Protein 6XMR (pdb70)

Structure (mmCIF, N/CA/C/O backbone):
data_6XMR
#
_entry.id   6XMR
#
_cell.length_a   80.760
_cell.length_b   85.710
_cell.length_c   117.600
_cell.angle_alpha   90.000
_cell.angle_beta   90.000
_cell.angle_gamma   90.000
#
_symmetry.space_group_name_H-M   'P 21 21 21'
#
loop_
_entity.id
_entity.type
_entity.pdbx_description
1 polymer 'Aminopeptidase P family protein'
2 non-polymer 'MANGANESE (II) ION'
3 water water
#
loop_
_atom_site.group_PDB
_atom_site.id
_atom_site.type_symbol
_atom_site.label_atom_id
_atom_site.label_alt_id
_atom_site.label_comp_id
_atom_site.label_asym_id
_atom_site.label_entity_id
_atom_site.label_seq_id
_atom_site.pdbx_PDB_ins_code
_atom_site.Cartn_x
_atom_site.Cartn_y
_atom_site.Cartn_z
_atom_site.occupancy
_atom_site.B_iso_or_equiv
_atom_site.auth_seq_id
_atom_site.auth_comp_id
_atom_site.auth_asym_id
_atom_site.auth_atom_id
_atom_site.pdbx_PDB_model_num
ATOM 1 N N . MET A 1 1 ? 19.321 -29.118 -1.182 1.00 118.01 1 MET A N 1
ATOM 2 C CA . MET A 1 1 ? 19.864 -27.789 -0.921 1.00 116.26 1 MET A CA 1
ATOM 3 C C . MET A 1 1 ? 20.285 -27.073 -2.184 1.00 104.83 1 MET A C 1
ATOM 4 O O . MET A 1 1 ? 21.096 -26.144 -2.113 1.00 118.35 1 MET A O 1
ATOM 9 N N . SER A 1 2 ? 19.791 -27.489 -3.344 1.00 46.89 2 SER A N 1
ATOM 10 C CA . SER A 1 2 ? 20.265 -26.822 -4.539 1.00 28.68 2 SER A CA 1
ATOM 11 C C . SER A 1 2 ? 19.708 -25.408 -4.571 1.00 25.86 2 SER A C 1
ATOM 12 O O . SER A 1 2 ? 18.598 -25.136 -4.100 1.00 20.96 2 SER A O 1
ATOM 15 N N . LYS A 1 3 ? 20.526 -24.488 -5.079 1.00 22.78 3 LYS A N 1
ATOM 16 C CA . LYS A 1 3 ? 20.075 -23.108 -5.212 1.00 17.96 3 LYS A CA 1
ATOM 17 C C . LYS A 1 3 ? 18.850 -23.018 -6.108 1.00 19.05 3 LYS A C 1
ATOM 18 O O . LYS A 1 3 ? 17.931 -22.231 -5.846 1.00 18.64 3 LYS A O 1
ATOM 24 N N . ILE A 1 4 ? 18.823 -23.809 -7.178 1.00 17.10 4 ILE A N 1
ATOM 25 C CA . ILE A 1 4 ? 17.679 -23.789 -8.084 1.00 16.66 4 ILE A CA 1
ATOM 26 C C . ILE A 1 4 ? 16.427 -24.293 -7.384 1.00 17.88 4 ILE A C 1
ATOM 27 O O . ILE A 1 4 ? 15.350 -23.709 -7.539 1.00 19.58 4 ILE A O 1
ATOM 32 N N . GLU A 1 5 ? 16.543 -25.380 -6.604 1.00 16.57 5 GLU A N 1
ATOM 33 C CA . GLU A 1 5 ? 15.408 -25.865 -5.812 1.00 20.21 5 GLU A CA 1
ATOM 34 C C . GLU A 1 5 ? 14.872 -24.782 -4.881 1.00 15.23 5 GLU A C 1
ATOM 35 O O . GLU A 1 5 ? 13.652 -24.622 -4.732 1.00 18.17 5 GLU A O 1
ATOM 41 N N . ARG A 1 6 ? 15.769 -24.014 -4.260 1.00 17.30 6 ARG A N 1
ATOM 42 C CA . ARG A 1 6 ? 15.335 -22.949 -3.360 1.00 14.91 6 ARG A CA 1
ATOM 43 C C . ARG A 1 6 ? 14.523 -21.890 -4.100 1.00 15.06 6 ARG A C 1
ATOM 44 O O . ARG A 1 6 ? 13.541 -21.360 -3.564 1.00 15.38 6 ARG A O 1
ATOM 52 N N . ILE A 1 7 ? 14.922 -21.573 -5.333 1.00 15.73 7 ILE A N 1
ATOM 53 C CA . ILE A 1 7 ? 14.174 -20.615 -6.141 1.00 15.15 7 ILE A CA 1
ATOM 54 C C . ILE A 1 7 ? 12.836 -21.210 -6.575 1.00 11.46 7 ILE A C 1
ATOM 55 O O . ILE A 1 7 ? 11.801 -20.532 -6.544 1.00 14.43 7 ILE A O 1
ATOM 60 N N . SER A 1 8 ? 12.824 -22.500 -6.938 1.00 14.10 8 SER A N 1
ATOM 61 C CA . SER A 1 8 ? 11.565 -23.150 -7.282 1.00 14.92 8 SER A CA 1
ATOM 62 C C . SER A 1 8 ? 10.607 -23.155 -6.098 1.00 15.39 8 SER A C 1
ATOM 63 O O . SER A 1 8 ? 9.404 -22.963 -6.270 1.00 16.01 8 SER A O 1
ATOM 66 N N . ALA A 1 9 ? 11.121 -23.365 -4.884 1.00 16.95 9 ALA A N 1
ATOM 67 C CA . ALA A 1 9 ? 10.257 -23.328 -3.702 1.00 15.19 9 ALA A CA 1
ATOM 68 C C . ALA A 1 9 ? 9.652 -21.940 -3.503 1.00 14.64 9 ALA A C 1
ATOM 69 O O . ALA A 1 9 ? 8.477 -21.810 -3.136 1.00 15.78 9 ALA A O 1
ATOM 71 N N . PHE A 1 10 ? 10.433 -20.891 -3.766 1.00 19.10 10 PHE A N 1
ATOM 72 C CA . PHE A 1 10 ? 9.912 -19.527 -3.731 1.00 13.09 10 PHE A CA 1
ATOM 73 C C . PHE A 1 10 ? 8.767 -19.347 -4.727 1.00 13.72 10 PHE A C 1
ATOM 74 O O . PHE A 1 10 ? 7.708 -18.804 -4.383 1.00 14.56 10 PHE A O 1
ATOM 82 N N . LEU A 1 11 ? 8.960 -19.807 -5.968 1.00 13.96 11 LEU A N 1
ATOM 83 C CA . LEU A 1 11 ? 7.914 -19.650 -6.975 1.00 14.37 11 LEU A CA 1
ATOM 84 C C . LEU A 1 11 ? 6.625 -20.338 -6.539 1.00 13.48 11 LEU A C 1
ATOM 85 O O . LEU A 1 11 ? 5.531 -19.782 -6.684 1.00 14.40 11 LEU A O 1
ATOM 90 N N . ASN A 1 12 ? 6.740 -21.544 -5.988 1.00 13.53 12 ASN A N 1
ATOM 91 C CA . ASN A 1 12 ? 5.557 -22.261 -5.531 1.00 14.92 12 ASN A CA 1
ATOM 92 C C . ASN A 1 12 ? 4.904 -21.557 -4.348 1.00 16.83 12 ASN A C 1
ATOM 93 O O . ASN A 1 12 ? 3.674 -21.493 -4.258 1.00 17.05 12 ASN A O 1
ATOM 98 N N . ASP A 1 13 ? 5.711 -21.024 -3.430 1.00 15.59 13 ASP A N 1
ATOM 99 C CA . ASP A 1 13 ? 5.156 -20.331 -2.270 1.00 17.79 13 ASP A CA 1
ATOM 100 C C . ASP A 1 13 ? 4.404 -19.066 -2.674 1.00 15.96 13 ASP A C 1
ATOM 101 O O . ASP A 1 13 ? 3.306 -18.797 -2.161 1.00 20.56 13 ASP A O 1
ATOM 106 N N . LYS A 1 14 ? 4.977 -18.284 -3.593 1.00 15.25 14 LYS A N 1
ATOM 107 C CA . LYS A 1 14 ? 4.445 -16.997 -4.027 1.00 18.57 14 LYS A CA 1
ATOM 108 C C . LYS A 1 14 ? 3.499 -17.087 -5.221 1.00 21.04 14 LYS A C 1
ATOM 109 O O . LYS A 1 14 ? 3.022 -16.043 -5.688 1.00 18.97 14 LYS A O 1
ATOM 115 N N . GLU A 1 15 ? 3.248 -18.287 -5.749 1.00 17.91 15 GLU A N 1
ATOM 116 C CA . GLU A 1 15 ? 2.377 -18.499 -6.916 1.00 17.46 15 GLU A CA 1
ATOM 117 C C . GLU A 1 15 ? 2.857 -17.698 -8.128 1.00 18.11 15 GLU A C 1
ATOM 118 O O . GLU A 1 15 ? 2.083 -16.991 -8.776 1.00 19.06 15 GLU A O 1
ATOM 124 N N . VAL A 1 16 ? 4.157 -17.801 -8.422 1.00 16.49 16 VAL A N 1
ATOM 125 C CA . VAL A 1 16 ? 4.783 -17.163 -9.582 1.00 16.34 16 VAL A CA 1
ATOM 126 C C . VAL A 1 16 ? 5.199 -18.235 -10.586 1.00 16.61 16 VAL A C 1
ATOM 127 O O . VAL A 1 16 ? 5.784 -19.255 -10.210 1.00 15.34 16 VAL A O 1
ATOM 131 N N . ASP A 1 17 ? 4.941 -17.979 -11.874 1.00 15.20 17 ASP A N 1
ATOM 132 C CA . ASP A 1 17 ? 5.080 -19.025 -12.888 1.00 16.45 17 ASP A CA 1
ATOM 133 C C . ASP A 1 17 ? 6.540 -19.364 -13.179 1.00 19.44 17 ASP A C 1
ATOM 134 O O . ASP A 1 17 ? 6.897 -20.543 -13.296 1.00 17.08 17 ASP A O 1
ATOM 139 N N . MET A 1 18 ? 7.397 -18.354 -13.339 1.00 13.77 18 MET A N 1
ATOM 140 C CA . MET A 1 18 ? 8.781 -18.617 -13.718 1.00 16.23 18 MET A CA 1
ATOM 141 C C . MET A 1 18 ? 9.637 -17.404 -13.380 1.00 13.51 18 MET A C 1
ATOM 142 O O . MET A 1 18 ? 9.122 -16.322 -13.083 1.00 17.13 18 MET A O 1
ATOM 147 N N . THR A 1 19 ? 10.958 -17.598 -13.425 1.00 15.72 19 THR A N 1
ATOM 148 C CA . THR A 1 19 ? 11.905 -16.494 -13.321 1.00 11.38 19 THR A CA 1
ATOM 149 C C . THR A 1 19 ? 12.320 -16.049 -14.715 1.00 12.56 19 THR A C 1
ATOM 150 O O . THR A 1 19 ? 12.160 -16.774 -15.696 1.00 16.07 19 THR A O 1
ATOM 154 N N . PHE A 1 20 ? 12.845 -14.828 -14.796 1.00 15.26 20 PHE A N 1
ATOM 155 C CA . PHE A 1 20 ? 13.683 -14.437 -15.938 1.00 16.34 20 PHE A CA 1
ATOM 156 C C . PHE A 1 20 ? 14.838 -13.633 -15.341 1.00 14.67 20 PHE A C 1
ATOM 157 O O . PHE A 1 20 ? 14.784 -12.404 -15.247 1.00 14.31 20 PHE A O 1
ATOM 165 N N . ILE A 1 21 ? 15.882 -14.354 -14.936 1.00 12.33 21 ILE A N 1
ATOM 166 C CA . ILE A 1 21 ? 17.023 -13.787 -14.225 1.00 17.22 21 ILE A CA 1
ATOM 167 C C . ILE A 1 21 ? 17.999 -13.234 -15.249 1.00 18.24 21 ILE A C 1
ATOM 168 O O . ILE A 1 21 ? 18.407 -13.950 -16.173 1.00 16.16 21 ILE A O 1
ATOM 173 N N . THR A 1 22 ? 18.391 -11.966 -15.083 1.00 17.13 22 THR A N 1
ATOM 174 C CA . THR A 1 22 ? 19.176 -11.266 -16.095 1.00 16.08 22 THR A CA 1
ATOM 175 C C . THR A 1 22 ? 20.531 -10.755 -15.630 1.00 21.07 22 THR A C 1
ATOM 176 O O . THR A 1 22 ? 21.406 -10.550 -16.473 1.00 19.47 22 THR A O 1
ATOM 180 N N . ASN A 1 23 ? 20.732 -10.535 -14.351 1.00 14.60 23 ASN A N 1
ATOM 181 C CA . ASN A 1 23 ? 21.998 -9.986 -13.899 1.00 16.25 23 ASN A CA 1
ATOM 182 C C . ASN A 1 23 ? 23.117 -11.001 -14.128 1.00 20.35 23 ASN A C 1
ATOM 183 O O . ASN A 1 23 ? 23.030 -12.125 -13.622 1.00 17.42 23 ASN A O 1
ATOM 188 N N . PRO A 1 24 ? 24.171 -10.654 -14.874 1.00 24.36 24 PRO A N 1
ATOM 189 C CA . PRO A 1 24 ? 25.255 -11.624 -15.111 1.00 19.59 24 PRO A CA 1
ATOM 190 C C . PRO A 1 24 ? 25.887 -12.185 -13.844 1.00 18.54 24 PRO A C 1
ATOM 191 O O . PRO A 1 24 ? 26.357 -13.330 -13.861 1.00 16.75 24 PRO A O 1
ATOM 195 N N . THR A 1 25 ? 25.938 -11.419 -12.751 1.00 20.79 25 THR A N 1
ATOM 196 C CA . THR A 1 25 ? 26.487 -11.974 -11.517 1.00 22.83 25 THR A CA 1
ATOM 197 C C . THR A 1 25 ? 25.576 -13.054 -10.946 1.00 16.07 25 THR A C 1
ATOM 198 O O . THR A 1 25 ? 26.055 -14.085 -10.455 1.00 16.85 25 THR A O 1
ATOM 202 N N . THR A 1 26 ? 24.262 -12.832 -10.996 1.00 17.64 26 THR A N 1
ATOM 203 C CA . THR A 1 26 ? 23.319 -13.856 -10.563 1.00 16.24 26 THR A CA 1
ATOM 204 C C . THR A 1 26 ? 23.401 -15.080 -11.456 1.00 15.08 26 THR A C 1
ATOM 205 O O . THR A 1 26 ? 23.335 -16.222 -10.978 1.00 14.95 26 THR A O 1
ATOM 209 N N . LEU A 1 27 ? 23.524 -14.865 -12.767 1.00 16.53 27 LEU A N 1
ATOM 210 C CA . LEU A 1 27 ? 23.631 -15.999 -13.677 1.00 14.04 27 LEU A CA 1
ATOM 211 C C . LEU A 1 27 ? 24.853 -16.853 -13.346 1.00 16.45 27 LEU A C 1
ATOM 212 O O . LEU A 1 27 ? 24.762 -18.083 -13.318 1.00 15.06 27 LEU A O 1
ATOM 217 N N . ASN A 1 28 ? 25.993 -16.213 -13.054 1.00 20.49 28 ASN A N 1
ATOM 218 C CA . ASN A 1 28 ? 27.184 -16.953 -12.636 1.00 17.54 28 ASN A CA 1
ATOM 219 C C . ASN A 1 28 ? 26.971 -17.638 -11.290 1.00 15.15 28 ASN A C 1
ATOM 220 O O . ASN A 1 28 ? 27.342 -18.807 -11.109 1.00 18.71 28 ASN A O 1
ATOM 225 N N . TYR A 1 29 ? 26.352 -16.934 -10.340 1.00 15.20 29 TYR A N 1
ATOM 226 C CA . TYR A 1 29 ? 26.088 -17.504 -9.024 1.00 14.72 29 TYR A CA 1
ATOM 227 C C . TYR A 1 29 ? 25.294 -18.804 -9.119 1.00 13.46 29 TYR A C 1
ATOM 228 O O . TYR A 1 29 ? 25.554 -19.758 -8.373 1.00 16.27 29 TYR A O 1
ATOM 237 N N . LEU A 1 30 ? 24.316 -18.860 -10.026 1.00 14.14 30 LEU A N 1
ATOM 238 C CA . LEU A 1 30 ? 23.387 -19.985 -10.094 1.00 11.70 30 LEU A CA 1
ATOM 239 C C . LEU A 1 30 ? 23.779 -21.042 -11.113 1.00 14.72 30 LEU A C 1
ATOM 240 O O . LEU A 1 30 ? 23.331 -22.183 -10.995 1.00 18.85 30 LEU A O 1
ATOM 245 N N . THR A 1 31 ? 24.583 -20.698 -12.117 1.00 14.97 31 THR A N 1
ATOM 246 C CA . THR A 1 31 ? 24.940 -21.663 -13.149 1.00 17.33 31 THR A CA 1
ATOM 247 C C . THR A 1 31 ? 26.428 -21.947 -13.238 1.00 19.15 31 THR A C 1
ATOM 248 O O . THR A 1 31 ? 26.804 -22.974 -13.814 1.00 23.33 31 THR A O 1
ATOM 252 N N . GLY A 1 32 ? 27.276 -21.091 -12.677 1.00 15.97 32 GLY A N 1
ATOM 253 C CA . GLY A 1 32 ? 28.712 -21.217 -12.853 1.00 20.51 32 GLY A CA 1
ATOM 254 C C . GLY A 1 32 ? 29.248 -20.603 -14.125 1.00 27.29 32 GLY A C 1
ATOM 255 O O . GLY A 1 32 ? 30.474 -20.556 -14.301 1.00 27.78 32 GLY A O 1
ATOM 256 N N . LEU A 1 33 ? 28.380 -20.111 -15.007 1.00 24.43 33 LEU A N 1
ATOM 257 C CA . LEU A 1 33 ? 28.796 -19.511 -16.272 1.00 25.60 33 LEU A CA 1
ATOM 258 C C . LEU A 1 33 ? 29.063 -18.023 -16.121 1.00 25.44 33 LEU A C 1
ATOM 259 O O . LEU A 1 33 ? 28.186 -17.270 -15.687 1.00 25.76 33 LEU A O 1
ATOM 264 N N . ALA A 1 34 ? 30.258 -17.596 -16.523 1.00 30.45 34 ALA A N 1
ATOM 265 C CA . ALA A 1 34 ? 30.585 -16.171 -16.590 1.00 29.08 34 ALA A CA 1
ATOM 266 C C . ALA A 1 34 ? 30.218 -15.663 -17.980 1.00 35.22 34 ALA A C 1
ATOM 267 O O . ALA A 1 34 ? 31.062 -15.465 -18.856 1.00 35.94 34 ALA A O 1
ATOM 269 N N . ILE A 1 35 ? 28.923 -15.482 -18.194 1.00 37.27 35 ILE A N 1
ATOM 270 C CA . ILE A 1 35 ? 28.409 -15.035 -19.480 1.00 46.03 35 ILE A CA 1
ATOM 271 C C . ILE A 1 35 ? 28.191 -13.530 -19.410 1.00 62.50 35 ILE A C 1
ATOM 272 O O . ILE A 1 35 ? 27.307 -13.050 -18.691 1.00 61.11 35 ILE A O 1
ATOM 277 N N . ASP A 1 36 ? 29.008 -12.782 -20.148 1.00 75.61 36 ASP A N 1
ATOM 278 C CA . ASP A 1 36 ? 28.759 -11.367 -20.389 1.00 82.10 36 ASP A CA 1
ATOM 279 C C . ASP A 1 36 ? 28.019 -11.228 -21.714 1.00 77.95 36 ASP A C 1
ATOM 280 O O . ASP A 1 36 ? 28.645 -11.289 -22.779 1.00 78.97 36 ASP A O 1
ATOM 285 N N . PRO A 1 37 ? 26.693 -11.043 -21.696 1.00 69.75 37 PRO A N 1
ATOM 286 C CA . PRO A 1 37 ? 25.953 -10.898 -22.958 1.00 65.24 37 PRO A CA 1
ATOM 287 C C . PRO A 1 37 ? 26.012 -9.498 -23.539 1.00 63.82 37 PRO A C 1
ATOM 288 O O . PRO A 1 37 ? 25.598 -9.311 -24.694 1.00 68.54 37 PRO A O 1
ATOM 292 N N . SER A 1 38 ? 26.473 -8.516 -22.759 1.00 55.88 38 SER A N 1
ATOM 293 C CA . SER A 1 38 ? 26.593 -7.137 -23.212 1.00 48.88 38 SER A CA 1
ATOM 294 C C . SER A 1 38 ? 25.201 -6.564 -23.410 1.00 41.94 38 SER A C 1
ATOM 295 O O . SER A 1 38 ? 24.402 -6.532 -22.471 1.00 38.95 38 SER A O 1
ATOM 298 N N . GLU A 1 39 ? 24.879 -6.162 -24.634 1.00 36.54 39 GLU A N 1
ATOM 299 C CA . GLU A 1 39 ? 23.536 -5.705 -24.956 1.00 32.54 39 GLU A CA 1
ATOM 300 C C . GLU A 1 39 ? 22.674 -6.796 -25.584 1.00 34.93 39 GLU A C 1
ATOM 301 O O . GLU A 1 39 ? 21.484 -6.565 -25.839 1.00 34.78 39 GLU A O 1
ATOM 307 N N . ARG A 1 40 ? 23.232 -7.979 -25.828 1.00 24.54 40 ARG A N 1
ATOM 308 C CA . ARG A 1 40 ? 22.404 -9.119 -26.194 1.00 19.80 40 ARG A CA 1
ATOM 309 C C . ARG A 1 40 ? 21.695 -9.664 -24.953 1.00 21.21 40 ARG A C 1
ATOM 310 O O . ARG A 1 40 ? 22.000 -9.296 -23.815 1.00 26.50 40 ARG A O 1
ATOM 318 N N . ILE A 1 41 ? 20.731 -10.541 -25.186 1.00 17.31 41 ILE A N 1
ATOM 319 C CA . ILE A 1 41 ? 19.796 -10.977 -24.154 1.00 17.51 41 ILE A CA 1
ATOM 320 C C . ILE A 1 41 ? 20.212 -12.347 -23.640 1.00 20.00 41 ILE A C 1
ATOM 321 O O . ILE A 1 41 ? 20.489 -13.259 -24.429 1.00 21.02 41 ILE A O 1
ATOM 326 N N . ALA A 1 42 ? 20.238 -12.497 -22.319 1.00 19.83 42 ALA A N 1
ATOM 327 C CA . ALA A 1 42 ? 20.316 -13.806 -21.686 1.00 19.62 42 ALA A CA 1
ATOM 328 C C . ALA A 1 42 ? 19.315 -13.840 -20.544 1.00 17.91 42 ALA A C 1
ATOM 329 O O . ALA A 1 42 ? 18.932 -12.799 -20.009 1.00 17.70 42 ALA A O 1
ATOM 331 N N . GLY A 1 43 ? 18.853 -15.038 -20.202 1.00 17.00 43 GLY A N 1
ATOM 332 C CA . GLY A 1 43 ? 17.949 -15.164 -19.072 1.00 15.42 43 GLY A CA 1
ATOM 333 C C . GLY A 1 43 ? 17.828 -16.587 -18.562 1.00 18.19 43 GLY A C 1
ATOM 334 O O . GLY A 1 43 ? 17.687 -17.524 -19.359 1.00 17.49 43 GLY A O 1
ATOM 335 N N . LEU A 1 44 ? 17.850 -16.759 -17.234 1.00 13.82 44 LEU A N 1
ATOM 336 C CA . LEU A 1 44 ? 17.656 -18.062 -16.601 1.00 14.31 44 LEU A CA 1
ATOM 337 C C . LEU A 1 44 ? 16.215 -18.166 -16.121 1.00 16.33 44 LEU A C 1
ATOM 338 O O . LEU A 1 44 ? 15.756 -17.332 -15.322 1.00 13.78 44 LEU A O 1
ATOM 343 N N . MET A 1 45 ? 15.514 -19.193 -16.611 1.00 12.50 45 MET A N 1
ATOM 344 C CA . MET A 1 45 ? 14.092 -19.411 -16.376 1.00 12.62 45 MET A CA 1
ATOM 345 C C . MET A 1 45 ? 13.908 -20.662 -15.523 1.00 15.78 45 MET A C 1
ATOM 346 O O . MET A 1 45 ? 13.985 -21.785 -16.025 1.00 15.95 45 MET A O 1
ATOM 351 N N . ILE A 1 46 ? 13.669 -20.459 -14.235 1.00 17.03 46 ILE A N 1
ATOM 352 C CA . ILE A 1 46 ? 13.335 -21.528 -13.304 1.00 17.10 46 ILE A CA 1
ATOM 353 C C . ILE A 1 46 ? 11.818 -21.568 -13.187 1.00 14.02 46 ILE A C 1
ATOM 354 O O . ILE A 1 46 ? 11.157 -20.524 -13.259 1.00 14.08 46 ILE A O 1
ATOM 359 N N . PHE A 1 47 ? 11.260 -22.771 -13.053 1.00 13.66 47 PHE A N 1
ATOM 360 C CA . PHE A 1 47 ? 9.822 -23.005 -13.079 1.00 17.01 47 PHE A CA 1
ATOM 361 C C . PHE A 1 47 ? 9.373 -23.679 -11.785 1.00 14.92 47 PHE A C 1
ATOM 362 O O . PHE A 1 47 ? 10.184 -24.156 -10.984 1.00 15.76 47 PHE A O 1
ATOM 370 N N . ARG A 1 48 ? 8.053 -23.718 -11.599 1.00 15.96 48 ARG A N 1
ATOM 371 C CA . ARG A 1 48 ? 7.482 -24.351 -10.415 1.00 14.50 48 ARG A CA 1
ATOM 372 C C . ARG A 1 48 ? 7.666 -25.867 -10.438 1.00 21.61 48 ARG A C 1
ATOM 373 O O . ARG A 1 48 ? 7.990 -26.468 -9.408 1.00 19.08 48 ARG A O 1
ATOM 381 N N . ASP A 1 49 ? 7.474 -26.501 -11.604 1.00 19.36 49 ASP A N 1
ATOM 382 C CA . ASP A 1 49 ? 7.566 -27.955 -11.728 1.00 22.23 49 ASP A CA 1
ATOM 383 C C . ASP A 1 49 ? 7.922 -28.356 -13.155 1.00 27.28 49 ASP A C 1
ATOM 384 O O . ASP A 1 49 ? 7.163 -29.083 -13.805 1.00 33.50 49 ASP A O 1
ATOM 389 N N . SER A 1 50 ? 9.057 -27.886 -13.653 1.00 18.37 50 SER A N 1
ATOM 390 C CA . SER A 1 50 ? 9.565 -28.321 -14.948 1.00 20.99 50 SER A CA 1
ATOM 391 C C . SER A 1 50 ? 11.032 -27.933 -15.028 1.00 22.28 50 SER A C 1
ATOM 392 O O . SER A 1 50 ? 11.534 -27.156 -14.211 1.00 19.61 50 SER A O 1
ATOM 395 N N . THR A 1 51 ? 11.716 -28.515 -16.015 1.00 18.36 51 THR A N 1
ATOM 396 C CA . THR A 1 51 ? 13.155 -28.347 -16.159 1.00 20.67 51 THR A CA 1
ATOM 397 C C . THR A 1 51 ? 13.522 -26.877 -16.355 1.00 14.50 51 THR A C 1
ATOM 398 O O . THR A 1 51 ? 12.845 -26.160 -17.108 1.00 23.58 51 THR A O 1
ATOM 402 N N . PRO A 1 52 ? 14.557 -26.389 -15.673 1.00 15.66 52 PRO A N 1
ATOM 403 C CA . PRO A 1 52 ? 15.010 -25.011 -15.892 1.00 19.15 52 PRO A CA 1
ATOM 404 C C . PRO A 1 52 ? 15.564 -24.814 -17.298 1.00 19.34 52 PRO A C 1
ATOM 405 O O . PRO A 1 52 ? 16.166 -25.719 -17.882 1.00 19.51 52 PRO A O 1
ATOM 409 N N . MET A 1 53 ? 15.330 -23.621 -17.844 1.00 17.95 53 MET A N 1
ATOM 410 C CA . MET A 1 53 ? 15.814 -23.231 -19.161 1.00 18.65 53 MET A CA 1
ATOM 411 C C . MET A 1 53 ? 16.792 -22.076 -19.041 1.00 18.45 53 MET A C 1
ATOM 412 O O . MET A 1 53 ? 16.573 -21.150 -18.254 1.00 17.59 53 MET A O 1
ATOM 417 N N . LEU A 1 54 ? 17.868 -22.132 -19.830 1.00 16.97 54 LEU A N 1
ATOM 418 C CA . LEU A 1 54 ? 18.826 -21.041 -19.939 1.00 18.05 54 LEU A CA 1
ATOM 419 C C . LEU A 1 54 ? 18.842 -20.530 -21.376 1.00 22.68 54 LEU A C 1
ATOM 420 O O . LEU A 1 54 ? 19.209 -21.266 -22.295 1.00 19.03 54 LEU A O 1
ATOM 425 N N . PHE A 1 55 ? 18.473 -19.266 -21.552 1.00 20.79 55 PHE A N 1
ATOM 426 C CA . PHE A 1 55 ? 18.411 -18.601 -22.848 1.00 19.58 55 PHE A CA 1
ATOM 427 C C . PHE A 1 55 ? 19.640 -17.718 -23.009 1.00 20.90 55 PHE A C 1
ATOM 428 O O . PHE A 1 55 ? 19.964 -16.939 -22.109 1.00 17.43 55 PHE A O 1
ATOM 436 N N . THR A 1 56 ? 20.357 -17.869 -24.133 1.00 20.49 56 THR A N 1
ATOM 437 C CA . THR A 1 56 ? 21.574 -17.083 -24.322 1.00 14.27 56 THR A CA 1
ATOM 438 C C . THR A 1 56 ? 21.675 -16.597 -25.764 1.00 16.88 56 THR A C 1
ATOM 439 O O . THR A 1 56 ? 20.981 -17.115 -26.641 1.00 16.87 56 THR A O 1
ATOM 443 N N . PRO A 1 57 ? 22.546 -15.634 -26.053 1.00 21.35 57 PRO A N 1
ATOM 444 C CA . PRO A 1 57 ? 22.888 -15.367 -27.456 1.00 20.27 57 PRO A CA 1
ATOM 445 C C . PRO A 1 57 ? 23.455 -16.621 -28.108 1.00 24.79 57 PRO A C 1
ATOM 446 O O . PRO A 1 57 ? 24.076 -17.459 -27.449 1.00 22.42 57 PRO A O 1
ATOM 450 N N . ALA A 1 58 ? 23.232 -16.739 -29.423 1.00 25.71 58 ALA A N 1
ATOM 451 C CA . ALA A 1 58 ? 23.623 -17.946 -30.152 1.00 27.32 58 ALA A CA 1
ATOM 452 C C . ALA A 1 58 ? 25.076 -18.338 -29.910 1.00 22.13 58 ALA A C 1
ATOM 453 O O . ALA A 1 58 ? 25.379 -19.524 -29.741 1.00 23.32 58 ALA A O 1
ATOM 455 N N . LEU A 1 59 ? 25.986 -17.364 -29.849 1.00 22.62 59 LEU A N 1
ATOM 456 C CA . LEU A 1 59 ? 27.398 -17.712 -29.746 1.00 29.81 59 LEU A CA 1
ATOM 457 C C . LEU A 1 59 ? 27.812 -18.130 -28.342 1.00 29.02 59 LEU A C 1
ATOM 458 O O . LEU A 1 59 ? 28.955 -18.569 -28.154 1.00 27.81 59 LEU A O 1
ATOM 463 N N . GLU A 1 60 ? 26.910 -18.040 -27.365 1.00 23.02 60 GLU A N 1
ATOM 464 C CA . GLU A 1 60 ? 27.203 -18.494 -26.016 1.00 19.05 60 GLU A CA 1
ATOM 465 C C . GLU A 1 60 ? 26.655 -19.880 -25.717 1.00 20.22 60 GLU A C 1
ATOM 466 O O . GLU A 1 60 ? 26.931 -20.410 -24.640 1.00 20.52 60 GLU A O 1
ATOM 472 N N . VAL A 1 61 ? 25.897 -20.472 -26.640 1.00 19.38 61 VAL A N 1
ATOM 473 C CA . VAL A 1 61 ? 25.212 -21.730 -26.364 1.00 20.15 61 VAL A CA 1
ATOM 474 C C . VAL A 1 61 ? 26.220 -22.853 -26.146 1.00 19.18 61 VAL A C 1
ATOM 475 O O . VAL A 1 61 ? 26.094 -23.640 -25.200 1.00 20.15 61 VAL A O 1
ATOM 479 N N . GLU A 1 62 ? 27.251 -22.927 -26.997 1.00 19.87 62 GLU A N 1
ATOM 480 C CA . GLU A 1 62 ? 28.189 -24.047 -26.932 1.00 22.40 62 GLU A CA 1
ATOM 481 C C . GLU A 1 62 ? 28.932 -24.083 -25.605 1.00 19.01 62 GLU A C 1
ATOM 482 O O . GLU A 1 62 ? 29.083 -25.154 -25.007 1.00 20.83 62 GLU A O 1
ATOM 488 N N . LYS A 1 63 ? 29.286 -22.915 -25.068 1.00 16.89 63 LYS A N 1
ATOM 489 C CA . LYS A 1 63 ? 29.985 -22.871 -23.788 1.00 25.51 63 LYS A CA 1
ATOM 490 C C . LYS A 1 63 ? 29.035 -23.138 -22.632 1.00 26.35 63 LYS A C 1
ATOM 491 O O . LYS A 1 63 ? 29.431 -23.730 -21.616 1.00 21.08 63 LYS A O 1
ATOM 497 N N . ALA A 1 64 ? 27.781 -22.706 -22.768 1.00 21.87 64 ALA A N 1
ATOM 498 C CA . ALA A 1 64 ? 26.793 -22.981 -21.735 1.00 22.16 64 ALA A CA 1
ATOM 499 C C . ALA A 1 64 ? 26.580 -24.478 -21.571 1.00 19.94 64 ALA A C 1
ATOM 500 O O . ALA A 1 64 ? 26.541 -24.986 -20.446 1.00 20.96 64 ALA A O 1
ATOM 502 N N . LYS A 1 65 ? 26.480 -25.204 -22.690 1.00 16.36 65 LYS A N 1
ATOM 503 C CA . LYS A 1 65 ? 26.244 -26.641 -22.633 1.00 21.21 65 LYS A CA 1
ATOM 504 C C . LYS A 1 65 ? 27.458 -27.387 -22.103 1.00 23.82 65 LYS A C 1
ATOM 505 O O . LYS A 1 65 ? 27.308 -28.373 -21.367 1.00 23.17 65 LYS A O 1
ATOM 511 N N . GLU A 1 66 ? 28.661 -26.883 -22.390 1.00 24.71 66 GLU A N 1
ATOM 512 C CA . GLU A 1 66 ? 29.862 -27.614 -22.019 1.00 26.23 66 GLU A CA 1
ATOM 513 C C . GLU A 1 66 ? 30.081 -27.589 -20.521 1.00 24.98 66 GLU A C 1
ATOM 514 O O . GLU A 1 66 ? 30.614 -28.552 -19.957 1.00 23.13 66 GLU A O 1
ATOM 520 N N . HIS A 1 67 ? 29.673 -26.507 -19.863 1.00 24.30 67 HIS A N 1
ATOM 521 C CA . HIS A 1 67 ? 29.987 -26.291 -18.459 1.00 27.48 67 HIS A CA 1
ATOM 522 C C . HIS A 1 67 ? 28.749 -26.219 -17.565 1.00 27.30 67 HIS A C 1
ATOM 523 O O . HIS A 1 67 ? 28.845 -25.753 -16.421 1.00 24.59 67 HIS A O 1
ATOM 530 N N . THR A 1 68 ? 27.580 -26.612 -18.064 1.00 25.44 68 THR A N 1
ATOM 531 C CA . THR A 1 68 ? 26.429 -26.827 -17.198 1.00 22.69 68 THR A CA 1
ATOM 532 C C . THR A 1 68 ? 25.796 -28.174 -17.496 1.00 28.38 68 THR A C 1
ATOM 533 O O . THR A 1 68 ? 25.999 -28.773 -18.557 1.00 27.72 68 THR A O 1
ATOM 537 N N . SER A 1 69 ? 25.017 -28.639 -16.526 1.00 25.82 69 SER A N 1
ATOM 538 C CA . SER A 1 69 ? 24.197 -29.822 -16.685 1.00 23.87 69 SER A CA 1
ATOM 539 C C . SER A 1 69 ? 22.862 -29.521 -16.027 1.00 25.41 69 SER A C 1
ATOM 540 O O . SER A 1 69 ? 22.772 -28.670 -15.136 1.00 27.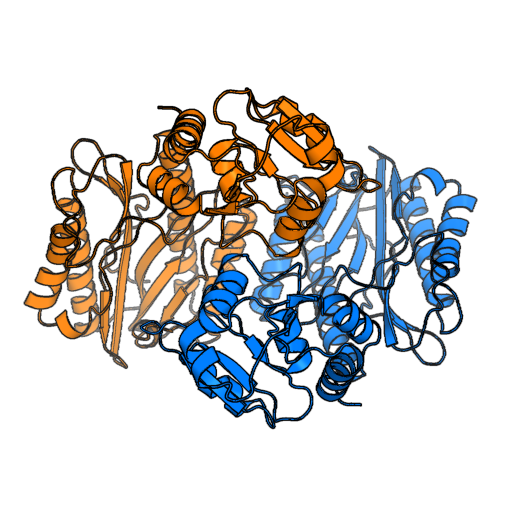44 69 SER A O 1
ATOM 543 N N . GLY A 1 70 ? 21.823 -30.185 -16.512 1.00 23.31 70 GLY A N 1
ATOM 544 C CA . GLY A 1 70 ? 20.494 -30.032 -15.958 1.00 23.32 70 GLY A CA 1
ATOM 545 C C . GLY A 1 70 ? 19.724 -28.818 -16.424 1.00 27.31 70 GLY A C 1
ATOM 546 O O . GLY A 1 70 ? 18.576 -28.640 -15.992 1.00 24.38 70 GLY A O 1
ATOM 547 N N . LEU A 1 71 ? 20.300 -27.980 -17.286 1.00 18.42 71 LEU A N 1
ATOM 548 C CA . LEU A 1 71 ? 19.607 -26.820 -17.835 1.00 18.75 71 LEU A CA 1
ATOM 549 C C . LEU A 1 71 ? 19.332 -27.046 -19.314 1.00 17.52 71 LEU A C 1
ATOM 550 O O . LEU A 1 71 ? 20.216 -27.478 -20.064 1.00 20.38 71 LEU A O 1
ATOM 555 N N . ASP A 1 72 ? 18.117 -26.715 -19.737 1.00 16.79 72 ASP A N 1
ATOM 556 C CA . ASP A 1 72 ? 17.758 -26.765 -21.150 1.00 21.13 72 ASP A CA 1
ATOM 557 C C . ASP A 1 72 ? 18.200 -25.457 -21.801 1.00 19.19 72 ASP A C 1
ATOM 558 O O . ASP A 1 72 ? 17.593 -24.406 -21.572 1.00 21.92 72 ASP A O 1
ATOM 563 N N . ILE A 1 73 ? 19.251 -25.516 -22.618 1.00 18.35 73 ILE A N 1
ATOM 564 C CA . ILE A 1 73 ? 19.907 -24.324 -23.150 1.00 19.43 73 ILE A CA 1
ATOM 565 C C . ILE A 1 73 ? 19.431 -24.085 -24.576 1.00 21.63 73 ILE A C 1
ATOM 566 O O . ILE A 1 73 ? 19.423 -25.009 -25.397 1.00 18.55 73 ILE A O 1
ATOM 571 N N . PHE A 1 74 ? 19.040 -22.845 -24.879 1.00 20.62 74 PHE A N 1
ATOM 572 C CA . PHE A 1 74 ? 18.697 -22.492 -26.248 1.00 19.77 74 PHE A CA 1
ATOM 573 C C . PHE A 1 74 ? 19.088 -21.043 -26.497 1.00 24.86 74 PHE A C 1
ATOM 574 O O . PHE A 1 74 ? 19.212 -20.242 -25.567 1.00 20.00 74 PHE A O 1
ATOM 582 N N . GLY A 1 75 ? 19.272 -20.709 -27.773 1.00 21.03 75 GLY A N 1
ATOM 583 C CA . GLY A 1 75 ? 19.799 -19.418 -28.153 1.00 21.06 75 GLY A CA 1
ATOM 584 C C . GLY A 1 75 ? 18.953 -18.736 -29.211 1.00 19.28 75 GLY A C 1
ATOM 585 O O . GLY A 1 75 ? 17.920 -19.252 -29.643 1.00 21.67 75 GLY A O 1
ATOM 586 N N . TYR A 1 76 ? 19.408 -17.542 -29.592 1.00 22.77 76 TYR A N 1
ATOM 587 C CA . TYR A 1 76 ? 18.775 -16.766 -30.649 1.00 26.44 76 TYR A CA 1
ATOM 588 C C . TYR A 1 76 ? 19.843 -16.099 -31.506 1.00 20.89 76 TYR A C 1
ATOM 589 O O . TYR A 1 76 ? 20.889 -15.677 -30.997 1.00 22.37 76 TYR A O 1
ATOM 598 N N . GLU A 1 77 ? 19.578 -16.031 -32.809 1.00 26.54 77 GLU A N 1
ATOM 599 C CA . GLU A 1 77 ? 20.433 -15.307 -33.742 1.00 31.71 77 GLU A CA 1
ATOM 600 C C . GLU A 1 77 ? 20.082 -13.821 -33.742 1.00 28.24 77 GLU A C 1
ATOM 601 O O . GLU A 1 77 ? 18.935 -13.434 -33.493 1.00 27.35 77 GLU A O 1
ATOM 607 N N . ASP A 1 78 ? 21.092 -12.987 -34.026 1.00 28.98 78 ASP A N 1
ATOM 608 C CA . ASP A 1 78 ? 20.891 -11.540 -34.054 1.00 32.65 78 ASP A CA 1
ATOM 609 C C . ASP A 1 78 ? 19.777 -11.133 -35.011 1.00 34.06 78 ASP A C 1
ATOM 610 O O . ASP A 1 78 ? 19.168 -10.071 -34.839 1.00 34.54 78 ASP A O 1
ATOM 615 N N . SER A 1 79 ? 19.501 -11.950 -36.027 1.00 33.59 79 SER A N 1
ATOM 616 C CA . SER A 1 79 ? 18.396 -11.670 -36.933 1.00 36.65 79 SER A CA 1
ATOM 617 C C . SER A 1 79 ? 17.032 -11.947 -36.313 1.00 39.11 79 SER A C 1
ATOM 618 O O . SER A 1 79 ? 16.015 -11.620 -36.933 1.00 43.58 79 SER A O 1
ATOM 621 N N . GLN A 1 80 ? 16.973 -12.545 -35.126 1.00 32.88 80 GLN A N 1
ATOM 622 C CA . GLN A 1 80 ? 15.701 -12.902 -34.515 1.00 28.54 80 GLN A CA 1
ATOM 623 C C . GLN A 1 80 ? 15.332 -11.928 -33.401 1.00 22.38 80 GLN A C 1
ATOM 624 O O . GLN A 1 80 ? 16.186 -11.251 -32.824 1.00 25.21 80 GLN A O 1
ATOM 630 N N . ASN A 1 81 ? 14.031 -11.895 -33.084 1.00 22.87 81 ASN A N 1
ATOM 631 C CA . ASN A 1 81 ? 13.506 -11.208 -31.905 1.00 26.27 81 ASN A CA 1
ATOM 632 C C . ASN A 1 81 ? 13.677 -12.131 -30.703 1.00 23.68 81 ASN A C 1
ATOM 633 O O . ASN A 1 81 ? 12.985 -13.151 -30.610 1.00 23.05 81 ASN A O 1
ATOM 638 N N . PRO A 1 82 ? 14.577 -11.805 -29.767 1.00 22.37 82 PRO A N 1
ATOM 639 C CA . PRO A 1 82 ? 14.830 -12.736 -28.649 1.00 19.01 82 PRO A CA 1
ATOM 640 C C . PRO A 1 82 ? 13.586 -13.050 -27.839 1.00 24.47 82 PRO A C 1
ATOM 641 O O . PRO A 1 82 ? 13.411 -14.195 -27.403 1.00 20.41 82 PRO A O 1
ATOM 645 N N . TRP A 1 83 ? 12.709 -12.064 -27.628 1.00 21.83 83 TRP A N 1
ATOM 646 C CA . TRP A 1 83 ? 11.505 -12.308 -26.841 1.00 21.99 83 TRP A CA 1
ATOM 647 C C . TRP A 1 83 ? 10.575 -13.290 -27.536 1.00 23.91 83 TRP A C 1
ATOM 648 O O . TRP A 1 83 ? 9.920 -14.093 -26.865 1.00 21.09 83 TRP A O 1
ATOM 659 N N . GLU A 1 84 ? 10.528 -13.266 -28.874 1.00 23.75 84 GLU A N 1
ATOM 660 C CA . GLU A 1 84 ? 9.736 -14.253 -29.601 1.00 23.59 84 GLU A CA 1
ATOM 661 C C . GLU A 1 84 ? 10.308 -15.650 -29.423 1.00 22.88 84 GLU A C 1
ATOM 662 O O . GLU A 1 84 ? 9.558 -16.614 -29.234 1.00 21.19 84 GLU A O 1
ATOM 668 N N . VAL A 1 85 ? 11.634 -15.771 -29.486 1.00 22.00 85 VAL A N 1
ATOM 669 C CA . VAL A 1 85 ? 12.281 -17.068 -29.314 1.00 23.17 85 VAL A CA 1
ATOM 670 C C . VAL A 1 85 ? 12.004 -17.622 -27.922 1.00 22.55 85 VAL A C 1
ATOM 671 O O . VAL A 1 85 ? 11.712 -18.817 -27.758 1.00 24.10 85 VAL A O 1
ATOM 675 N N . VAL A 1 86 ? 12.076 -16.762 -26.899 1.00 21.08 86 VAL A N 1
ATOM 676 C CA . VAL A 1 86 ? 11.734 -17.174 -25.537 1.00 19.06 86 VAL A CA 1
ATOM 677 C C . VAL A 1 86 ? 10.301 -17.687 -25.481 1.00 20.16 86 VAL A C 1
ATOM 678 O O . VAL A 1 86 ? 10.034 -18.781 -24.967 1.00 20.71 86 VAL A O 1
ATOM 682 N N . LYS A 1 87 ? 9.356 -16.901 -26.016 1.00 18.04 87 LYS A N 1
ATOM 683 C CA . LYS A 1 87 ? 7.941 -17.265 -25.958 1.00 22.37 87 LYS A CA 1
ATOM 684 C C . LYS A 1 87 ? 7.673 -18.595 -26.650 1.00 24.48 87 LYS A C 1
ATOM 685 O O . LYS A 1 87 ? 6.898 -19.419 -26.153 1.00 25.17 87 LYS A O 1
ATOM 691 N N . ASN A 1 88 ? 8.299 -18.817 -27.801 1.00 25.88 88 ASN A N 1
ATOM 692 C CA . ASN A 1 88 ? 8.073 -20.045 -28.551 1.00 24.50 88 ASN A CA 1
ATOM 693 C C . ASN A 1 88 ? 8.602 -21.268 -27.815 1.00 22.68 88 ASN A C 1
ATOM 694 O O . ASN A 1 88 ? 8.122 -22.380 -28.048 1.00 25.22 88 ASN A O 1
ATOM 699 N N . HIS A 1 89 ? 9.593 -21.092 -26.942 1.00 23.57 89 HIS A N 1
ATOM 700 C CA . HIS A 1 89 ? 10.180 -22.227 -26.238 1.00 17.85 89 HIS A CA 1
ATOM 701 C C . HIS A 1 89 ? 9.443 -22.577 -24.957 1.00 27.22 89 HIS A C 1
ATOM 702 O O . HIS A 1 89 ? 9.499 -23.730 -24.514 1.00 23.94 89 HIS A O 1
ATOM 709 N N . VAL A 1 90 ? 8.797 -21.602 -24.332 1.00 28.71 90 VAL A N 1
ATOM 710 C CA . VAL A 1 90 ? 8.044 -21.821 -23.105 1.00 25.16 90 VAL A CA 1
ATOM 711 C C . VAL A 1 90 ? 6.622 -22.224 -23.486 1.00 37.33 90 VAL A C 1
ATOM 712 O O . VAL A 1 90 ? 5.838 -21.396 -23.957 1.00 41.72 90 VAL A O 1
ATOM 716 N N . LYS A 1 91 ? 6.284 -23.495 -23.280 1.00 38.35 91 LYS A N 1
ATOM 717 C CA . LYS A 1 91 ? 4.989 -24.004 -23.705 1.00 40.24 91 LYS A CA 1
ATOM 718 C C . LYS A 1 91 ? 3.970 -23.991 -22.572 1.00 43.78 91 LYS A C 1
ATOM 719 O O . LYS A 1 91 ? 2.765 -24.093 -22.837 1.00 50.30 91 LYS A O 1
ATOM 725 N N . SER A 1 92 ? 4.421 -23.883 -21.321 1.00 37.50 92 SER A N 1
ATOM 726 C CA . SER A 1 92 ? 3.522 -23.653 -20.199 1.00 37.12 92 SER A CA 1
ATOM 727 C C . SER A 1 92 ? 2.985 -22.228 -20.293 1.00 38.81 92 SER A C 1
ATOM 728 O O . SER A 1 92 ? 3.523 -21.385 -21.014 1.00 37.15 92 SER A O 1
ATOM 731 N N . ASP A 1 93 ? 1.893 -21.948 -19.606 1.00 38.94 93 ASP A N 1
ATOM 732 C CA . ASP A 1 93 ? 1.335 -20.629 -19.862 1.00 49.51 93 ASP A CA 1
ATOM 733 C C . ASP A 1 93 ? 1.701 -19.745 -18.663 1.00 46.66 93 ASP A C 1
ATOM 734 O O . ASP A 1 93 ? 1.822 -20.225 -17.535 1.00 43.58 93 ASP A O 1
ATOM 739 N N . VAL A 1 94 ? 1.983 -18.469 -18.934 1.00 33.85 94 VAL A N 1
ATOM 740 C CA . VAL A 1 94 ? 2.733 -17.597 -18.019 1.00 26.24 94 VAL A CA 1
ATOM 741 C C . VAL A 1 94 ? 1.969 -16.300 -17.764 1.00 25.14 94 VAL A C 1
ATOM 742 O O . VAL A 1 94 ? 1.687 -15.539 -18.704 1.00 28.56 94 VAL A O 1
ATOM 746 N N . LYS A 1 95 ? 1.671 -16.026 -16.483 1.00 20.82 95 LYS A N 1
ATOM 747 C CA . LYS A 1 95 ? 1.085 -14.752 -16.084 1.00 19.26 95 LYS A CA 1
ATOM 748 C C . LYS A 1 95 ? 1.893 -13.960 -15.059 1.00 23.26 95 LYS A C 1
ATOM 749 O O . LYS A 1 95 ? 1.560 -12.791 -14.811 1.00 21.65 95 LYS A O 1
ATOM 755 N N . SER A 1 96 ? 2.940 -14.541 -14.468 1.00 21.40 96 SER A N 1
ATOM 756 C CA . SER A 1 96 ? 3.790 -13.844 -13.505 1.00 19.44 96 SER A CA 1
ATOM 757 C C . SER A 1 96 ? 5.231 -14.303 -13.675 1.00 22.12 96 SER A C 1
ATOM 758 O O . SER A 1 96 ? 5.497 -15.490 -13.890 1.00 15.91 96 SER A O 1
ATOM 761 N N . ILE A 1 97 ? 6.156 -13.355 -13.584 1.00 18.30 97 ILE A N 1
ATOM 762 C CA . ILE A 1 97 ? 7.575 -13.624 -13.771 1.00 15.29 97 ILE A CA 1
ATOM 763 C C . ILE A 1 97 ? 8.351 -12.951 -12.654 1.00 17.67 97 ILE A C 1
ATOM 764 O O . ILE A 1 97 ? 8.152 -11.760 -12.389 1.00 15.52 97 ILE A O 1
ATOM 769 N N . ALA A 1 98 ? 9.234 -13.709 -12.000 1.00 12.54 98 ALA A N 1
ATOM 770 C CA . ALA A 1 98 ? 10.120 -13.153 -10.986 1.00 14.43 98 ALA A CA 1
ATOM 771 C C . ALA A 1 98 ? 11.377 -12.630 -11.674 1.00 13.55 98 ALA A C 1
ATOM 772 O O . ALA A 1 98 ? 12.033 -13.367 -12.421 1.00 15.79 98 ALA A O 1
ATOM 774 N N . VAL A 1 99 ? 11.688 -11.354 -11.453 1.00 14.10 99 VAL A N 1
ATOM 775 C CA . VAL A 1 99 ? 12.818 -10.691 -12.088 1.00 12.94 99 VAL A CA 1
ATOM 776 C C . VAL A 1 99 ? 13.588 -9.914 -11.022 1.00 12.56 99 VAL A C 1
ATOM 777 O O . VAL A 1 99 ? 13.183 -9.831 -9.863 1.00 13.54 99 VAL A O 1
ATOM 781 N N . GLU A 1 100 ? 14.742 -9.384 -11.423 1.00 12.49 100 GLU A N 1
ATOM 782 C CA . GLU A 1 100 ? 15.620 -8.628 -10.532 1.00 13.91 100 GLU A CA 1
ATOM 783 C C . GLU A 1 100 ? 15.362 -7.147 -10.782 1.00 17.05 100 GLU A C 1
ATOM 784 O O . GLU A 1 100 ? 15.844 -6.587 -11.771 1.00 15.43 100 GLU A O 1
ATOM 790 N N . PHE A 1 101 ? 14.609 -6.518 -9.871 1.00 15.59 101 PHE A N 1
ATOM 791 C CA . PHE A 1 101 ? 14.030 -5.199 -10.123 1.00 15.52 101 PHE A CA 1
ATOM 792 C C . PHE A 1 101 ? 15.086 -4.124 -10.366 1.00 20.48 101 PHE A C 1
ATOM 793 O O . PHE A 1 101 ? 14.836 -3.181 -11.125 1.00 19.14 101 PHE A O 1
ATOM 801 N N . SER A 1 102 ? 16.249 -4.218 -9.718 1.00 18.01 102 SER A N 1
ATOM 802 C CA . SER A 1 102 ? 17.280 -3.197 -9.900 1.00 21.18 102 SER A CA 1
ATOM 803 C C . SER A 1 102 ? 18.140 -3.439 -11.130 1.00 18.97 102 SER A C 1
ATOM 804 O O . SER A 1 102 ? 18.945 -2.570 -11.490 1.00 20.61 102 SER A O 1
ATOM 807 N N . ASP A 1 103 ? 17.986 -4.580 -11.789 1.00 17.28 103 ASP A N 1
ATOM 808 C CA . ASP A 1 103 ? 18.803 -4.897 -12.951 1.00 16.29 103 ASP A CA 1
ATOM 809 C C . ASP A 1 103 ? 18.072 -4.726 -14.272 1.00 17.36 103 ASP A C 1
ATOM 810 O O . ASP A 1 103 ? 18.644 -4.182 -15.221 1.00 19.16 103 ASP A O 1
ATOM 815 N N . ILE A 1 104 ? 16.829 -5.189 -14.360 1.00 18.26 104 ILE A N 1
ATOM 816 C CA . ILE A 1 104 ? 16.183 -5.413 -15.647 1.00 15.41 104 ILE A CA 1
ATOM 817 C C . ILE A 1 104 ? 15.606 -4.112 -16.200 1.00 18.21 104 ILE A C 1
ATOM 818 O O . ILE A 1 104 ? 14.718 -3.498 -15.585 1.00 15.25 104 ILE A O 1
ATOM 823 N N . PRO A 1 105 ? 16.086 -3.663 -17.354 1.00 20.99 105 PRO A N 1
ATOM 824 C CA . PRO A 1 105 ? 15.628 -2.386 -17.909 1.00 19.67 105 PRO A CA 1
ATOM 825 C C . PRO A 1 105 ? 14.265 -2.502 -18.571 1.00 20.11 105 PRO A C 1
ATOM 826 O O . PRO A 1 105 ? 13.779 -3.589 -18.895 1.00 17.18 105 PRO A O 1
ATOM 830 N N . LEU A 1 106 ? 13.661 -1.329 -18.794 1.00 17.28 106 LEU A N 1
ATOM 831 C CA . LEU A 1 106 ? 12.311 -1.270 -19.335 1.00 16.92 106 LEU A CA 1
ATOM 832 C C . LEU A 1 106 ? 12.204 -1.962 -20.685 1.00 20.72 106 LEU A C 1
ATOM 833 O O . LEU A 1 106 ? 11.164 -2.552 -20.989 1.00 17.47 106 LEU A O 1
ATOM 838 N N . ALA A 1 107 ? 13.255 -1.901 -21.510 1.00 21.40 107 ALA A N 1
ATOM 839 C CA . ALA A 1 107 ? 13.197 -2.563 -22.813 1.00 21.14 107 ALA A CA 1
ATOM 840 C C . ALA A 1 107 ? 12.967 -4.061 -22.663 1.00 18.97 107 ALA A C 1
ATOM 841 O O . ALA A 1 107 ? 12.261 -4.677 -23.473 1.00 21.34 107 ALA A O 1
ATOM 843 N N . LYS A 1 108 ? 13.542 -4.663 -21.622 1.00 21.11 108 LYS A N 1
ATOM 844 C CA . LYS A 1 108 ? 13.428 -6.109 -21.475 1.00 15.74 108 LYS A CA 1
ATOM 845 C C . LYS A 1 108 ? 12.078 -6.516 -20.895 1.00 22.13 108 LYS A C 1
ATOM 846 O O . LYS A 1 108 ? 11.460 -7.474 -21.379 1.00 18.27 108 LYS A O 1
ATOM 852 N N . THR A 1 109 ? 11.582 -5.806 -19.873 1.00 17.01 109 THR A N 1
ATOM 853 C CA . THR A 1 109 ? 10.257 -6.155 -19.372 1.00 17.86 109 THR A CA 1
ATOM 854 C C . THR A 1 109 ? 9.179 -5.862 -20.409 1.00 18.21 109 THR A C 1
ATOM 855 O O . THR A 1 109 ? 8.199 -6.609 -20.499 1.00 19.01 109 THR A O 1
ATOM 859 N N . GLU A 1 110 ? 9.351 -4.808 -21.218 1.00 19.78 110 GLU A N 1
ATOM 860 C CA . GLU A 1 110 ? 8.387 -4.549 -22.286 1.00 21.23 110 GLU A CA 1
ATOM 861 C C . GLU A 1 110 ? 8.478 -5.606 -23.382 1.00 20.41 110 GLU A C 1
ATOM 862 O O . GLU A 1 110 ? 7.458 -5.980 -23.974 1.00 21.89 110 GLU A O 1
ATOM 868 N N . GLY A 1 111 ? 9.690 -6.093 -23.665 1.00 21.70 111 GLY A N 1
ATOM 869 C CA . GLY A 1 111 ? 9.837 -7.194 -24.606 1.00 24.46 111 GLY A CA 1
ATOM 870 C C . GLY A 1 111 ? 9.119 -8.448 -24.148 1.00 26.63 111 GLY A C 1
ATOM 871 O O . GLY A 1 111 ? 8.453 -9.120 -24.941 1.00 22.57 111 GLY A O 1
ATOM 872 N N . LEU A 1 112 ? 9.240 -8.775 -22.858 1.00 21.51 112 LEU A N 1
ATOM 873 C CA . LEU A 1 112 ? 8.516 -9.913 -22.306 1.00 20.48 112 LEU A CA 1
ATOM 874 C C . LEU A 1 112 ? 7.008 -9.694 -22.396 1.00 24.46 112 LEU A C 1
ATOM 875 O O . LEU A 1 112 ? 6.268 -10.579 -22.835 1.00 25.90 112 LEU A O 1
ATOM 880 N N . LYS A 1 113 ? 6.541 -8.498 -22.023 1.00 19.65 113 LYS A N 1
ATOM 881 C CA . LYS A 1 113 ? 5.107 -8.219 -22.061 1.00 16.17 113 LYS A CA 1
ATOM 882 C C . LYS A 1 113 ? 4.552 -8.301 -23.479 1.00 23.83 113 LYS A C 1
ATOM 883 O O . LYS A 1 113 ? 3.403 -8.716 -23.669 1.00 26.27 113 LYS A O 1
ATOM 889 N N . ALA A 1 114 ? 5.342 -7.902 -24.482 1.00 23.59 114 ALA A N 1
ATOM 890 C CA . ALA A 1 114 ? 4.864 -7.951 -25.860 1.00 24.53 114 ALA A CA 1
ATOM 891 C C . ALA A 1 114 ? 4.552 -9.375 -26.295 1.00 31.68 114 ALA A C 1
ATOM 892 O O . ALA A 1 114 ? 3.652 -9.593 -27.114 1.00 27.61 114 ALA A O 1
ATOM 894 N N . GLN A 1 115 ? 5.281 -10.355 -25.771 1.00 24.59 115 GLN A N 1
ATOM 895 C CA . GLN A 1 115 ? 5.084 -11.747 -26.150 1.00 22.62 115 GLN A CA 1
ATOM 896 C C . GLN A 1 115 ? 4.169 -12.506 -25.204 1.00 22.03 115 GLN A C 1
ATOM 897 O O . GLN A 1 115 ? 3.420 -13.383 -25.649 1.00 26.93 115 GLN A O 1
ATOM 903 N N . PHE A 1 116 ? 4.219 -12.207 -23.903 1.00 22.37 116 PHE A N 1
ATOM 904 C CA . PHE A 1 116 ? 3.484 -12.970 -22.911 1.00 25.59 116 PHE A CA 1
ATOM 905 C C . PHE A 1 116 ? 2.197 -12.291 -22.457 1.00 25.46 116 PHE A C 1
ATOM 906 O O . PHE A 1 116 ? 1.365 -12.944 -21.823 1.00 27.54 116 PHE A O 1
ATOM 914 N N . GLY A 1 117 ? 1.998 -11.021 -22.771 1.00 23.32 117 GLY A N 1
ATOM 915 C CA . GLY A 1 117 ? 0.815 -10.325 -22.315 1.00 27.64 117 GLY A CA 1
ATOM 916 C C . GLY A 1 117 ? 1.068 -9.535 -21.048 1.00 29.83 117 GLY A C 1
ATOM 917 O O . GLY A 1 117 ? 2.196 -9.170 -20.718 1.00 28.15 117 GLY A O 1
ATOM 918 N N . ASP A 1 118 ? -0.017 -9.281 -20.317 1.00 36.28 118 ASP A N 1
ATOM 919 C CA . ASP A 1 118 ? 0.021 -8.413 -19.140 1.00 41.66 118 ASP A CA 1
ATOM 920 C C . ASP A 1 118 ? 0.570 -9.205 -17.958 1.00 44.20 118 ASP A C 1
ATOM 921 O O . ASP A 1 118 ? -0.171 -9.824 -17.192 1.00 51.79 118 ASP A O 1
ATOM 926 N N . ILE A 1 119 ? 1.892 -9.163 -17.802 1.00 31.42 119 ILE A N 1
ATOM 927 C CA . ILE A 1 119 ? 2.611 -9.952 -16.810 1.00 30.28 119 ILE A CA 1
ATOM 928 C C . ILE A 1 119 ? 2.658 -9.196 -15.487 1.00 24.69 119 ILE A C 1
ATOM 929 O O . ILE A 1 119 ? 2.800 -7.968 -15.455 1.00 31.88 119 ILE A O 1
ATOM 934 N N . ASN A 1 120 ? 2.532 -9.933 -14.388 1.00 17.03 120 ASN A N 1
ATOM 935 C CA . ASN A 1 120 ? 2.803 -9.418 -13.051 1.00 19.06 120 ASN A CA 1
ATOM 936 C C . ASN A 1 120 ? 4.256 -9.744 -12.702 1.00 23.96 120 ASN A C 1
ATOM 937 O O . ASN A 1 120 ? 4.618 -10.919 -12.606 1.00 25.56 120 ASN A O 1
ATOM 942 N N . PHE A 1 121 ? 5.088 -8.720 -12.506 1.00 17.52 121 PHE A N 1
ATOM 943 C CA . PHE A 1 121 ? 6.486 -8.939 -12.148 1.00 14.91 121 PHE A CA 1
ATOM 944 C C . PHE A 1 121 ? 6.672 -8.935 -10.631 1.00 17.48 121 PHE A C 1
ATOM 945 O O . PHE A 1 121 ? 6.121 -8.088 -9.926 1.00 21.19 121 PHE A O 1
ATOM 953 N N . VAL A 1 122 ? 7.466 -9.885 -10.138 1.00 17.46 122 VAL A N 1
ATOM 954 C CA . VAL A 1 122 ? 7.731 -10.069 -8.716 1.00 17.26 122 VAL A CA 1
ATOM 955 C C . VAL A 1 122 ? 9.238 -10.000 -8.517 1.00 14.99 122 VAL A C 1
ATOM 956 O O . VAL A 1 122 ? 9.995 -10.555 -9.320 1.00 15.61 122 VAL A O 1
ATOM 960 N N . ASN A 1 123 ? 9.672 -9.310 -7.465 1.00 15.44 123 ASN A N 1
ATOM 961 C CA . ASN A 1 123 ? 11.100 -9.104 -7.232 1.00 11.76 123 ASN A CA 1
ATOM 962 C C . ASN A 1 123 ? 11.733 -10.331 -6.588 1.00 13.06 123 ASN A C 1
ATOM 963 O O . ASN A 1 123 ? 11.349 -10.734 -5.482 1.00 15.28 123 ASN A O 1
ATOM 968 N N . LEU A 1 124 ? 12.720 -10.905 -7.275 1.00 13.62 124 LEU A N 1
ATOM 969 C CA . LEU A 1 124 ? 13.482 -12.049 -6.793 1.00 13.25 124 LEU A CA 1
ATOM 970 C C . LEU A 1 124 ? 14.711 -11.647 -5.991 1.00 15.82 124 LEU A C 1
ATOM 971 O O . LEU A 1 124 ? 15.294 -12.497 -5.302 1.00 14.22 124 LEU A O 1
ATOM 976 N N . THR A 1 125 ? 15.114 -10.382 -6.060 1.00 15.39 125 THR A N 1
ATOM 977 C CA . THR A 1 125 ? 16.398 -9.989 -5.482 1.00 14.71 125 THR A CA 1
ATOM 978 C C . THR A 1 125 ? 16.476 -10.174 -3.969 1.00 14.06 125 THR A C 1
ATOM 979 O O . THR A 1 125 ? 17.549 -10.587 -3.488 1.00 13.89 125 THR A O 1
ATOM 983 N N . PRO A 1 126 ? 15.437 -9.911 -3.169 1.00 13.83 126 PRO A N 1
ATOM 984 C CA . PRO A 1 126 ? 15.561 -10.216 -1.733 1.00 16.74 126 PRO A CA 1
ATOM 985 C C . PRO A 1 126 ? 15.946 -11.663 -1.459 1.00 13.67 126 PRO A C 1
ATOM 986 O O . PRO A 1 126 ? 16.770 -11.916 -0.570 1.00 13.82 126 PRO A O 1
ATOM 990 N N . LEU A 1 127 ? 15.409 -12.618 -2.232 1.00 14.12 127 LEU A N 1
ATOM 991 C CA . LEU A 1 127 ? 15.805 -14.013 -2.068 1.00 13.73 127 LEU A CA 1
ATOM 992 C C . LEU A 1 127 ? 17.263 -14.230 -2.472 1.00 12.82 127 LEU A C 1
ATOM 993 O O . LEU A 1 127 ? 17.993 -14.970 -1.800 1.00 12.51 127 LEU A O 1
ATOM 998 N N . ILE A 1 128 ? 17.682 -13.666 -3.615 1.00 15.11 128 ILE A N 1
ATOM 999 C CA . ILE A 1 128 ? 19.067 -13.840 -4.055 1.00 15.74 128 ILE A CA 1
ATOM 1000 C C . ILE A 1 128 ? 20.025 -13.310 -2.998 1.00 15.74 128 ILE A C 1
ATOM 1001 O O . ILE A 1 128 ? 21.045 -13.940 -2.685 1.00 12.06 128 ILE A O 1
ATOM 1006 N N . GLU A 1 129 ? 19.708 -12.146 -2.427 1.00 14.42 129 GLU A N 1
ATOM 1007 C CA . GLU A 1 129 ? 20.567 -11.574 -1.394 1.00 15.63 129 GLU A CA 1
ATOM 1008 C C . GLU A 1 129 ? 20.601 -12.447 -0.145 1.00 17.12 129 GLU A C 1
ATOM 1009 O O . GLU A 1 129 ? 21.666 -12.614 0.471 1.00 15.58 129 GLU A O 1
ATOM 1015 N N . ARG A 1 130 ? 19.457 -13.034 0.233 1.00 15.84 130 ARG A N 1
ATOM 1016 C CA . ARG A 1 130 ? 19.444 -13.943 1.375 1.00 13.93 130 ARG A CA 1
ATOM 1017 C C . ARG A 1 130 ? 20.313 -15.163 1.113 1.00 18.55 130 ARG A C 1
ATOM 1018 O O . ARG A 1 130 ? 21.041 -15.629 2.003 1.00 16.86 130 ARG A O 1
ATOM 1026 N N . MET A 1 131 ? 20.240 -15.713 -0.099 1.00 12.87 131 MET A N 1
ATOM 1027 C CA . MET A 1 131 ? 21.094 -16.842 -0.431 1.00 12.79 131 MET A CA 1
ATOM 1028 C C . MET A 1 131 ? 22.570 -16.451 -0.382 1.00 14.83 131 MET A C 1
ATOM 1029 O O . MET A 1 131 ? 23.392 -17.199 0.157 1.00 16.33 131 MET A O 1
ATOM 1034 N N . ARG A 1 132 ? 22.911 -15.256 -0.888 1.00 14.71 132 ARG A N 1
ATOM 1035 C CA . ARG A 1 132 ? 24.311 -14.832 -0.971 1.00 13.55 132 ARG A CA 1
ATOM 1036 C C . ARG A 1 132 ? 24.915 -14.514 0.394 1.00 20.16 132 ARG A C 1
ATOM 1037 O O . ARG A 1 132 ? 26.145 -14.472 0.525 1.00 15.69 132 ARG A O 1
ATOM 1045 N N . LEU A 1 133 ? 24.079 -14.339 1.413 1.00 16.16 133 LEU A N 1
ATOM 1046 C CA . LEU A 1 133 ? 24.550 -13.935 2.736 1.00 15.01 133 LEU A CA 1
ATOM 1047 C C . LEU A 1 133 ? 25.487 -14.964 3.358 1.00 17.92 133 LEU A C 1
ATOM 1048 O O . LEU A 1 133 ? 26.399 -14.597 4.119 1.00 15.01 133 LEU A O 1
ATOM 1053 N N . ILE A 1 134 ? 25.250 -16.249 3.093 1.00 14.94 134 ILE A N 1
ATOM 1054 C CA . ILE A 1 134 ? 26.012 -17.355 3.667 1.00 14.50 134 ILE A CA 1
ATOM 1055 C C . ILE A 1 134 ? 26.823 -18.005 2.552 1.00 16.90 134 ILE A C 1
ATOM 1056 O O . ILE A 1 134 ? 26.255 -18.524 1.579 1.00 18.86 134 ILE A O 1
ATOM 1061 N N . LYS A 1 135 ? 28.147 -18.004 2.700 1.00 15.57 135 LYS A N 1
ATOM 1062 C CA . LYS A 1 135 ? 29.037 -18.546 1.680 1.00 14.38 135 LYS A CA 1
ATOM 1063 C C . LYS A 1 135 ? 29.309 -20.026 1.913 1.00 18.55 135 LYS A C 1
ATOM 1064 O O . LYS A 1 135 ? 29.484 -20.467 3.053 1.00 17.88 135 LYS A O 1
ATOM 1070 N N . SER A 1 136 ? 29.352 -20.782 0.816 1.00 15.68 136 SER A N 1
ATOM 1071 C CA . SER A 1 136 ? 29.836 -22.154 0.802 1.00 16.99 136 SER A CA 1
ATOM 1072 C C . SER A 1 136 ? 31.362 -22.202 0.891 1.00 18.69 136 SER A C 1
ATOM 1073 O O . SER A 1 136 ? 32.058 -21.215 0.653 1.00 17.07 136 SER A O 1
ATOM 1076 N N . ALA A 1 137 ? 31.878 -23.391 1.224 1.00 18.05 137 ALA A N 1
ATOM 1077 C CA . ALA A 1 137 ? 33.323 -23.617 1.188 1.00 21.93 137 ALA A CA 1
ATOM 1078 C C . ALA A 1 137 ? 33.928 -23.268 -0.168 1.00 20.44 137 ALA A C 1
ATOM 1079 O O . ALA A 1 137 ? 35.017 -22.691 -0.244 1.00 17.67 137 ALA A O 1
ATOM 1081 N N . ASP A 1 138 ? 33.228 -23.595 -1.255 1.00 19.24 138 ASP A N 1
ATOM 1082 C CA . ASP A 1 138 ? 33.738 -23.283 -2.587 1.00 16.18 138 ASP A CA 1
ATOM 1083 C C . ASP A 1 138 ? 33.876 -21.777 -2.808 1.00 16.54 138 ASP A C 1
ATOM 1084 O O . ASP A 1 138 ? 34.843 -21.319 -3.436 1.00 17.64 138 ASP A O 1
ATOM 1089 N N . GLU A 1 139 ? 32.901 -20.993 -2.330 1.00 15.40 139 GLU A N 1
ATOM 1090 C CA . GLU A 1 139 ? 32.966 -19.541 -2.461 1.00 18.37 139 GLU A CA 1
ATOM 1091 C C . GLU A 1 139 ? 34.092 -18.963 -1.616 1.00 17.59 139 GLU A C 1
ATOM 1092 O O . GLU A 1 139 ? 34.805 -18.057 -2.062 1.00 16.59 139 GLU A O 1
ATOM 1098 N N . ILE A 1 140 ? 34.262 -19.471 -0.393 1.00 17.86 140 ILE A N 1
ATOM 1099 C CA . ILE A 1 140 ? 35.334 -18.983 0.471 1.00 13.14 140 ILE A CA 1
ATOM 1100 C C . ILE A 1 140 ? 36.693 -19.235 -0.179 1.00 17.91 140 ILE A C 1
ATOM 1101 O O . ILE A 1 140 ? 37.580 -18.370 -0.149 1.00 14.45 140 ILE A O 1
ATOM 1106 N N . GLU A 1 141 ? 36.857 -20.397 -0.828 1.00 15.03 141 GLU A N 1
ATOM 1107 C CA . GLU A 1 141 ? 38.113 -20.703 -1.518 1.00 15.32 141 GLU A CA 1
ATOM 1108 C C . GLU A 1 141 ? 38.395 -19.705 -2.643 1.00 14.64 141 GLU A C 1
ATOM 1109 O O . GLU A 1 141 ? 39.526 -19.221 -2.794 1.00 16.88 141 GLU A O 1
ATOM 1115 N N . LYS A 1 142 ? 37.371 -19.355 -3.426 1.00 15.53 142 LYS A N 1
ATOM 1116 C CA . LYS A 1 142 ? 37.550 -18.343 -4.465 1.00 15.11 142 LYS A CA 1
ATOM 1117 C C . LYS A 1 142 ? 37.864 -16.976 -3.871 1.00 14.26 142 LYS A C 1
ATOM 1118 O O . LYS A 1 142 ? 38.671 -16.220 -4.434 1.00 15.48 142 LYS A O 1
ATOM 1124 N N . MET A 1 143 ? 37.228 -16.636 -2.745 1.00 15.57 143 MET A N 1
ATOM 1125 C CA . MET A 1 143 ? 37.525 -15.356 -2.107 1.00 14.77 143 MET A CA 1
ATOM 1126 C C . MET A 1 143 ? 38.918 -15.346 -1.500 1.00 11.31 143 MET A C 1
ATOM 1127 O O . MET A 1 143 ? 39.546 -14.285 -1.416 1.00 13.02 143 MET A O 1
ATOM 1132 N N . LYS A 1 144 ? 39.423 -16.508 -1.076 1.00 14.68 144 LYS A N 1
ATOM 1133 C CA . LYS A 1 144 ? 40.809 -16.561 -0.621 1.00 15.07 144 LYS A CA 1
ATOM 1134 C C . LYS A 1 144 ? 41.776 -16.273 -1.767 1.00 17.52 144 LYS A C 1
ATOM 1135 O O . LYS A 1 144 ? 42.817 -15.643 -1.561 1.00 15.61 144 LYS A O 1
ATOM 1141 N N . VAL A 1 145 ? 41.463 -16.732 -2.979 1.00 17.57 145 VAL A N 1
ATOM 1142 C CA . VAL A 1 145 ? 42.321 -16.405 -4.117 1.00 17.57 145 VAL A CA 1
ATOM 1143 C C . VAL A 1 145 ? 42.323 -14.903 -4.369 1.00 16.71 145 VAL A C 1
ATOM 1144 O O . VAL A 1 145 ? 43.379 -14.302 -4.599 1.00 15.18 145 VAL A O 1
ATOM 1148 N N . ALA A 1 146 ? 41.147 -14.268 -4.313 1.00 14.20 146 ALA A N 1
ATOM 1149 C CA . ALA A 1 146 ? 41.090 -12.823 -4.534 1.00 15.06 146 ALA A CA 1
ATOM 1150 C C . ALA A 1 146 ? 41.857 -12.067 -3.453 1.00 15.59 146 ALA A C 1
ATOM 1151 O O . ALA A 1 146 ? 42.506 -11.052 -3.731 1.00 14.77 146 ALA A O 1
ATOM 1153 N N . GLY A 1 147 ? 41.753 -12.519 -2.205 1.00 16.82 147 GLY A N 1
ATOM 1154 C CA . GLY A 1 147 ? 42.505 -11.877 -1.138 1.00 13.04 147 GLY A CA 1
ATOM 1155 C C . GLY A 1 147 ? 43.991 -12.067 -1.320 1.00 13.54 147 GLY A C 1
ATOM 1156 O O . GLY A 1 147 ? 44.793 -11.179 -0.992 1.00 16.19 147 GLY A O 1
ATOM 1157 N N . ASP A 1 148 ? 44.380 -13.207 -1.880 1.00 16.32 148 ASP A N 1
ATOM 1158 C CA . ASP A 1 148 ? 45.795 -13.474 -2.038 1.00 20.46 148 ASP A CA 1
ATOM 1159 C C . ASP A 1 148 ? 46.382 -12.503 -3.078 1.00 19.25 148 ASP A C 1
ATOM 1160 O O . ASP A 1 148 ? 47.507 -12.011 -2.946 1.00 18.25 148 ASP A O 1
ATOM 1165 N N . PHE A 1 149 ? 45.607 -12.187 -4.118 1.00 18.40 149 PHE A N 1
ATOM 1166 C CA . PHE A 1 149 ? 46.009 -11.158 -5.075 1.00 14.33 149 PHE A CA 1
ATOM 1167 C C . PHE A 1 149 ? 46.109 -9.798 -4.408 1.00 18.87 149 PHE A C 1
ATOM 1168 O O . PHE A 1 149 ? 47.009 -9.023 -4.727 1.00 16.08 149 PHE A O 1
ATOM 1176 N N . ALA A 1 150 ? 45.151 -9.464 -3.535 1.00 15.81 150 ALA A N 1
ATOM 1177 C CA . ALA A 1 150 ? 45.225 -8.204 -2.805 1.00 11.96 150 ALA A CA 1
ATOM 1178 C C . ALA A 1 150 ? 46.515 -8.115 -1.996 1.00 12.99 150 ALA A C 1
ATOM 1179 O O . ALA A 1 150 ? 47.160 -7.061 -1.957 1.00 16.01 150 ALA A O 1
ATOM 1181 N N . ASP A 1 151 ? 46.928 -9.220 -1.370 1.00 12.53 151 ASP A N 1
ATOM 1182 C CA . ASP A 1 151 ? 48.196 -9.201 -0.646 1.00 10.05 151 ASP A CA 1
ATOM 1183 C C . ASP A 1 151 ? 49.368 -8.939 -1.589 1.00 17.33 151 ASP A C 1
ATOM 1184 O O . ASP A 1 151 ? 50.278 -8.175 -1.255 1.00 15.68 151 ASP A O 1
ATOM 1189 N N . LYS A 1 152 ? 49.371 -9.563 -2.771 1.00 15.61 152 LYS A N 1
ATOM 1190 C CA . LYS A 1 152 ? 50.425 -9.256 -3.744 1.00 16.52 152 LYS A CA 1
ATOM 1191 C C . LYS A 1 152 ? 50.407 -7.780 -4.128 1.00 19.69 152 LYS A C 1
ATOM 1192 O O . LYS A 1 152 ? 51.466 -7.164 -4.312 1.00 19.81 152 LYS A O 1
ATOM 1198 N N . CYS A 1 153 ? 49.209 -7.186 -4.207 1.00 14.29 153 CYS A N 1
ATOM 1199 C CA . CYS A 1 153 ? 49.087 -5.776 -4.556 1.00 13.42 153 CYS A CA 1
ATOM 1200 C C . CYS A 1 153 ? 49.768 -4.889 -3.524 1.00 15.85 153 CYS A C 1
ATOM 1201 O O . CYS A 1 153 ? 50.402 -3.888 -3.877 1.00 16.35 153 CYS A O 1
ATOM 1204 N N . PHE A 1 154 ? 49.627 -5.218 -2.234 1.00 13.08 154 PHE A N 1
ATOM 1205 C CA . PHE A 1 154 ? 50.304 -4.418 -1.218 1.00 13.27 154 PHE A CA 1
ATOM 1206 C C . PHE A 1 154 ? 51.816 -4.469 -1.398 1.00 16.76 154 PHE A C 1
ATOM 1207 O O . PHE A 1 154 ? 52.485 -3.433 -1.331 1.00 15.47 154 PHE A O 1
ATOM 1215 N N . GLU A 1 155 ? 52.368 -5.662 -1.639 1.00 17.16 155 GLU A N 1
ATOM 1216 C CA . GLU A 1 155 ? 53.813 -5.786 -1.810 1.00 15.54 155 GLU A CA 1
ATOM 1217 C C . GLU A 1 155 ? 54.300 -4.896 -2.945 1.00 19.71 155 GLU A C 1
ATOM 1218 O O . GLU A 1 155 ? 55.285 -4.159 -2.805 1.00 17.07 155 GLU A O 1
ATOM 1224 N N . ILE A 1 156 ? 53.591 -4.940 -4.073 1.00 19.76 156 ILE A N 1
ATOM 1225 C CA . ILE A 1 156 ? 53.933 -4.120 -5.232 1.00 14.59 156 ILE A CA 1
ATOM 1226 C C . ILE A 1 156 ? 53.778 -2.644 -4.903 1.00 18.16 156 ILE A C 1
ATOM 1227 O O . ILE A 1 156 ? 54.649 -1.819 -5.217 1.00 19.66 156 ILE A O 1
ATOM 1232 N N . GLY A 1 157 ? 52.663 -2.288 -4.261 1.00 15.70 157 GLY A N 1
ATOM 1233 C CA . GLY A 1 157 ? 52.411 -0.885 -3.958 1.00 14.61 157 GLY A CA 1
ATOM 1234 C C . GLY A 1 157 ? 53.446 -0.291 -3.020 1.00 18.40 157 GLY A C 1
ATOM 1235 O O . GLY A 1 157 ? 53.954 0.809 -3.254 1.00 18.30 157 GLY A O 1
ATOM 1236 N N . PHE A 1 158 ? 53.768 -1.009 -1.938 1.00 16.31 158 PHE A N 1
ATOM 1237 C CA . PHE A 1 158 ? 54.775 -0.513 -1.003 1.00 15.89 158 PHE A CA 1
ATOM 1238 C C . PHE A 1 158 ? 56.100 -0.280 -1.724 1.00 17.79 158 PHE A C 1
ATOM 1239 O O . PHE A 1 158 ? 56.747 0.756 -1.543 1.00 18.85 158 PHE A O 1
ATOM 1247 N N . ALA A 1 159 ? 56.512 -1.247 -2.555 1.00 17.54 159 ALA A N 1
ATOM 1248 C CA . ALA A 1 159 ? 57.795 -1.161 -3.254 1.00 19.39 159 ALA A CA 1
ATOM 1249 C C . ALA A 1 159 ? 57.812 -0.017 -4.256 1.00 20.73 159 ALA A C 1
ATOM 1250 O O . ALA A 1 159 ? 58.836 0.658 -4.426 1.00 17.54 159 ALA A O 1
ATOM 1252 N N . THR A 1 160 ? 56.695 0.213 -4.940 1.00 16.66 160 THR A N 1
ATOM 1253 C CA . THR A 1 160 ? 56.643 1.319 -5.885 1.00 19.52 160 THR A CA 1
ATOM 1254 C C . THR A 1 160 ? 56.773 2.653 -5.166 1.00 18.58 160 THR A C 1
ATOM 1255 O O . THR A 1 160 ? 57.482 3.553 -5.638 1.00 19.50 160 THR A O 1
ATOM 1259 N N . ALA A 1 161 ? 56.124 2.788 -4.003 1.00 16.15 161 ALA A N 1
ATOM 1260 C CA . ALA A 1 161 ? 56.248 4.013 -3.222 1.00 21.78 161 ALA A CA 1
ATOM 1261 C C . ALA A 1 161 ? 57.675 4.215 -2.733 1.00 18.53 161 ALA A C 1
ATOM 1262 O O . ALA A 1 161 ? 58.175 5.348 -2.710 1.00 21.51 161 ALA A O 1
ATOM 1264 N N . ALA A 1 162 ? 58.339 3.129 -2.323 1.00 19.08 162 ALA A N 1
ATOM 1265 C CA . ALA A 1 162 ? 59.673 3.251 -1.735 1.00 16.21 162 ALA A CA 1
ATOM 1266 C C . ALA A 1 162 ? 60.674 3.814 -2.734 1.00 21.27 162 ALA A C 1
ATOM 1267 O O . ALA A 1 162 ? 61.665 4.440 -2.337 1.00 22.22 162 ALA A O 1
ATOM 1269 N N . GLU A 1 163 ? 60.424 3.622 -4.032 1.00 25.67 163 GLU A N 1
ATOM 1270 C CA . GLU A 1 163 ? 61.353 4.090 -5.055 1.00 22.23 163 GLU A CA 1
ATOM 1271 C C . GLU A 1 163 ? 61.450 5.607 -5.123 1.00 25.66 163 GLU A C 1
ATOM 1272 O O . GLU A 1 163 ? 62.441 6.122 -5.657 1.00 28.86 163 GLU A O 1
ATOM 1278 N N . ARG A 1 164 ? 60.450 6.328 -4.615 1.00 20.87 164 ARG A N 1
ATOM 1279 C CA . ARG A 1 164 ? 60.472 7.799 -4.527 1.00 22.64 164 ARG A CA 1
ATOM 1280 C C . ARG A 1 164 ? 60.744 8.346 -5.928 1.00 27.68 164 ARG A C 1
ATOM 1281 O O . ARG A 1 164 ? 60.052 7.945 -6.875 1.00 26.09 164 ARG A O 1
ATOM 1289 N N . ASN A 1 165 ? 61.731 9.224 -6.109 1.00 30.45 165 ASN A N 1
ATOM 1290 C CA . ASN A 1 165 ? 62.074 9.756 -7.426 1.00 30.56 165 ASN A CA 1
ATOM 1291 C C . ASN A 1 165 ? 60.856 10.387 -8.097 1.00 26.45 165 ASN A C 1
ATOM 1292 O O . ASN A 1 165 ? 60.622 10.214 -9.296 1.00 32.43 165 ASN A O 1
ATOM 1297 N N . GLY A 1 166 ? 60.067 11.114 -7.309 1.00 21.65 166 GLY A N 1
ATOM 1298 C CA . GLY A 1 166 ? 58.914 11.823 -7.818 1.00 25.93 166 GLY A CA 1
ATOM 1299 C C . GLY A 1 166 ? 57.672 10.986 -8.037 1.00 29.22 166 GLY A C 1
ATOM 1300 O O . GLY A 1 166 ? 56.733 11.471 -8.675 1.00 26.19 166 GLY A O 1
ATOM 1301 N N . VAL A 1 167 ? 57.627 9.752 -7.525 1.00 23.65 167 VAL A N 1
ATOM 1302 C CA . VAL A 1 167 ? 56.470 8.883 -7.750 1.00 21.28 167 VAL A CA 1
ATOM 1303 C C . VAL A 1 167 ? 55.213 9.511 -7.149 1.00 23.18 167 VAL A C 1
ATOM 1304 O O . VAL A 1 167 ? 55.254 10.140 -6.083 1.00 23.47 167 VAL A O 1
ATOM 1308 N N . THR A 1 168 ? 54.084 9.363 -7.847 1.00 20.04 168 THR A N 1
ATOM 1309 C CA . THR A 1 168 ? 52.826 9.974 -7.427 1.00 20.78 168 THR A CA 1
ATOM 1310 C C . THR A 1 168 ? 51.830 8.900 -7.000 1.00 17.66 168 THR A C 1
ATOM 1311 O O . THR A 1 168 ? 52.007 7.713 -7.281 1.00 22.84 168 THR A O 1
ATOM 1315 N N . GLU A 1 169 ? 50.765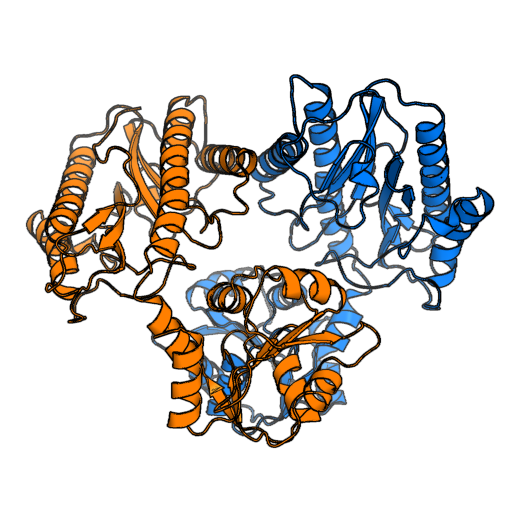 9.341 -6.322 1.00 19.21 169 GLU A N 1
ATOM 1316 C CA . GLU A 1 169 ? 49.682 8.429 -5.955 1.00 21.93 169 GLU A CA 1
ATOM 1317 C C . GLU A 1 169 ? 49.183 7.673 -7.182 1.00 20.34 169 GLU A C 1
ATOM 1318 O O . GLU A 1 169 ? 49.056 6.444 -7.165 1.00 18.45 169 GLU A O 1
ATOM 1324 N N . SER A 1 170 ? 48.924 8.398 -8.275 1.00 22.47 170 SER A N 1
ATOM 1325 C CA . SER A 1 170 ? 48.409 7.745 -9.476 1.00 22.67 170 SER A CA 1
ATOM 1326 C C . SER A 1 170 ? 49.452 6.843 -10.134 1.00 18.71 170 SER A C 1
ATOM 1327 O O . SER A 1 170 ? 49.084 5.833 -10.746 1.00 21.21 170 SER A O 1
ATOM 1330 N N . ASP A 1 171 ? 50.747 7.176 -10.021 1.00 21.01 171 ASP A N 1
ATOM 1331 C CA . ASP A 1 171 ? 51.795 6.271 -10.496 1.00 20.57 171 ASP A CA 1
ATOM 1332 C C . ASP A 1 171 ? 51.693 4.913 -9.807 1.00 19.21 171 ASP A C 1
ATOM 1333 O O . ASP A 1 171 ? 51.857 3.859 -10.434 1.00 18.74 171 ASP A O 1
ATOM 1338 N N . ILE A 1 172 ? 51.499 4.933 -8.490 1.00 18.00 172 ILE A N 1
ATOM 1339 C CA . ILE A 1 172 ? 51.465 3.702 -7.710 1.00 17.40 172 ILE A CA 1
ATOM 1340 C C . ILE A 1 172 ? 50.224 2.890 -8.057 1.00 17.11 172 ILE A C 1
ATOM 1341 O O . ILE A 1 172 ? 50.296 1.669 -8.233 1.00 15.59 172 ILE A O 1
ATOM 1346 N N . VAL A 1 173 ? 49.070 3.558 -8.171 1.00 17.83 173 VAL A N 1
ATOM 1347 C CA . VAL A 1 173 ? 47.847 2.887 -8.603 1.00 19.04 173 VAL A CA 1
ATOM 1348 C C . VAL A 1 173 ? 48.086 2.190 -9.933 1.00 19.06 173 VAL A C 1
ATOM 1349 O O . VAL A 1 173 ? 47.785 1.001 -10.109 1.00 18.46 173 VAL A O 1
ATOM 1353 N N . ALA A 1 174 ? 48.649 2.924 -10.892 1.00 18.02 174 ALA A N 1
ATOM 1354 C CA . ALA A 1 174 ? 48.856 2.352 -12.220 1.00 19.31 174 ALA A CA 1
ATOM 1355 C C . ALA A 1 174 ? 49.754 1.120 -12.157 1.00 18.51 174 ALA A C 1
ATOM 1356 O O . ALA A 1 174 ? 49.490 0.120 -12.831 1.00 19.77 174 ALA A O 1
ATOM 1358 N N . LYS A 1 175 ? 50.818 1.163 -11.345 1.00 18.64 175 LYS A N 1
ATOM 1359 C CA . LYS A 1 175 ? 51.726 0.018 -11.276 1.00 14.67 175 LYS A CA 1
ATOM 1360 C C . LYS A 1 175 ? 51.046 -1.203 -10.662 1.00 16.17 175 LYS A C 1
ATOM 1361 O O . LYS A 1 175 ? 51.245 -2.335 -11.126 1.00 16.78 175 LYS A O 1
ATOM 1367 N N . ILE A 1 176 ? 50.269 -0.997 -9.599 1.00 13.96 176 ILE A N 1
ATOM 1368 C CA . ILE A 1 176 ? 49.524 -2.100 -8.994 1.00 12.91 176 ILE A CA 1
ATOM 1369 C C . ILE A 1 176 ? 48.637 -2.758 -10.036 1.00 15.08 176 ILE A C 1
ATOM 1370 O O . ILE A 1 176 ? 48.667 -3.979 -10.225 1.00 18.43 176 ILE A O 1
ATOM 1375 N N . GLU A 1 177 ? 47.844 -1.952 -10.740 1.00 18.23 177 GLU A N 1
ATOM 1376 C CA . GLU A 1 177 ? 46.868 -2.524 -11.664 1.00 18.27 177 GLU A CA 1
ATOM 1377 C C . GLU A 1 177 ? 47.547 -3.134 -12.878 1.00 17.03 177 GLU A C 1
ATOM 1378 O O . GLU A 1 177 ? 47.040 -4.114 -13.440 1.00 17.68 177 GLU A O 1
ATOM 1384 N N . TYR A 1 178 ? 48.709 -2.595 -13.257 1.00 17.55 178 TYR A N 1
ATOM 1385 C CA . TYR A 1 178 ? 49.505 -3.171 -14.336 1.00 18.24 178 TYR A CA 1
ATOM 1386 C C . TYR A 1 178 ? 49.955 -4.576 -13.975 1.00 18.61 178 TYR A C 1
ATOM 1387 O O . TYR A 1 178 ? 49.796 -5.517 -14.762 1.00 18.39 178 TYR A O 1
ATOM 1396 N N . GLU A 1 179 ? 50.480 -4.749 -12.760 1.00 18.49 179 GLU A N 1
ATOM 1397 C CA . GLU A 1 179 ? 50.941 -6.069 -12.350 1.00 17.61 179 GLU A CA 1
ATOM 1398 C C . GLU A 1 179 ? 49.779 -7.050 -12.220 1.00 20.39 179 GLU A C 1
ATOM 1399 O O . GLU A 1 179 ? 49.924 -8.237 -12.539 1.00 18.44 179 GLU A O 1
ATOM 1405 N N . MET A 1 180 ? 48.617 -6.587 -11.748 1.00 18.28 180 MET A N 1
ATOM 1406 C CA . MET A 1 180 ? 47.452 -7.467 -11.714 1.00 19.67 180 MET A CA 1
ATOM 1407 C C . MET A 1 180 ? 47.058 -7.891 -13.122 1.00 24.55 180 MET A C 1
ATOM 1408 O O . MET A 1 180 ? 46.789 -9.070 -13.378 1.00 20.41 180 MET A O 1
ATOM 1413 N N . LYS A 1 181 ? 47.024 -6.933 -14.051 1.00 20.17 181 LYS A N 1
ATOM 1414 C CA . LYS A 1 181 ? 46.695 -7.265 -15.437 1.00 26.18 181 LYS A CA 1
ATOM 1415 C C . LYS A 1 181 ? 47.651 -8.321 -15.993 1.00 28.47 181 LYS A C 1
ATOM 1416 O O . LYS A 1 181 ? 47.219 -9.270 -16.659 1.00 22.08 181 LYS A O 1
ATOM 1422 N N . ARG A 1 182 ? 48.952 -8.188 -15.704 1.00 24.41 182 ARG A N 1
ATOM 1423 C CA . ARG A 1 182 ? 49.932 -9.160 -16.184 1.00 28.74 182 ARG A CA 1
ATOM 1424 C C . ARG A 1 182 ? 49.696 -10.550 -15.610 1.00 35.46 182 ARG A C 1
ATOM 1425 O O . ARG A 1 182 ? 50.101 -11.548 -16.216 1.00 41.49 182 ARG A O 1
ATOM 1433 N N . MET A 1 183 ? 49.100 -10.641 -14.426 1.00 29.45 183 MET A N 1
ATOM 1434 C CA . MET A 1 183 ? 48.800 -11.927 -13.818 1.00 28.32 183 MET A CA 1
ATOM 1435 C C . MET A 1 183 ? 47.402 -12.426 -14.171 1.00 29.28 183 MET A C 1
ATOM 1436 O O . MET A 1 183 ? 46.908 -13.364 -13.539 1.00 31.44 183 MET A O 1
ATOM 1441 N N . GLY A 1 184 ? 46.745 -11.799 -15.137 1.00 28.96 184 GLY A N 1
ATOM 1442 C CA . GLY A 1 184 ? 45.450 -12.247 -15.580 1.00 32.30 184 GLY A CA 1
ATOM 1443 C C . GLY A 1 184 ? 44.297 -11.721 -14.767 1.00 29.87 184 GLY A C 1
ATOM 1444 O O . GLY A 1 184 ? 43.193 -12.269 -14.868 1.00 28.70 184 GLY A O 1
ATOM 1445 N N . VAL A 1 185 ? 44.541 -10.750 -13.894 1.00 22.61 185 VAL A N 1
ATOM 1446 C CA . VAL A 1 185 ? 43.500 -10.063 -13.135 1.00 22.05 185 VAL A CA 1
ATOM 1447 C C . VAL A 1 185 ? 43.167 -8.756 -13.846 1.00 27.90 185 VAL A C 1
ATOM 1448 O O . VAL A 1 185 ? 43.726 -7.706 -13.487 1.00 31.52 185 VAL A O 1
ATOM 1452 N N . PRO A 1 186 ? 42.251 -8.757 -14.821 1.00 25.72 186 PRO A N 1
ATOM 1453 C CA . PRO A 1 186 ? 41.984 -7.529 -15.586 1.00 33.50 186 PRO A CA 1
ATOM 1454 C C . PRO A 1 186 ? 41.190 -6.479 -14.832 1.00 31.59 186 PRO A C 1
ATOM 1455 O O . PRO A 1 186 ? 41.233 -5.310 -15.234 1.00 30.29 186 PRO A O 1
ATOM 1459 N N . GLN A 1 187 ? 40.425 -6.818 -13.792 1.00 25.68 187 GLN A N 1
ATOM 1460 C CA . GLN A 1 187 ? 39.740 -5.711 -13.146 1.00 25.20 187 GLN A CA 1
ATOM 1461 C C . GLN A 1 187 ? 39.807 -5.802 -11.629 1.00 17.85 187 GLN A C 1
ATOM 1462 O O . GLN A 1 187 ? 39.727 -6.885 -11.037 1.00 18.52 187 GLN A O 1
ATOM 1468 N N . MET A 1 188 ? 39.957 -4.630 -11.027 1.00 21.00 188 MET A N 1
ATOM 1469 C CA . MET A 1 188 ? 39.857 -4.438 -9.596 1.00 22.74 188 MET A CA 1
ATOM 1470 C C . MET A 1 188 ? 38.392 -4.470 -9.170 1.00 21.20 188 MET A C 1
ATOM 1471 O O . MET A 1 188 ? 37.472 -4.279 -9.976 1.00 21.59 188 MET A O 1
ATOM 1476 N N . SER A 1 189 ? 38.177 -4.776 -7.894 1.00 16.27 189 SER A N 1
ATOM 1477 C CA . SER A 1 189 ? 36.818 -4.817 -7.359 1.00 20.57 189 SER A CA 1
ATOM 1478 C C . SER A 1 189 ? 36.227 -3.425 -7.134 1.00 23.36 189 SER A C 1
ATOM 1479 O O . SER A 1 189 ? 35.011 -3.311 -6.937 1.00 22.01 189 SER A O 1
ATOM 1482 N N . PHE A 1 190 ? 37.067 -2.391 -7.066 1.00 15.47 190 PHE A N 1
ATOM 1483 C CA . PHE A 1 190 ? 36.671 -0.996 -6.900 1.00 15.42 190 PHE A CA 1
ATOM 1484 C C . PHE A 1 190 ? 37.891 -0.143 -7.233 1.00 15.49 190 PHE A C 1
ATOM 1485 O O . PHE A 1 190 ? 39.003 -0.658 -7.391 1.00 19.07 190 PHE A O 1
ATOM 1493 N N . ASP A 1 191 ? 37.679 1.170 -7.315 1.00 18.03 191 ASP A N 1
ATOM 1494 C CA . ASP A 1 191 ? 38.752 2.092 -7.685 1.00 19.91 191 ASP A CA 1
ATOM 1495 C C . ASP A 1 191 ? 39.849 2.109 -6.615 1.00 20.62 191 ASP A C 1
ATOM 1496 O O . ASP A 1 191 ? 39.598 2.487 -5.465 1.00 23.08 191 ASP A O 1
ATOM 1501 N N . THR A 1 192 ? 41.070 1.742 -7.012 1.00 18.90 192 THR A N 1
ATOM 1502 C CA . THR A 1 192 ? 42.213 1.689 -6.098 1.00 17.47 192 THR A CA 1
ATOM 1503 C C . THR A 1 192 ? 42.472 3.040 -5.442 1.00 21.76 192 THR A C 1
ATOM 1504 O O . THR A 1 192 ? 42.539 4.065 -6.128 1.00 18.92 192 THR A O 1
ATOM 1508 N N . LEU A 1 193 ? 42.661 3.046 -4.118 1.00 15.00 193 LEU A N 1
ATOM 1509 C CA . LEU A 1 193 ? 42.983 4.275 -3.395 1.00 15.68 193 LEU A CA 1
ATOM 1510 C C . LEU A 1 193 ? 44.428 4.233 -2.902 1.00 15.81 193 LEU A C 1
ATOM 1511 O O . LEU A 1 193 ? 44.841 3.266 -2.251 1.00 17.74 193 LEU A O 1
ATOM 1516 N N . VAL A 1 194 ? 45.184 5.279 -3.229 1.00 14.61 194 VAL A N 1
ATOM 1517 C CA . VAL A 1 194 ? 46.502 5.556 -2.662 1.00 13.10 194 VAL A CA 1
ATOM 1518 C C . VAL A 1 194 ? 46.501 7.030 -2.289 1.00 19.57 194 VAL A C 1
ATOM 1519 O O . VAL A 1 194 ? 46.354 7.888 -3.167 1.00 19.93 194 VAL A O 1
ATOM 1523 N N . LEU A 1 195 ? 46.619 7.323 -0.991 1.00 17.69 195 LEU A N 1
ATOM 1524 C CA . LEU A 1 195 ? 46.401 8.673 -0.471 1.00 20.21 195 LEU A CA 1
ATOM 1525 C C . LEU A 1 195 ? 47.500 9.019 0.526 1.00 19.26 195 LEU A C 1
ATOM 1526 O O . LEU A 1 195 ? 47.661 8.326 1.535 1.00 17.26 195 LEU A O 1
ATOM 1531 N N . SER A 1 196 ? 48.231 10.097 0.254 1.00 18.25 196 SER A N 1
ATOM 1532 C CA . SER A 1 196 ? 49.400 10.493 1.036 1.00 16.34 196 SER A CA 1
ATOM 1533 C C . SER A 1 196 ? 49.049 11.564 2.059 1.00 21.02 196 SER A C 1
ATOM 1534 O O . SER A 1 196 ? 48.420 12.568 1.716 1.00 20.45 196 SER A O 1
ATOM 1537 N N . GLY A 1 197 ? 49.490 11.361 3.302 1.00 17.45 197 GLY A N 1
ATOM 1538 C CA . GLY A 1 197 ? 49.438 12.417 4.301 1.00 15.65 197 GLY A CA 1
ATOM 1539 C C . GLY A 1 197 ? 48.023 12.861 4.614 1.00 22.23 197 GLY A C 1
ATOM 1540 O O . GLY A 1 197 ? 47.110 12.044 4.768 1.00 19.60 197 GLY A O 1
ATOM 1541 N N . ALA A 1 198 ? 47.837 14.182 4.711 1.00 20.72 198 ALA A N 1
ATOM 1542 C CA . ALA A 1 198 ? 46.529 14.737 5.053 1.00 24.82 198 ALA A CA 1
ATOM 1543 C C . ALA A 1 198 ? 45.453 14.380 4.035 1.00 18.55 198 ALA A C 1
ATOM 1544 O O . ALA A 1 198 ? 44.259 14.460 4.359 1.00 21.11 198 ALA A O 1
ATOM 1546 N N . ARG A 1 199 ? 45.847 14.011 2.813 1.00 17.95 199 ARG A N 1
ATOM 1547 C CA . ARG A 1 199 ? 44.875 13.636 1.790 1.00 19.20 199 ARG A CA 1
ATOM 1548 C C . ARG A 1 199 ? 44.121 12.376 2.176 1.00 24.55 199 ARG A C 1
ATOM 1549 O O . ARG A 1 199 ? 42.986 12.165 1.730 1.00 20.85 199 ARG A O 1
ATOM 1557 N N . ALA A 1 200 ? 44.736 11.525 3.000 1.00 24.70 200 ALA A N 1
ATOM 1558 C CA . ALA A 1 200 ? 44.076 10.311 3.451 1.00 19.65 200 ALA A CA 1
ATOM 1559 C C . ALA A 1 200 ? 42.979 10.582 4.473 1.00 17.06 200 ALA A C 1
ATOM 1560 O O . ALA A 1 200 ? 42.233 9.654 4.803 1.00 19.78 200 ALA A O 1
ATOM 1562 N N . ALA A 1 201 ? 42.880 11.808 5.004 1.00 18.71 201 ALA A N 1
ATOM 1563 C CA . ALA A 1 201 ? 41.794 12.152 5.913 1.00 20.36 201 ALA A CA 1
ATOM 1564 C C . ALA A 1 201 ? 40.521 12.538 5.174 1.00 26.58 201 ALA A C 1
ATOM 1565 O O . ALA A 1 201 ? 39.457 12.600 5.798 1.00 25.01 201 ALA A O 1
ATOM 1567 N N . ASN A 1 202 ? 40.606 12.746 3.868 1.00 24.29 202 ASN A N 1
ATOM 1568 C CA . ASN A 1 202 ? 39.455 13.144 3.066 1.00 26.57 202 ASN A CA 1
ATOM 1569 C C . ASN A 1 202 ? 38.583 11.926 2.788 1.00 29.69 202 ASN A C 1
ATOM 1570 O O . ASN A 1 202 ? 39.041 10.984 2.130 1.00 25.49 202 ASN A O 1
ATOM 1575 N N . PRO A 1 203 ? 37.335 11.896 3.265 1.00 32.23 203 PRO A N 1
ATOM 1576 C CA . PRO A 1 203 ? 36.476 10.736 2.980 1.00 33.46 203 PRO A CA 1
ATOM 1577 C C . PRO A 1 203 ? 36.203 10.552 1.498 1.00 27.65 203 PRO A C 1
ATOM 1578 O O . PRO A 1 203 ? 35.901 9.431 1.071 1.00 33.48 203 PRO A O 1
ATOM 1582 N N . HIS A 1 204 ? 36.321 11.608 0.697 1.00 27.09 204 HIS A N 1
ATOM 1583 C CA . HIS A 1 204 ? 36.143 11.521 -0.745 1.00 30.49 204 HIS A CA 1
ATOM 1584 C C . HIS A 1 204 ? 37.463 11.582 -1.495 1.00 32.92 204 HIS A C 1
ATOM 1585 O O . HIS A 1 204 ? 37.471 11.864 -2.701 1.00 30.2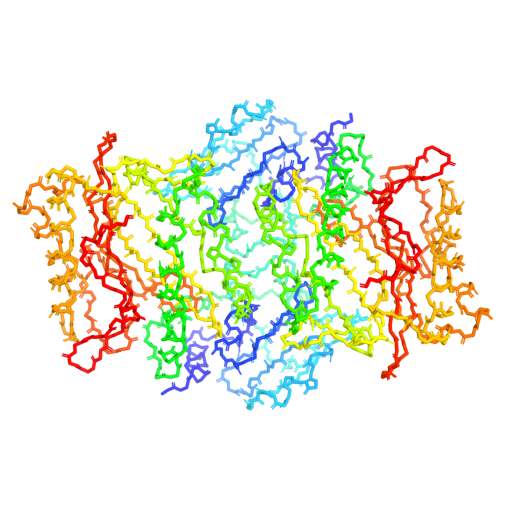7 204 HIS A O 1
ATOM 1592 N N . GLY A 1 205 ? 38.574 11.316 -0.807 1.00 25.44 205 GLY A N 1
ATOM 1593 C CA . GLY A 1 205 ? 39.869 11.383 -1.454 1.00 24.67 205 GLY A CA 1
ATOM 1594 C C . GLY A 1 205 ? 39.989 10.387 -2.590 1.00 22.10 205 GLY A C 1
ATOM 1595 O O . GLY A 1 205 ? 39.411 9.301 -2.566 1.00 28.92 205 GLY A O 1
ATOM 1596 N N . ALA A 1 206 ? 40.743 10.779 -3.608 1.00 24.42 206 ALA A N 1
ATOM 1597 C CA . ALA A 1 206 ? 41.005 9.925 -4.744 1.00 23.88 206 ALA A CA 1
ATOM 1598 C C . ALA A 1 206 ? 42.451 10.160 -5.148 1.00 24.48 206 ALA A C 1
ATOM 1599 O O . ALA A 1 206 ? 42.948 11.293 -5.030 1.00 22.96 206 ALA A O 1
ATOM 1601 N N . PRO A 1 207 ? 43.154 9.121 -5.602 1.00 21.42 207 PRO A N 1
ATOM 1602 C CA . PRO A 1 207 ? 44.555 9.302 -5.997 1.00 22.44 207 PRO A CA 1
ATOM 1603 C C . PRO A 1 207 ? 44.659 10.259 -7.170 1.00 28.82 207 PRO A C 1
ATOM 1604 O O . PRO A 1 207 ? 43.833 10.240 -8.083 1.00 28.94 207 PRO A O 1
ATOM 1608 N N . GLU A 1 208 ? 45.662 11.126 -7.115 1.00 23.31 208 GLU A N 1
ATOM 1609 C CA . GLU A 1 208 ? 45.940 12.078 -8.179 1.00 25.60 208 GLU A CA 1
ATOM 1610 C C . GLU A 1 208 ? 47.431 12.057 -8.480 1.00 28.28 208 GLU A C 1
ATOM 1611 O O . GLU A 1 208 ? 48.214 11.389 -7.800 1.00 21.61 208 GLU A O 1
ATOM 1617 N N . ASN A 1 209 ? 47.825 12.800 -9.516 1.00 23.17 209 ASN A N 1
ATOM 1618 C CA . ASN A 1 209 ? 49.221 12.849 -9.956 1.00 25.27 209 ASN A CA 1
ATOM 1619 C C . ASN A 1 209 ? 50.014 13.854 -9.115 1.00 33.25 209 ASN A C 1
ATOM 1620 O O . ASN A 1 209 ? 50.611 14.813 -9.612 1.00 26.72 209 ASN A O 1
ATOM 1625 N N . VAL A 1 210 ? 50.015 13.603 -7.809 1.00 23.42 210 VAL A N 1
ATOM 1626 C CA . VAL A 1 210 ? 50.741 14.412 -6.840 1.00 25.36 210 VAL A CA 1
ATOM 1627 C C . VAL A 1 210 ? 51.772 13.529 -6.150 1.00 31.00 210 VAL A C 1
ATOM 1628 O O . VAL A 1 210 ? 51.514 12.350 -5.883 1.00 28.32 210 VAL A O 1
ATOM 1632 N N . GLU A 1 211 ? 52.942 14.097 -5.867 1.00 23.52 211 GLU A N 1
ATOM 1633 C CA . GLU A 1 211 ? 54.009 13.329 -5.242 1.00 22.92 211 GLU A CA 1
ATOM 1634 C C . GLU A 1 211 ? 53.627 12.930 -3.823 1.00 24.16 211 GLU A C 1
ATOM 1635 O O . GLU A 1 211 ? 52.973 13.687 -3.099 1.00 22.24 211 GLU A O 1
ATOM 1641 N N . ILE A 1 212 ? 54.042 11.729 -3.420 1.00 21.88 212 ILE A N 1
ATOM 1642 C CA . ILE A 1 212 ? 53.772 11.290 -2.059 1.00 21.66 212 ILE A CA 1
ATOM 1643 C C . ILE A 1 212 ? 54.686 12.036 -1.093 1.00 20.91 212 ILE A C 1
ATOM 1644 O O . ILE A 1 212 ? 55.845 12.353 -1.409 1.00 25.67 212 ILE A O 1
ATOM 1649 N N . GLN A 1 213 ? 54.147 12.369 0.077 1.00 23.46 213 GLN A N 1
ATOM 1650 C CA . GLN A 1 213 ? 54.848 13.209 1.041 1.00 19.49 213 GLN A CA 1
ATOM 1651 C C . GLN A 1 213 ? 55.790 12.384 1.916 1.00 23.65 213 GLN A C 1
ATOM 1652 O O . GLN A 1 213 ? 55.414 11.320 2.420 1.00 18.81 213 GLN A O 1
ATOM 1658 N N . GLU A 1 214 ? 57.023 12.865 2.072 1.00 21.84 214 GLU A N 1
ATOM 1659 C CA . GLU A 1 214 ? 57.964 12.251 3.006 1.00 19.30 214 GLU A CA 1
ATOM 1660 C C . GLU A 1 214 ? 57.542 12.496 4.452 1.00 22.43 214 GLU A C 1
ATOM 1661 O O . GLU A 1 214 ? 57.015 13.559 4.799 1.00 19.84 214 GLU A O 1
ATOM 1667 N N . ASN A 1 215 ? 57.807 11.499 5.310 1.00 18.36 215 ASN A N 1
ATOM 1668 C CA . ASN A 1 215 ? 57.501 11.565 6.742 1.00 16.09 215 ASN A CA 1
ATOM 1669 C C . ASN A 1 215 ? 56.010 11.714 7.009 1.00 18.61 215 ASN A C 1
ATOM 1670 O O . ASN A 1 215 ? 55.597 12.251 8.043 1.00 19.34 215 ASN A O 1
ATOM 1675 N N . LYS A 1 216 ? 55.204 11.231 6.073 1.00 15.78 216 LYS A N 1
ATOM 1676 C CA . LYS A 1 216 ? 53.763 11.143 6.231 1.00 17.04 216 LYS A CA 1
ATOM 1677 C C . LYS A 1 216 ? 53.328 9.718 5.920 1.00 16.82 216 LYS A C 1
ATOM 1678 O O . LYS A 1 216 ? 54.022 8.967 5.230 1.00 17.91 216 LYS A O 1
ATOM 1684 N N . LEU A 1 217 ? 52.154 9.357 6.414 1.00 14.39 217 LEU A N 1
ATOM 1685 C CA . LEU A 1 217 ? 51.649 8.025 6.137 1.00 14.53 217 LEU A CA 1
ATOM 1686 C C . LEU A 1 217 ? 51.080 7.947 4.723 1.00 18.01 217 LEU A C 1
ATOM 1687 O O . LEU A 1 217 ? 50.832 8.955 4.056 1.00 17.18 217 LEU A O 1
ATOM 1692 N N . LEU A 1 218 ? 50.853 6.719 4.271 1.00 14.88 218 LEU A N 1
ATOM 1693 C CA . LEU A 1 218 ? 50.355 6.476 2.925 1.00 16.58 218 LEU A CA 1
ATOM 1694 C C . LEU A 1 218 ? 49.344 5.351 3.002 1.00 19.32 218 LEU A C 1
ATOM 1695 O O . LEU A 1 218 ? 49.696 4.231 3.384 1.00 14.42 218 LEU A O 1
ATOM 1700 N N . LEU A 1 219 ? 48.100 5.649 2.641 1.00 16.74 219 LEU A N 1
ATOM 1701 C CA . LEU A 1 219 ? 47.003 4.697 2.752 1.00 16.61 219 LEU A CA 1
ATOM 1702 C C . LEU A 1 219 ? 46.808 3.973 1.425 1.00 18.23 219 LEU A C 1
ATOM 1703 O O . LEU A 1 219 ? 46.723 4.614 0.373 1.00 17.29 219 LEU A O 1
ATOM 1708 N N . PHE A 1 220 ? 46.694 2.639 1.485 1.00 14.02 220 PHE A N 1
ATOM 1709 C CA . PHE A 1 220 ? 46.426 1.782 0.326 1.00 12.68 220 PHE A CA 1
ATOM 1710 C C . PHE A 1 220 ? 45.118 1.037 0.571 1.00 13.47 220 PHE A C 1
ATOM 1711 O O . PHE A 1 220 ? 45.071 0.179 1.451 1.00 10.42 220 PHE A O 1
ATOM 1719 N N . ASP A 1 221 ? 44.078 1.312 -0.222 1.00 14.73 221 ASP A N 1
ATOM 1720 C CA . ASP A 1 221 ? 42.813 0.567 -0.175 1.00 12.35 221 ASP A CA 1
ATOM 1721 C C . ASP A 1 221 ? 42.559 -0.025 -1.559 1.00 15.63 221 ASP A C 1
ATOM 1722 O O . ASP A 1 221 ? 42.443 0.716 -2.538 1.00 18.07 221 ASP A O 1
ATOM 1727 N N . LEU A 1 222 ? 42.474 -1.349 -1.644 1.00 12.60 222 LEU A N 1
ATOM 1728 C CA . LEU A 1 222 ? 42.494 -2.010 -2.943 1.00 13.54 222 LEU A CA 1
ATOM 1729 C C . LEU A 1 222 ? 41.832 -3.383 -2.860 1.00 16.26 222 LEU A C 1
ATOM 1730 O O . LEU A 1 222 ? 41.593 -3.928 -1.777 1.00 15.18 222 LEU A O 1
ATOM 1735 N N . GLY A 1 223 ? 41.546 -3.938 -4.034 1.00 15.13 223 GLY A N 1
ATOM 1736 C CA . GLY A 1 223 ? 40.954 -5.265 -4.121 1.00 12.42 223 GLY A CA 1
ATOM 1737 C C . GLY A 1 223 ? 40.745 -5.633 -5.574 1.00 13.61 223 GLY A C 1
ATOM 1738 O O . GLY A 1 223 ? 40.727 -4.772 -6.460 1.00 16.55 223 GLY A O 1
ATOM 1739 N N . VAL A 1 224 ? 40.591 -6.940 -5.809 1.00 12.62 224 VAL A N 1
ATOM 1740 C CA . VAL A 1 224 ? 40.480 -7.450 -7.170 1.00 12.92 224 VAL A CA 1
ATOM 1741 C C . VAL A 1 224 ? 39.214 -8.291 -7.293 1.00 20.29 224 VAL A C 1
ATOM 1742 O O . VAL A 1 224 ? 38.632 -8.741 -6.300 1.00 15.75 224 VAL A O 1
ATOM 1746 N N . MET A 1 225 ? 38.787 -8.480 -8.544 1.00 19.07 225 MET A N 1
ATOM 1747 C CA . MET A 1 225 ? 37.838 -9.527 -8.910 1.00 19.89 225 MET A CA 1
ATOM 1748 C C . MET A 1 225 ? 38.624 -10.723 -9.413 1.00 22.24 225 MET A C 1
ATOM 1749 O O . MET A 1 225 ? 39.509 -10.574 -10.261 1.00 19.76 225 MET A O 1
ATOM 1754 N N . SER A 1 226 ? 38.295 -11.905 -8.903 1.00 20.02 226 SER A N 1
ATOM 1755 C CA . SER A 1 226 ? 38.918 -13.124 -9.394 1.00 16.29 226 SER A CA 1
ATOM 1756 C C . SER A 1 226 ? 37.912 -14.261 -9.308 1.00 21.13 226 SER A C 1
ATOM 1757 O O . SER A 1 226 ? 37.330 -14.497 -8.244 1.00 20.08 226 SER A O 1
ATOM 1760 N N . GLY A 1 227 ? 37.708 -14.952 -10.430 1.00 24.39 227 GLY A N 1
ATOM 1761 C CA . GLY A 1 227 ? 36.754 -16.049 -10.482 1.00 28.04 227 GLY A CA 1
ATOM 1762 C C . GLY A 1 227 ? 35.343 -15.672 -10.087 1.00 22.73 227 GLY A C 1
ATOM 1763 O O . GLY A 1 227 ? 34.590 -16.530 -9.609 1.00 24.38 227 GLY A O 1
ATOM 1764 N N . GLY A 1 228 ? 34.954 -14.413 -10.292 1.00 21.02 228 GLY A N 1
ATOM 1765 C CA . GLY A 1 228 ? 33.636 -13.937 -9.934 1.00 23.35 228 GLY A CA 1
ATOM 1766 C C . GLY A 1 228 ? 33.503 -13.375 -8.532 1.00 17.57 228 GLY A C 1
ATOM 1767 O O . GLY A 1 228 ? 32.418 -12.886 -8.184 1.00 17.90 228 GLY A O 1
ATOM 1768 N N . TYR A 1 229 ? 34.566 -13.406 -7.726 1.00 15.03 229 TYR A N 1
ATOM 1769 C CA . TYR A 1 229 ? 34.501 -13.002 -6.325 1.00 15.12 229 TYR A CA 1
ATOM 1770 C C . TYR A 1 229 ? 35.496 -11.880 -6.044 1.00 15.63 229 TYR A C 1
ATOM 1771 O O . TYR A 1 229 ? 36.518 -11.750 -6.726 1.00 16.97 229 TYR A O 1
ATOM 1780 N N . ALA A 1 230 ? 35.171 -11.056 -5.044 1.00 15.72 230 ALA A N 1
ATOM 1781 C CA . ALA A 1 230 ? 35.906 -9.830 -4.750 1.00 14.28 230 ALA A CA 1
ATOM 1782 C C . ALA A 1 230 ? 36.778 -9.971 -3.512 1.00 13.36 230 ALA A C 1
ATOM 1783 O O . ALA A 1 230 ? 36.517 -10.785 -2.622 1.00 13.75 230 ALA A O 1
ATOM 1785 N N . SER A 1 231 ? 37.822 -9.154 -3.468 1.00 14.88 231 SER A N 1
ATOM 1786 C CA . SER A 1 231 ? 38.567 -8.884 -2.243 1.00 14.11 231 SER A CA 1
ATOM 1787 C C . SER A 1 231 ? 38.579 -7.379 -1.961 1.00 13.72 231 SER A C 1
ATOM 1788 O O . SER A 1 231 ? 38.226 -6.551 -2.808 1.00 13.13 231 SER A O 1
ATOM 1791 N N . ASP A 1 232 ? 38.974 -7.025 -0.743 1.00 13.62 232 ASP A N 1
ATOM 1792 C CA . ASP A 1 232 ? 38.960 -5.631 -0.311 1.00 12.98 232 ASP A CA 1
ATOM 1793 C C . ASP A 1 232 ? 39.827 -5.531 0.931 1.00 13.77 232 ASP A C 1
ATOM 1794 O O . ASP A 1 232 ? 39.561 -6.240 1.905 1.00 12.73 232 ASP A O 1
ATOM 1799 N N . ALA A 1 233 ? 40.864 -4.688 0.903 1.00 12.84 233 ALA A N 1
ATOM 1800 C CA . ALA A 1 233 ? 41.754 -4.571 2.055 1.00 11.72 233 ALA A CA 1
ATOM 1801 C C . ALA A 1 233 ? 42.401 -3.194 2.078 1.00 11.59 233 ALA A C 1
ATOM 1802 O O . ALA A 1 233 ? 42.587 -2.570 1.034 1.00 12.59 233 ALA A O 1
ATOM 1804 N N . THR A 1 234 ? 42.754 -2.732 3.280 1.00 12.36 234 THR A N 1
ATOM 1805 C CA . THR A 1 234 ? 43.466 -1.471 3.460 1.00 10.22 234 THR A CA 1
ATOM 1806 C C . THR A 1 234 ? 44.662 -1.690 4.378 1.00 12.27 234 THR A C 1
ATOM 1807 O O . THR A 1 234 ? 44.564 -2.387 5.390 1.00 12.21 234 THR A O 1
ATOM 1811 N N . ARG A 1 235 ? 45.788 -1.107 4.004 1.00 12.65 235 ARG A N 1
ATOM 1812 C CA . ARG A 1 235 ? 46.951 -0.994 4.867 1.00 12.84 235 ARG A CA 1
ATOM 1813 C C . ARG A 1 235 ? 47.447 0.441 4.792 1.00 18.01 235 ARG A C 1
ATOM 1814 O O . ARG A 1 235 ? 47.326 1.096 3.751 1.00 15.07 235 ARG A O 1
ATOM 1822 N N . THR A 1 236 ? 48.003 0.933 5.898 1.00 13.34 236 THR A N 1
ATOM 1823 C CA . THR A 1 236 ? 48.588 2.271 5.956 1.00 11.92 236 THR A CA 1
ATOM 1824 C C . THR A 1 236 ? 50.032 2.125 6.412 1.00 12.66 236 THR A C 1
ATOM 1825 O O . THR A 1 236 ? 50.285 1.571 7.492 1.00 12.84 236 THR A O 1
ATOM 1829 N N . ILE A 1 237 ? 50.969 2.589 5.571 1.00 13.56 237 ILE A N 1
ATOM 1830 C CA . ILE A 1 237 ? 52.403 2.520 5.856 1.00 14.95 237 ILE A CA 1
ATOM 1831 C C . ILE A 1 237 ? 52.970 3.922 6.022 1.00 15.44 237 ILE A C 1
ATOM 1832 O O . ILE A 1 237 ? 52.265 4.924 5.842 1.00 16.00 237 ILE A O 1
ATOM 1837 N N . ALA A 1 238 ? 54.249 3.998 6.376 1.00 13.99 238 ALA A N 1
ATOM 1838 C CA . ALA A 1 238 ? 54.962 5.256 6.532 1.00 14.73 238 ALA A CA 1
ATOM 1839 C C . ALA A 1 238 ? 56.003 5.393 5.434 1.00 16.10 238 ALA A C 1
ATOM 1840 O O . ALA A 1 238 ? 56.727 4.440 5.131 1.00 16.15 238 ALA A O 1
ATOM 1842 N N . ILE A 1 239 ? 56.080 6.582 4.841 1.00 13.75 239 ILE A N 1
ATOM 1843 C CA . ILE A 1 239 ? 57.118 6.903 3.868 1.00 15.53 239 ILE A CA 1
ATOM 1844 C C . ILE A 1 239 ? 58.185 7.693 4.617 1.00 15.88 239 ILE A C 1
ATOM 1845 O O . ILE A 1 239 ? 58.014 8.885 4.896 1.00 17.86 239 ILE A O 1
ATOM 1850 N N . GLY A 1 240 ? 59.303 7.040 4.937 1.00 19.25 240 GLY A N 1
ATOM 1851 C CA . GLY A 1 240 ? 60.264 7.610 5.869 1.00 17.97 240 GLY A CA 1
ATOM 1852 C C . GLY A 1 240 ? 59.728 7.561 7.291 1.00 15.80 240 GLY A C 1
ATOM 1853 O O . GLY A 1 240 ? 58.651 7.039 7.553 1.00 15.49 240 GLY A O 1
ATOM 1854 N N . GLN A 1 241 ? 60.506 8.111 8.231 1.00 17.16 241 GLN A N 1
ATOM 1855 C CA . GLN A 1 241 ? 60.097 8.048 9.633 1.00 18.86 241 GLN A CA 1
ATOM 1856 C C . GLN A 1 241 ? 58.837 8.879 9.813 1.00 21.13 241 GLN A C 1
ATOM 1857 O O . GLN A 1 241 ? 58.798 10.035 9.376 1.00 16.54 241 GLN A O 1
ATOM 1863 N N . PRO A 1 242 ? 57.792 8.342 10.424 1.00 18.12 242 PRO A N 1
ATOM 1864 C CA . PRO A 1 242 ? 56.600 9.149 10.693 1.00 17.33 242 PRO A CA 1
ATOM 1865 C C . PRO A 1 242 ? 56.811 10.023 11.925 1.00 17.30 242 PRO A C 1
ATOM 1866 O O . PRO A 1 242 ? 57.788 9.876 12.668 1.00 19.13 242 PRO A O 1
ATOM 1870 N N . ASN A 1 243 ? 55.886 10.962 12.133 1.00 17.44 243 ASN A N 1
ATOM 1871 C CA . ASN A 1 243 ? 55.920 11.660 13.412 1.00 22.08 243 ASN A CA 1
ATOM 1872 C C . ASN A 1 243 ? 55.165 10.847 14.464 1.00 20.27 243 ASN A C 1
ATOM 1873 O O . ASN A 1 243 ? 54.372 9.959 14.138 1.00 17.45 243 ASN A O 1
ATOM 1878 N N . ASP A 1 244 ? 55.424 11.171 15.740 1.00 17.66 244 ASP A N 1
ATOM 1879 C CA . ASP A 1 244 ? 54.864 10.398 16.848 1.00 15.81 244 ASP A CA 1
ATOM 1880 C C . ASP A 1 244 ? 53.342 10.415 16.833 1.00 16.63 244 ASP A C 1
ATOM 1881 O O . ASP A 1 244 ? 52.698 9.403 17.146 1.00 15.71 244 ASP A O 1
ATOM 1886 N N . PHE A 1 245 ? 52.748 11.566 16.503 1.00 14.64 245 PHE A N 1
ATOM 1887 C CA . PHE A 1 245 ? 51.289 11.682 16.532 1.00 13.68 245 PHE A CA 1
ATOM 1888 C C . PHE A 1 245 ? 50.653 10.719 15.537 1.00 13.33 245 PHE A C 1
ATOM 1889 O O . PHE A 1 245 ? 49.716 9.978 15.872 1.00 16.73 245 PHE A O 1
ATOM 1897 N N . ASP A 1 246 ? 51.144 10.731 14.302 1.00 15.06 246 ASP A N 1
ATOM 1898 C CA . ASP A 1 246 ? 50.603 9.839 13.286 1.00 16.84 246 ASP A CA 1
ATOM 1899 C C . ASP A 1 246 ? 50.844 8.376 13.650 1.00 15.38 246 ASP A C 1
ATOM 1900 O O . ASP A 1 246 ? 49.983 7.523 13.405 1.00 16.04 246 ASP A O 1
ATOM 1905 N N . ALA A 1 247 ? 52.009 8.066 14.234 1.00 14.79 247 ALA A N 1
ATOM 1906 C CA . ALA A 1 247 ? 52.298 6.685 14.609 1.00 18.00 247 ALA A CA 1
ATOM 1907 C C . ALA A 1 247 ? 51.341 6.194 15.692 1.00 16.89 247 ALA A C 1
ATOM 1908 O O . ALA A 1 247 ? 50.927 5.021 15.691 1.00 13.62 247 ALA A O 1
ATOM 1910 N N . GLU A 1 248 ? 50.949 7.082 16.604 1.00 13.10 248 GLU A N 1
ATOM 1911 C CA . GLU A 1 248 ? 50.018 6.692 17.659 1.00 14.97 248 GLU A CA 1
ATOM 1912 C C . GLU A 1 248 ? 48.604 6.506 17.109 1.00 15.93 248 GLU A C 1
ATOM 1913 O O . GLU A 1 248 ? 47.879 5.606 17.552 1.00 16.44 248 GLU A O 1
ATOM 1919 N N . ILE A 1 249 ? 48.191 7.342 16.148 1.00 13.81 249 ILE A N 1
ATOM 1920 C CA . ILE A 1 249 ? 46.904 7.120 15.482 1.00 14.24 249 ILE A CA 1
ATOM 1921 C C . ILE A 1 249 ? 46.883 5.739 14.842 1.00 16.04 249 ILE A C 1
ATOM 1922 O O . ILE A 1 249 ? 45.902 4.991 14.961 1.00 15.56 249 ILE A O 1
ATOM 1927 N N . HIS A 1 250 ? 47.971 5.383 14.149 1.00 15.89 250 HIS A N 1
ATOM 1928 C CA . HIS A 1 250 ? 48.058 4.065 13.522 1.00 12.34 250 HIS A CA 1
ATOM 1929 C C . HIS A 1 250 ? 47.913 2.962 14.561 1.00 12.98 250 HIS A C 1
ATOM 1930 O O . HIS A 1 250 ? 47.163 1.999 14.360 1.00 14.13 250 HIS A O 1
ATOM 1937 N N . LYS A 1 251 ? 48.642 3.082 15.675 1.00 12.94 251 LYS A N 1
ATOM 1938 C CA . LYS A 1 251 ? 48.580 2.075 16.732 1.00 14.72 251 LYS A CA 1
ATOM 1939 C C . LYS A 1 251 ? 47.154 1.875 17.228 1.00 14.26 251 LYS A C 1
ATOM 1940 O O . LYS A 1 251 ? 46.702 0.735 17.413 1.00 14.28 251 LYS A O 1
ATOM 1946 N N . ILE A 1 252 ? 46.425 2.973 17.453 1.00 14.05 252 ILE A N 1
ATOM 1947 C CA . ILE A 1 252 ? 45.052 2.870 17.946 1.00 14.53 252 ILE A CA 1
ATOM 1948 C C . ILE A 1 252 ? 44.177 2.124 16.942 1.00 15.00 252 ILE A C 1
ATOM 1949 O O . ILE A 1 252 ? 43.421 1.212 17.307 1.00 16.72 252 ILE A O 1
ATOM 1954 N N . VAL A 1 253 ? 44.256 2.504 15.661 1.00 11.90 253 VAL A N 1
ATOM 1955 C CA . VAL A 1 253 ? 43.457 1.819 14.643 1.00 11.65 253 VAL A CA 1
ATOM 1956 C C . VAL A 1 253 ? 43.840 0.347 14.572 1.00 18.11 253 VAL A C 1
ATOM 1957 O O . VAL A 1 253 ? 42.977 -0.534 14.500 1.00 15.04 253 VAL A O 1
ATOM 1961 N N . LYS A 1 254 ? 45.144 0.061 14.590 1.00 15.49 254 LYS A N 1
ATOM 1962 C CA . LYS A 1 254 ? 45.615 -1.320 14.503 1.00 13.72 254 LYS A CA 1
ATOM 1963 C C . LYS A 1 254 ? 45.067 -2.154 15.647 1.00 15.73 254 LYS A C 1
ATOM 1964 O O . LYS A 1 254 ? 44.608 -3.283 15.440 1.00 14.34 254 LYS A O 1
ATOM 1970 N N . GLU A 1 255 ? 45.116 -1.616 16.866 1.00 14.42 255 GLU A N 1
ATOM 1971 C CA . GLU A 1 255 ? 44.625 -2.372 18.008 1.00 14.42 255 GLU A CA 1
ATOM 1972 C C . GLU A 1 255 ? 43.118 -2.551 17.945 1.00 14.03 255 GLU A C 1
ATOM 1973 O O . GLU A 1 255 ? 42.610 -3.613 18.309 1.00 14.55 255 GLU A O 1
ATOM 1979 N N . ALA A 1 256 ? 42.390 -1.527 17.487 1.00 14.44 256 ALA A N 1
ATOM 1980 C CA . ALA A 1 256 ? 40.937 -1.647 17.393 1.00 14.23 256 ALA A CA 1
ATOM 1981 C C . ALA A 1 256 ? 40.539 -2.702 16.369 1.00 12.20 256 ALA A C 1
ATOM 1982 O O . ALA A 1 256 ? 39.628 -3.508 16.612 1.00 15.95 256 ALA A O 1
ATOM 1984 N N . GLN A 1 257 ? 41.224 -2.722 15.230 1.00 14.67 257 GLN A N 1
ATOM 1985 C CA . GLN A 1 257 ? 40.926 -3.708 14.202 1.00 12.78 257 GLN A CA 1
ATOM 1986 C C . GLN A 1 257 ? 41.222 -5.120 14.695 1.00 15.26 257 GLN A C 1
ATOM 1987 O O . GLN A 1 257 ? 40.421 -6.040 14.485 1.00 15.28 257 GLN A O 1
ATOM 1993 N N . GLN A 1 258 ? 42.365 -5.311 15.366 1.00 14.47 258 GLN A N 1
ATOM 1994 C CA . GLN A 1 258 ? 42.687 -6.641 15.875 1.00 16.94 258 GLN A CA 1
ATOM 1995 C C . GLN A 1 258 ? 41.706 -7.075 16.957 1.00 16.36 258 GLN A C 1
ATOM 1996 O O . GLN A 1 258 ? 41.355 -8.261 17.043 1.00 13.58 258 GLN A O 1
ATOM 2002 N N . ALA A 1 259 ? 41.256 -6.129 17.797 1.00 16.38 259 ALA A N 1
ATOM 2003 C CA . ALA A 1 259 ? 40.303 -6.468 18.848 1.00 15.50 259 ALA A CA 1
ATOM 2004 C C . ALA A 1 259 ? 38.998 -6.982 18.252 1.00 15.80 259 ALA A C 1
ATOM 2005 O O . ALA A 1 259 ? 38.444 -7.984 18.721 1.00 17.94 259 ALA A O 1
ATOM 2007 N N . ALA A 1 260 ? 38.516 -6.332 17.194 1.00 15.79 260 ALA A N 1
ATOM 2008 C CA . ALA A 1 260 ? 37.301 -6.805 16.533 1.00 17.24 260 ALA A CA 1
ATOM 2009 C C . ALA A 1 260 ? 37.516 -8.179 15.914 1.00 16.31 260 ALA A C 1
ATOM 2010 O O . ALA A 1 260 ? 36.631 -9.040 15.983 1.00 15.12 260 ALA A O 1
ATOM 2012 N N . MET A 1 261 ? 38.698 -8.408 15.320 1.00 17.90 261 MET A N 1
ATOM 2013 C CA . MET A 1 261 ? 38.993 -9.703 14.713 1.00 15.15 261 MET A CA 1
ATOM 2014 C C . MET A 1 261 ? 38.995 -10.810 15.761 1.00 17.68 261 MET A C 1
ATOM 2015 O O . MET A 1 261 ? 38.500 -11.917 15.509 1.00 17.70 261 MET A O 1
ATOM 2020 N N . ASP A 1 262 ? 39.553 -10.523 16.943 1.00 16.81 262 ASP A N 1
ATOM 2021 C CA . ASP A 1 262 ? 39.593 -11.487 18.037 1.00 18.87 262 ASP A CA 1
ATOM 2022 C C . ASP A 1 262 ? 38.217 -11.741 18.632 1.00 17.53 262 ASP A C 1
ATOM 2023 O O . ASP A 1 262 ? 38.005 -12.784 19.260 1.00 21.17 262 ASP A O 1
ATOM 2028 N N . PHE A 1 263 ? 37.280 -10.828 18.437 1.00 17.78 263 PHE A N 1
ATOM 2029 C CA . PHE A 1 263 ? 35.952 -10.941 19.019 1.00 17.66 263 PHE A CA 1
ATOM 2030 C C . PHE A 1 263 ? 34.988 -11.751 18.153 1.00 18.08 263 PHE A C 1
ATOM 2031 O O . PHE A 1 263 ? 34.100 -12.436 18.691 1.00 18.12 263 PHE A O 1
ATOM 2039 N N . ILE A 1 264 ? 35.171 -11.732 16.833 1.00 16.91 264 ILE A N 1
ATOM 2040 C CA . ILE A 1 264 ? 34.153 -12.242 15.916 1.00 18.91 264 ILE A CA 1
ATOM 2041 C C . ILE A 1 264 ? 34.061 -13.758 15.994 1.00 18.09 264 ILE A C 1
ATOM 2042 O O . ILE A 1 264 ? 35.067 -14.471 15.890 1.00 14.64 264 ILE A O 1
ATOM 2047 N N . LYS A 1 265 ? 32.839 -14.254 16.168 1.00 16.10 265 LYS A N 1
ATOM 2048 C CA . LYS A 1 265 ? 32.493 -15.664 16.169 1.00 20.71 265 LYS A CA 1
ATOM 2049 C C . LYS A 1 265 ? 30.985 -15.763 16.000 1.00 18.10 265 LYS A C 1
ATOM 2050 O O . LYS A 1 265 ? 30.281 -14.770 16.212 1.00 19.10 265 LYS A O 1
ATOM 2056 N N . PRO A 1 266 ? 30.459 -16.919 15.611 1.00 13.22 266 PRO A N 1
ATOM 2057 C CA . PRO A 1 266 ? 28.992 -17.050 15.548 1.00 16.45 266 PRO A CA 1
ATOM 2058 C C . PRO A 1 266 ? 28.364 -16.713 16.893 1.00 17.51 266 PRO A C 1
ATOM 2059 O O . PRO A 1 266 ? 28.885 -17.072 17.950 1.00 17.53 266 PRO A O 1
ATOM 2063 N N . GLY A 1 267 ? 27.241 -15.991 16.853 1.00 18.48 267 GLY A N 1
ATOM 2064 C CA . GLY A 1 267 ? 26.482 -15.673 18.041 1.00 20.43 267 GLY A CA 1
ATOM 2065 C C . GLY A 1 267 ? 26.576 -14.224 18.472 1.00 18.30 267 GLY A C 1
ATOM 2066 O O . GLY A 1 267 ? 25.649 -13.723 19.112 1.00 19.30 267 GLY A O 1
ATOM 2067 N N . VAL A 1 268 ? 27.684 -13.544 18.160 1.00 19.20 268 VAL A N 1
ATOM 2068 C CA . VAL A 1 268 ? 27.770 -12.114 18.439 1.00 16.72 268 VAL A CA 1
ATOM 2069 C C . VAL A 1 268 ? 26.874 -11.407 17.431 1.00 16.31 268 VAL A C 1
ATOM 2070 O O . VAL A 1 268 ? 26.483 -12.002 16.421 1.00 15.88 268 VAL A O 1
ATOM 2074 N N . THR A 1 269 ? 26.557 -10.139 17.676 1.00 20.36 269 THR A N 1
ATOM 2075 C CA . THR A 1 269 ? 25.743 -9.371 16.745 1.00 18.05 269 THR A CA 1
ATOM 2076 C C . THR A 1 269 ? 26.594 -8.374 15.969 1.00 17.89 269 THR A C 1
ATOM 2077 O O . THR A 1 269 ? 27.699 -8.005 16.382 1.00 17.50 269 THR A O 1
ATOM 2081 N N . ALA A 1 270 ? 26.054 -7.939 14.828 1.00 18.07 270 ALA A N 1
ATOM 2082 C CA . ALA A 1 270 ? 26.746 -6.936 14.029 1.00 15.49 270 ALA A CA 1
ATOM 2083 C C . ALA A 1 270 ? 27.010 -5.681 14.854 1.00 18.39 270 ALA A C 1
ATOM 2084 O O . ALA A 1 270 ? 28.115 -5.126 14.820 1.00 15.15 270 ALA A O 1
ATOM 2086 N N . HIS A 1 271 ? 26.009 -5.234 15.621 1.00 15.51 271 HIS A N 1
ATOM 2087 C CA . HIS A 1 271 ? 26.198 -4.091 16.511 1.00 22.71 271 HIS A CA 1
ATOM 2088 C C . HIS A 1 271 ? 27.380 -4.297 17.454 1.00 16.75 271 HIS A C 1
ATOM 2089 O O . HIS A 1 271 ? 28.206 -3.394 17.646 1.00 16.55 271 HIS A O 1
ATOM 2096 N N . GLU A 1 272 ? 27.468 -5.479 18.063 1.00 14.54 272 GLU A N 1
ATOM 2097 C CA . GLU A 1 272 ? 28.522 -5.740 19.038 1.00 15.28 272 GLU A CA 1
ATOM 2098 C C . GLU A 1 272 ? 29.894 -5.726 18.380 1.00 18.43 272 GLU A C 1
ATOM 2099 O O . GLU A 1 272 ? 30.861 -5.246 18.974 1.00 16.62 272 GLU A O 1
ATOM 2105 N N . VAL A 1 273 ? 29.998 -6.236 17.152 1.00 17.35 273 VAL A N 1
ATOM 2106 C CA . VAL A 1 273 ? 31.285 -6.210 16.454 1.00 18.46 273 VAL A CA 1
ATOM 2107 C C . VAL A 1 273 ? 31.714 -4.772 16.187 1.00 17.34 273 VAL A C 1
ATOM 2108 O O . VAL A 1 273 ? 32.863 -4.385 16.445 1.00 15.62 273 VAL A O 1
ATOM 2112 N N . ASP A 1 274 ? 30.797 -3.960 15.658 1.00 14.60 274 ASP A N 1
ATOM 2113 C CA . ASP A 1 274 ? 31.079 -2.549 15.447 1.00 15.46 274 ASP A CA 1
ATOM 2114 C C . ASP A 1 274 ? 31.513 -1.881 16.746 1.00 18.25 274 ASP A C 1
ATOM 2115 O O . ASP A 1 274 ? 32.496 -1.131 16.765 1.00 18.47 274 ASP A O 1
ATOM 2120 N N . ALA A 1 275 ? 30.824 -2.186 17.853 1.00 16.22 275 ALA A N 1
ATOM 2121 C CA . ALA A 1 275 ? 31.113 -1.520 19.124 1.00 16.04 275 ALA A CA 1
ATOM 2122 C C . ALA A 1 275 ? 32.486 -1.889 19.682 1.00 18.88 275 ALA A C 1
ATOM 2123 O O . ALA A 1 275 ? 33.104 -1.071 20.366 1.00 18.49 275 ALA A O 1
ATOM 2125 N N . VAL A 1 276 ? 32.984 -3.102 19.422 1.00 13.96 276 VAL A N 1
ATOM 2126 C CA . VAL A 1 276 ? 34.302 -3.469 19.948 1.00 17.53 276 VAL A CA 1
ATOM 2127 C C . VAL A 1 276 ? 35.362 -2.482 19.467 1.00 18.47 276 VAL A C 1
ATOM 2128 O O . VAL A 1 276 ? 36.123 -1.916 20.264 1.00 17.01 276 VAL A O 1
ATOM 2132 N N . ALA A 1 277 ? 35.411 -2.243 18.157 1.00 15.00 277 ALA A N 1
ATOM 2133 C CA . ALA A 1 277 ? 36.381 -1.301 17.605 1.00 15.63 277 ALA A CA 1
ATOM 2134 C C . ALA A 1 277 ? 36.028 0.136 17.964 1.00 24.10 277 ALA A C 1
ATOM 2135 O O . ALA A 1 277 ? 36.910 0.940 18.295 1.00 16.55 277 ALA A O 1
ATOM 2137 N N . ARG A 1 278 ? 34.746 0.486 17.860 1.00 16.43 278 ARG A N 1
ATOM 2138 C CA . ARG A 1 278 ? 34.321 1.863 18.095 1.00 18.65 278 ARG A CA 1
ATOM 2139 C C . ARG A 1 278 ? 34.569 2.286 19.539 1.00 20.08 278 ARG A C 1
ATOM 2140 O O . ARG A 1 278 ? 34.994 3.421 19.787 1.00 20.95 278 ARG A O 1
ATOM 2148 N N . ASP A 1 279 ? 34.311 1.386 20.502 1.00 18.23 279 ASP A N 1
ATOM 2149 C CA . ASP A 1 279 ? 34.553 1.695 21.915 1.00 18.23 279 ASP A CA 1
ATOM 2150 C C . ASP A 1 279 ? 36.033 1.966 22.185 1.00 18.80 279 ASP A C 1
ATOM 2151 O O . ASP A 1 279 ? 36.370 2.882 22.952 1.00 24.67 279 ASP A O 1
ATOM 2156 N N . LEU A 1 280 ? 36.933 1.175 21.572 1.00 22.75 280 LEU A N 1
ATOM 2157 C CA . LEU A 1 280 ? 38.369 1.427 21.708 1.00 20.65 280 LEU A CA 1
ATOM 2158 C C . LEU A 1 280 ? 38.774 2.783 21.178 1.00 21.59 280 LEU A C 1
ATOM 2159 O O . LEU A 1 280 ? 39.491 3.532 21.846 1.00 24.39 280 LEU A O 1
ATOM 2164 N N . ILE A 1 281 ? 38.343 3.105 19.971 1.00 17.70 281 ILE A N 1
ATOM 2165 C CA . ILE A 1 281 ? 38.711 4.379 19.376 1.00 22.57 281 ILE A CA 1
ATOM 2166 C C . ILE A 1 281 ? 38.110 5.519 20.182 1.00 22.80 281 ILE A C 1
ATOM 2167 O O . ILE A 1 281 ? 38.725 6.579 20.338 1.00 23.81 281 ILE A O 1
ATOM 2172 N N . THR A 1 282 ? 36.915 5.314 20.733 1.00 18.92 282 THR A N 1
ATOM 2173 C CA . THR A 1 282 ? 36.282 6.375 21.513 1.00 21.40 282 THR A CA 1
ATOM 2174 C C . THR A 1 282 ? 36.986 6.577 22.858 1.00 23.43 282 THR A C 1
ATOM 2175 O O . THR A 1 282 ? 37.264 7.716 23.249 1.00 27.93 282 THR A O 1
ATOM 2179 N N . LYS A 1 283 ? 37.304 5.484 23.571 1.00 23.43 283 LYS A N 1
ATOM 2180 C CA . LYS A 1 283 ? 38.149 5.590 24.765 1.00 23.59 283 LYS A CA 1
ATOM 2181 C C . LYS A 1 283 ? 39.480 6.264 24.493 1.00 25.22 283 LYS A C 1
ATOM 2182 O O . LYS A 1 283 ? 39.972 7.017 25.342 1.00 28.08 283 LYS A O 1
ATOM 2188 N N . ALA A 1 284 ? 40.091 6.004 23.336 1.00 23.33 284 ALA A N 1
ATOM 2189 C CA . ALA A 1 284 ? 41.361 6.668 23.067 1.00 21.90 284 ALA A CA 1
ATOM 2190 C C . ALA A 1 284 ? 41.200 8.161 22.828 1.00 25.19 284 ALA A C 1
ATOM 2191 O O . ALA A 1 284 ? 42.201 8.878 22.834 1.00 22.79 284 ALA A O 1
ATOM 2193 N N . GLY A 1 285 ? 39.982 8.645 22.626 1.00 22.14 285 GLY A N 1
ATOM 2194 C CA . GLY A 1 285 ? 39.751 10.050 22.401 1.00 20.37 285 GLY A CA 1
ATOM 2195 C C . GLY A 1 285 ? 39.479 10.444 20.965 1.00 25.48 285 GLY A C 1
ATOM 2196 O O . GLY A 1 285 ? 39.507 11.637 20.657 1.00 24.42 285 GLY A O 1
ATOM 2197 N N . TYR A 1 286 ? 39.229 9.492 20.068 1.00 22.16 286 TYR A N 1
ATOM 2198 C CA . TYR A 1 286 ? 39.091 9.828 18.655 1.00 22.00 286 TYR A CA 1
ATOM 2199 C C . TYR A 1 286 ? 37.754 9.381 18.075 1.00 21.88 286 TYR A C 1
ATOM 2200 O O . TYR A 1 286 ? 37.622 9.244 16.855 1.00 21.67 286 TYR A O 1
ATOM 2209 N N . GLY A 1 287 ? 36.741 9.200 18.924 1.00 20.79 287 GLY A N 1
ATOM 2210 C CA . GLY A 1 287 ? 35.458 8.717 18.437 1.00 20.76 287 GLY A CA 1
ATOM 2211 C C . GLY A 1 287 ? 34.863 9.599 17.356 1.00 25.11 287 GLY A C 1
ATOM 2212 O O . GLY A 1 287 ? 34.257 9.104 16.402 1.00 25.55 287 GLY A O 1
ATOM 2213 N N . GLU A 1 288 ? 35.019 10.918 17.494 1.00 20.28 288 GLU A N 1
ATOM 2214 C CA . GLU A 1 288 ? 34.502 11.863 16.508 1.00 24.85 288 GLU A CA 1
ATOM 2215 C C . GLU A 1 288 ? 35.139 11.693 15.136 1.00 29.16 288 GLU A C 1
ATOM 2216 O O . GLU A 1 288 ? 34.598 12.199 14.146 1.00 29.72 288 GLU A O 1
ATOM 2222 N N . TYR A 1 289 ? 36.298 11.044 15.054 1.00 21.26 289 TYR A N 1
ATOM 2223 C CA . TYR A 1 289 ? 37.035 10.934 13.806 1.00 19.41 289 TYR A CA 1
ATOM 2224 C C . TYR A 1 289 ? 36.883 9.566 13.152 1.00 20.07 289 TYR A C 1
ATOM 2225 O O . TYR A 1 289 ? 37.465 9.330 12.087 1.00 20.38 289 TYR A O 1
ATOM 2234 N N . PHE A 1 290 ? 36.093 8.674 13.744 1.00 21.21 290 PHE A N 1
ATOM 2235 C CA . PHE A 1 290 ? 35.792 7.359 13.173 1.00 18.70 290 PHE A CA 1
ATOM 2236 C C . PHE A 1 290 ? 34.334 7.449 12.734 1.00 23.34 290 PHE A C 1
ATOM 2237 O O . PHE A 1 290 ? 33.422 7.145 13.497 1.00 21.38 290 PHE A O 1
ATOM 2245 N N . ASN A 1 291 ? 34.129 7.895 11.497 1.00 23.35 291 ASN A N 1
ATOM 2246 C CA . ASN A 1 291 ? 32.843 8.407 11.044 1.00 30.26 291 ASN A CA 1
ATOM 2247 C C . ASN A 1 291 ? 32.189 7.512 9.992 1.00 28.65 291 ASN A C 1
ATOM 2248 O O . ASN A 1 291 ? 31.411 7.990 9.164 1.00 31.19 291 ASN A O 1
ATOM 2253 N N . HIS A 1 292 ? 32.497 6.217 9.996 1.00 22.88 292 HIS A N 1
ATOM 2254 C CA . HIS A 1 292 ? 31.805 5.275 9.128 1.00 17.72 292 HIS A CA 1
ATOM 2255 C C . HIS A 1 292 ? 31.605 3.974 9.884 1.00 16.17 292 HIS A C 1
ATOM 2256 O O . HIS A 1 292 ? 32.201 3.750 10.939 1.00 18.65 292 HIS A O 1
ATOM 2263 N N . ARG A 1 293 ? 30.728 3.127 9.344 1.00 17.04 293 ARG A N 1
ATOM 2264 C CA . ARG A 1 293 ? 30.472 1.832 9.961 1.00 18.60 293 ARG A CA 1
ATOM 2265 C C . ARG A 1 293 ? 31.735 0.967 9.933 1.00 15.76 293 ARG A C 1
ATOM 2266 O O . ARG A 1 293 ? 32.624 1.132 9.090 1.00 16.92 293 ARG A O 1
ATOM 2274 N N . LEU A 1 294 ? 31.802 0.014 10.865 1.00 14.86 294 LEU A N 1
ATOM 2275 C CA . LEU A 1 294 ? 32.997 -0.824 10.935 1.00 14.80 294 LEU A CA 1
ATOM 2276 C C . LEU A 1 294 ? 33.133 -1.719 9.709 1.00 17.47 294 LEU A C 1
ATOM 2277 O O . LEU A 1 294 ? 34.258 -2.018 9.289 1.00 14.84 294 LEU A O 1
ATOM 2282 N N . GLY A 1 295 ? 32.026 -2.150 9.112 1.00 17.69 295 GLY A N 1
ATOM 2283 C CA . GLY A 1 295 ? 32.188 -3.100 8.025 1.00 12.04 295 GLY A CA 1
ATOM 2284 C C . GLY A 1 295 ? 30.949 -3.283 7.176 1.00 16.65 295 GLY A C 1
ATOM 2285 O O . GLY A 1 295 ? 29.836 -2.905 7.553 1.00 16.41 295 GLY A O 1
ATOM 2286 N N . HIS A 1 296 ? 31.175 -3.899 6.015 1.00 13.43 296 HIS A N 1
ATOM 2287 C CA . HIS A 1 296 ? 30.155 -4.234 5.029 1.00 15.08 296 HIS A CA 1
ATOM 2288 C C . HIS A 1 296 ? 30.381 -5.670 4.576 1.00 16.57 296 HIS A C 1
ATOM 2289 O O . HIS A 1 296 ? 31.482 -6.208 4.699 1.00 16.30 296 HIS A O 1
ATOM 2296 N N . GLY A 1 297 ? 29.332 -6.298 4.044 1.00 12.60 297 GLY A N 1
ATOM 2297 C CA . GLY A 1 297 ? 29.489 -7.624 3.479 1.00 15.15 297 GLY A CA 1
ATOM 2298 C C . GLY A 1 297 ? 30.302 -7.632 2.193 1.00 15.43 297 GLY A C 1
ATOM 2299 O O . GLY A 1 297 ? 30.404 -6.645 1.460 1.00 13.76 297 GLY A O 1
ATOM 2300 N N . ILE A 1 298 ? 30.891 -8.790 1.896 1.00 12.92 298 ILE A N 1
ATOM 2301 C CA . ILE A 1 298 ? 31.637 -8.970 0.654 1.00 13.35 298 ILE A CA 1
ATOM 2302 C C . ILE A 1 298 ? 31.322 -10.363 0.134 1.00 13.94 298 ILE A C 1
ATOM 2303 O O . ILE A 1 298 ? 31.017 -11.275 0.905 1.00 15.78 298 ILE A O 1
ATOM 2308 N N . GLY A 1 299 ? 31.378 -10.519 -1.187 1.00 11.46 299 GLY A N 1
ATOM 2309 C CA . GLY A 1 299 ? 31.146 -11.804 -1.816 1.00 13.72 299 GLY A CA 1
ATOM 2310 C C . GLY A 1 299 ? 31.443 -11.687 -3.293 1.00 20.31 299 GLY A C 1
ATOM 2311 O O . GLY A 1 299 ? 32.595 -11.477 -3.685 1.00 17.90 299 GLY A O 1
ATOM 2312 N N . MET A 1 300 ? 30.409 -11.792 -4.132 1.00 17.98 300 MET A N 1
ATOM 2313 C CA . MET A 1 300 ? 30.601 -11.454 -5.539 1.00 15.98 300 MET A CA 1
ATOM 2314 C C . MET A 1 300 ? 30.802 -9.952 -5.730 1.00 19.11 300 MET A C 1
ATOM 2315 O O . MET A 1 300 ? 31.440 -9.534 -6.706 1.00 21.30 300 MET A O 1
ATOM 2320 N N . ASP A 1 301 ? 30.267 -9.133 -4.818 1.00 20.21 301 ASP A N 1
ATOM 2321 C CA . ASP A 1 301 ? 30.422 -7.683 -4.810 1.00 22.65 301 ASP A CA 1
ATOM 2322 C C . ASP A 1 301 ? 31.176 -7.248 -3.557 1.00 18.55 301 ASP A C 1
ATOM 2323 O O . ASP A 1 301 ? 31.194 -7.954 -2.541 1.00 16.48 301 ASP A O 1
ATOM 2328 N N . VAL A 1 302 ? 31.780 -6.053 -3.612 1.00 21.06 302 VAL A N 1
ATOM 2329 C CA . VAL A 1 302 ? 32.376 -5.469 -2.409 1.00 25.85 302 VAL A CA 1
ATOM 2330 C C . VAL A 1 302 ? 31.356 -4.783 -1.525 1.00 28.17 302 VAL A C 1
ATOM 2331 O O . VAL A 1 302 ? 31.705 -4.304 -0.440 1.00 39.16 302 VAL A O 1
ATOM 2335 N N . HIS A 1 303 ? 30.114 -4.692 -1.956 1.00 16.79 303 HIS A N 1
ATOM 2336 C CA . HIS A 1 303 ? 29.094 -3.977 -1.201 1.00 26.83 303 HIS A CA 1
ATOM 2337 C C . HIS A 1 303 ? 27.889 -4.892 -1.080 1.00 24.24 303 HIS A C 1
ATOM 2338 O O . HIS A 1 303 ? 26.898 -4.747 -1.791 1.00 37.24 303 HIS A O 1
ATOM 2345 N N . GLU A 1 304 ? 27.935 -5.797 -0.112 1.00 17.65 304 GLU A N 1
ATOM 2346 C CA . GLU A 1 304 ? 26.791 -6.654 0.159 1.00 15.83 304 GLU A CA 1
ATOM 2347 C C . GLU A 1 304 ? 26.656 -6.753 1.674 1.00 15.06 304 GLU A C 1
ATOM 2348 O O . GLU A 1 304 ? 27.001 -5.822 2.409 1.00 15.87 304 GLU A O 1
ATOM 2354 N N . TYR A 1 305 ? 26.031 -7.820 2.139 1.00 14.05 305 TYR A N 1
ATOM 2355 C CA . TYR A 1 305 ? 25.644 -7.994 3.531 1.00 14.57 305 TYR A CA 1
ATOM 2356 C C . TYR A 1 305 ? 26.463 -9.063 4.231 1.00 13.31 305 TYR A C 1
ATOM 2357 O O . TYR A 1 305 ? 27.003 -9.966 3.582 1.00 16.82 305 TYR A O 1
ATOM 2366 N N . PRO A 1 306 ? 26.562 -9.012 5.568 1.00 14.99 306 PRO A N 1
ATOM 2367 C CA . PRO A 1 306 ? 25.863 -8.116 6.506 1.00 11.84 306 PRO A CA 1
ATOM 2368 C C . PRO A 1 306 ? 26.465 -6.714 6.652 1.00 16.12 306 PRO A C 1
ATOM 2369 O O . PRO A 1 306 ? 27.621 -6.483 6.311 1.00 17.36 306 PRO A O 1
ATOM 2373 N N . SER A 1 307 ? 25.682 -5.799 7.215 1.00 16.40 307 SER A N 1
ATOM 2374 C CA . SER A 1 307 ? 26.165 -4.466 7.562 1.00 17.43 307 SER A CA 1
ATOM 2375 C C . SER A 1 307 ? 26.632 -4.476 9.007 1.00 14.24 307 SER A C 1
ATOM 2376 O O . SER A 1 307 ? 25.845 -4.762 9.916 1.00 18.02 307 SER A O 1
ATOM 2379 N N . ILE A 1 308 ? 27.917 -4.188 9.219 1.00 15.32 308 ILE A N 1
ATOM 2380 C CA . ILE A 1 308 ? 28.485 -4.165 10.565 1.00 14.78 308 ILE A CA 1
ATOM 2381 C C . ILE A 1 308 ? 28.414 -2.715 11.027 1.00 21.02 308 ILE A C 1
ATOM 2382 O O . ILE A 1 308 ? 29.328 -1.917 10.810 1.00 17.50 308 ILE A O 1
ATOM 2387 N N . VAL A 1 309 ? 27.315 -2.378 11.707 1.00 16.45 309 VAL A N 1
ATOM 2388 C CA . VAL A 1 309 ? 26.965 -0.995 12.003 1.00 16.52 309 VAL A CA 1
ATOM 2389 C C . VAL A 1 309 ? 26.151 -0.992 13.285 1.00 18.27 309 VAL A C 1
ATOM 2390 O O . VAL A 1 309 ? 25.441 -1.955 13.595 1.00 15.82 309 VAL A O 1
ATOM 2394 N N . ALA A 1 310 ? 26.261 0.099 14.036 1.00 17.24 310 ALA A N 1
ATOM 2395 C CA . ALA A 1 310 ? 25.451 0.253 15.234 1.00 16.78 310 ALA A CA 1
ATOM 2396 C C . ALA A 1 310 ? 23.971 0.152 14.879 1.00 15.08 310 ALA A C 1
ATOM 2397 O O . ALA A 1 310 ? 23.529 0.659 13.845 1.00 18.44 310 ALA A O 1
ATOM 2399 N N . GLY A 1 311 ? 23.210 -0.506 15.750 1.00 17.92 311 GLY A N 1
ATOM 2400 C CA . GLY A 1 311 ? 21.779 -0.656 15.570 1.00 20.99 311 GLY A CA 1
ATOM 2401 C C . GLY A 1 311 ? 21.360 -1.872 14.776 1.00 20.92 311 GLY A C 1
ATOM 2402 O O . GLY A 1 311 ? 20.155 -2.144 14.674 1.00 21.26 311 GLY A O 1
ATOM 2403 N N . ASN A 1 312 ? 22.303 -2.599 14.183 1.00 15.28 312 ASN A N 1
ATOM 2404 C CA . ASN A 1 312 ? 21.992 -3.835 13.473 1.00 15.14 312 ASN A CA 1
ATOM 2405 C C . ASN A 1 312 ? 22.260 -4.977 14.442 1.00 22.18 312 ASN A C 1
ATOM 2406 O O . ASN A 1 312 ? 23.415 -5.355 14.676 1.00 20.16 312 ASN A O 1
ATOM 2411 N N . ASP A 1 313 ? 21.184 -5.525 15.006 1.00 13.72 313 ASP A N 1
ATOM 2412 C CA . ASP A 1 313 ? 21.281 -6.597 15.984 1.00 14.12 313 ASP A CA 1
ATOM 2413 C C . ASP A 1 313 ? 21.314 -7.975 15.327 1.00 13.36 313 ASP A C 1
ATOM 2414 O O . ASP A 1 313 ? 21.165 -8.986 16.023 1.00 16.32 313 ASP A O 1
ATOM 2419 N N . LEU A 1 314 ? 21.510 -8.025 14.008 1.00 16.86 314 LEU A N 1
ATOM 2420 C CA . LEU A 1 314 ? 21.704 -9.286 13.297 1.00 14.96 314 LEU A CA 1
ATOM 2421 C C . LEU A 1 314 ? 22.700 -10.181 14.026 1.00 14.95 314 LEU A C 1
ATOM 2422 O O . LEU A 1 314 ? 23.782 -9.733 14.421 1.00 17.00 314 LEU A O 1
ATOM 2427 N N . VAL A 1 315 ? 22.340 -11.450 14.194 1.00 13.58 315 VAL A N 1
ATOM 2428 C CA . VAL A 1 315 ? 23.249 -12.428 14.789 1.00 15.42 315 VAL A CA 1
ATOM 2429 C C . VAL A 1 315 ? 24.214 -12.918 13.711 1.00 15.61 315 VAL A C 1
ATOM 2430 O O . VAL A 1 315 ? 23.793 -13.406 12.652 1.00 17.03 315 VAL A O 1
ATOM 2434 N N . ILE A 1 316 ? 25.517 -12.769 13.969 1.00 14.36 316 ILE A N 1
ATOM 2435 C CA . ILE A 1 316 ? 26.530 -13.231 13.022 1.00 12.50 316 ILE A CA 1
ATOM 2436 C C . ILE A 1 316 ? 26.529 -14.757 12.962 1.00 18.46 316 ILE A C 1
ATOM 2437 O O . ILE A 1 316 ? 26.461 -15.438 13.997 1.00 15.83 316 ILE A O 1
ATOM 2442 N N . GLN A 1 317 ? 26.634 -15.314 11.747 1.00 12.64 317 GLN A N 1
ATOM 2443 C CA . GLN A 1 317 ? 26.600 -16.762 11.557 1.00 15.94 317 GLN A CA 1
ATOM 2444 C C . GLN A 1 317 ? 27.808 -17.242 10.763 1.00 16.33 317 GLN A C 1
ATOM 2445 O O . GLN A 1 317 ? 28.416 -16.496 9.992 1.00 16.01 317 GLN A O 1
ATOM 2451 N N . GLU A 1 318 ? 28.141 -18.520 10.961 1.00 13.63 318 GLU A N 1
ATOM 2452 C CA . GLU A 1 318 ? 29.181 -19.166 10.172 1.00 13.72 318 GLU A CA 1
ATOM 2453 C C . GLU A 1 318 ? 28.903 -18.996 8.679 1.00 16.56 318 GLU A C 1
ATOM 2454 O O . GLU A 1 318 ? 27.762 -19.105 8.218 1.00 16.01 318 GLU A O 1
ATOM 2460 N N . GLY A 1 319 ? 29.953 -18.691 7.923 1.00 14.11 319 GLY A N 1
ATOM 2461 C CA . GLY A 1 319 ? 29.813 -18.478 6.499 1.00 14.30 319 GLY A CA 1
ATOM 2462 C C . GLY A 1 319 ? 29.531 -17.047 6.081 1.00 15.23 319 GLY A C 1
ATOM 2463 O O . GLY A 1 319 ? 29.644 -16.741 4.890 1.00 14.15 319 GLY A O 1
ATOM 2464 N N . MET A 1 320 ? 29.162 -16.156 7.002 1.00 11.83 320 MET A N 1
ATOM 2465 C CA . MET A 1 320 ? 29.079 -14.751 6.624 1.00 13.99 320 MET A CA 1
ATOM 2466 C C . MET A 1 320 ? 30.477 -14.214 6.332 1.00 13.63 320 MET A C 1
ATOM 2467 O O . MET A 1 320 ? 31.467 -14.643 6.934 1.00 14.99 320 MET A O 1
ATOM 2472 N N . CYS A 1 321 ? 30.546 -13.250 5.416 1.00 14.10 321 CYS A N 1
ATOM 2473 C CA . CYS A 1 321 ? 31.809 -12.626 5.036 1.00 12.73 321 CYS A CA 1
ATOM 2474 C C . CYS A 1 321 ? 31.614 -11.120 5.043 1.00 14.15 321 CYS A C 1
ATOM 2475 O O . CYS A 1 321 ? 30.621 -10.621 4.497 1.00 13.43 321 CYS A O 1
ATOM 2478 N N . PHE A 1 322 ? 32.555 -10.395 5.654 1.00 13.50 322 PHE A N 1
ATOM 2479 C CA . PHE A 1 322 ? 32.412 -8.953 5.754 1.00 10.89 322 PHE A CA 1
ATOM 2480 C C . PHE A 1 322 ? 33.761 -8.333 6.092 1.00 12.53 322 PHE A C 1
ATOM 2481 O O . PHE A 1 322 ? 34.715 -9.026 6.461 1.00 13.01 322 PHE A O 1
ATOM 2489 N N . SER A 1 323 ? 33.835 -7.017 5.934 1.00 15.75 323 SER A N 1
ATOM 2490 C CA . SER A 1 323 ? 35.047 -6.268 6.242 1.00 14.53 323 SER A CA 1
ATOM 2491 C C . SER A 1 323 ? 35.091 -5.860 7.712 1.00 15.34 323 SER A C 1
ATOM 2492 O O . SER A 1 323 ? 34.070 -5.751 8.395 1.00 13.71 323 SER A O 1
ATOM 2495 N N . ASN A 1 324 ? 36.312 -5.624 8.187 1.00 10.81 324 ASN A N 1
ATOM 2496 C CA . ASN A 1 324 ? 36.598 -5.114 9.527 1.00 12.15 324 ASN A CA 1
ATOM 2497 C C . ASN A 1 324 ? 37.607 -3.994 9.297 1.00 12.66 324 ASN A C 1
ATOM 2498 O O . ASN A 1 324 ? 38.801 -4.265 9.095 1.00 13.69 324 ASN A O 1
ATOM 2503 N N . GLU A 1 325 ? 37.128 -2.750 9.267 1.00 13.72 325 GLU A N 1
ATOM 2504 C CA . GLU A 1 325 ? 37.917 -1.627 8.747 1.00 11.58 325 GLU A CA 1
ATOM 2505 C C . GLU A 1 325 ? 37.703 -0.349 9.545 1.00 18.31 325 GLU A C 1
ATOM 2506 O O . GLU A 1 325 ? 37.203 0.657 9.025 1.00 14.98 325 GLU A O 1
ATOM 2512 N N . PRO A 1 326 ? 38.162 -0.314 10.790 1.00 16.55 326 PRO A N 1
ATOM 2513 C CA . PRO A 1 326 ? 38.135 0.948 11.532 1.00 14.03 326 PRO A CA 1
ATOM 2514 C C . PRO A 1 326 ? 39.122 1.949 10.939 1.00 14.55 326 PRO A C 1
ATOM 2515 O O . PRO A 1 326 ? 40.077 1.594 10.238 1.00 14.21 326 PRO A O 1
ATOM 2519 N N . GLY A 1 327 ? 38.881 3.225 11.237 1.00 14.25 327 GLY A N 1
ATOM 2520 C CA . GLY A 1 327 ? 39.754 4.283 10.765 1.00 14.52 327 GLY A CA 1
ATOM 2521 C C . GLY A 1 327 ? 39.647 5.500 11.652 1.00 15.93 327 GLY A C 1
ATOM 2522 O O . GLY A 1 327 ? 38.674 5.672 12.394 1.00 16.73 327 GLY A O 1
ATOM 2523 N N . ILE A 1 328 ? 40.682 6.333 11.597 1.00 16.91 328 ILE A N 1
ATOM 2524 C CA . ILE A 1 328 ? 40.684 7.634 12.257 1.00 15.90 328 ILE A CA 1
ATOM 2525 C C . ILE A 1 328 ? 41.089 8.649 11.204 1.00 18.49 328 ILE A C 1
ATOM 2526 O O . ILE A 1 328 ? 42.122 8.486 10.543 1.00 14.25 328 ILE A O 1
ATOM 2531 N N . TYR A 1 329 ? 40.258 9.668 11.000 1.00 17.22 329 TYR A N 1
ATOM 2532 C CA . TYR A 1 329 ? 40.497 10.632 9.936 1.00 13.54 329 TYR A CA 1
ATOM 2533 C C . TYR A 1 329 ? 40.435 12.026 10.545 1.00 18.86 329 TYR A C 1
ATOM 2534 O O . TYR A 1 329 ? 39.363 12.480 10.959 1.00 18.26 329 TYR A O 1
ATOM 2543 N N . ILE A 1 330 ? 41.587 12.677 10.649 1.00 18.80 330 ILE A N 1
ATOM 2544 C CA . ILE A 1 330 ? 41.678 14.004 11.253 1.00 18.98 330 ILE A CA 1
ATOM 2545 C C . ILE A 1 330 ? 41.961 14.999 10.137 1.00 21.70 330 ILE A C 1
ATOM 2546 O O . ILE A 1 330 ? 43.083 15.031 9.605 1.00 19.11 330 ILE A O 1
ATOM 2551 N N . PRO A 1 331 ? 40.979 15.804 9.721 1.00 25.52 331 PRO A N 1
ATOM 2552 C CA . PRO A 1 331 ? 41.143 16.637 8.524 1.00 29.06 331 PRO A CA 1
ATOM 2553 C C . PRO A 1 331 ? 42.406 17.492 8.583 1.00 25.52 331 PRO A C 1
ATOM 2554 O O . PRO A 1 331 ? 42.717 18.112 9.582 1.00 27.12 331 PRO A O 1
ATOM 2558 N N . GLY A 1 332 ? 43.122 17.542 7.475 1.00 31.89 332 GLY A N 1
ATOM 2559 C CA . GLY A 1 332 ? 44.372 18.258 7.322 1.00 27.47 332 GLY A CA 1
ATOM 2560 C C . GLY A 1 332 ? 45.522 17.755 8.179 1.00 26.94 332 GLY A C 1
ATOM 2561 O O . GLY A 1 332 ? 46.572 18.419 8.222 1.00 27.71 332 GLY A O 1
ATOM 2562 N N . LYS A 1 333 ? 45.390 16.575 8.815 1.00 20.28 333 LYS A N 1
ATOM 2563 C CA . LYS A 1 333 ? 46.496 16.014 9.585 1.00 22.47 333 LYS A CA 1
ATOM 2564 C C . LYS A 1 333 ? 46.843 14.601 9.126 1.00 20.31 333 LYS A C 1
ATOM 2565 O O . LYS A 1 333 ? 47.945 14.388 8.624 1.00 24.25 333 LYS A O 1
ATOM 2571 N N . VAL A 1 334 ? 45.947 13.638 9.290 1.00 17.70 334 VAL A N 1
ATOM 2572 C CA . VAL A 1 334 ? 46.309 12.241 9.077 1.00 21.10 334 VAL A CA 1
ATOM 2573 C C . VAL A 1 334 ? 45.043 11.427 8.852 1.00 17.94 334 VAL A C 1
ATOM 2574 O O . VAL A 1 334 ? 43.995 11.702 9.438 1.00 17.40 334 VAL A O 1
ATOM 2578 N N . GLY A 1 335 ? 45.151 10.411 8.005 1.00 15.51 335 GLY A N 1
ATOM 2579 C CA . GLY A 1 335 ? 44.110 9.406 7.926 1.00 16.76 335 GLY A CA 1
ATOM 2580 C C . GLY A 1 335 ? 44.699 8.012 7.976 1.00 16.89 335 GLY A C 1
ATOM 2581 O O . GLY A 1 335 ? 45.602 7.694 7.195 1.00 16.34 335 GLY A O 1
ATOM 2582 N N . VAL A 1 336 ? 44.165 7.154 8.845 1.00 15.27 336 VAL A N 1
ATOM 2583 C CA . VAL A 1 336 ? 44.600 5.764 8.937 1.00 11.35 336 VAL A CA 1
ATOM 2584 C C . VAL A 1 336 ? 43.373 4.880 8.845 1.00 15.58 336 VAL A C 1
ATOM 2585 O O . VAL A 1 336 ? 42.412 5.066 9.597 1.00 16.41 336 VAL A O 1
ATOM 2589 N N . ARG A 1 337 ? 43.414 3.907 7.942 1.00 13.59 337 ARG A N 1
ATOM 2590 C CA . ARG A 1 337 ? 42.459 2.814 7.941 1.00 14.33 337 ARG A CA 1
ATOM 2591 C C . ARG A 1 337 ? 43.245 1.524 7.804 1.00 14.24 337 ARG A C 1
ATOM 2592 O O . ARG A 1 337 ? 44.257 1.483 7.095 1.00 12.55 337 ARG A O 1
ATOM 2600 N N . ILE A 1 338 ? 42.796 0.489 8.510 1.00 11.17 338 ILE A N 1
ATOM 2601 C CA . ILE A 1 338 ? 43.382 -0.844 8.414 1.00 13.66 338 ILE A CA 1
ATOM 2602 C C . ILE A 1 338 ? 42.218 -1.803 8.227 1.00 14.53 338 ILE A C 1
ATOM 2603 O O . ILE A 1 338 ? 41.305 -1.838 9.060 1.00 13.18 338 ILE A O 1
ATOM 2608 N N . GLU A 1 339 ? 42.230 -2.557 7.128 1.00 12.16 339 GLU A N 1
ATOM 2609 C CA . GLU A 1 339 ? 41.052 -3.318 6.730 1.00 10.88 339 GLU A CA 1
ATOM 2610 C C . GLU A 1 339 ? 41.424 -4.721 6.278 1.00 11.79 339 GLU A C 1
ATOM 2611 O O . GLU A 1 339 ? 42.321 -4.891 5.447 1.00 13.29 339 GLU A O 1
ATOM 2617 N N . ASP A 1 340 ? 40.736 -5.717 6.829 1.00 12.21 340 ASP A N 1
ATOM 2618 C CA . ASP A 1 340 ? 40.656 -7.045 6.227 1.00 10.23 340 ASP A CA 1
ATOM 2619 C C . ASP A 1 340 ? 39.192 -7.418 6.084 1.00 12.70 340 ASP A C 1
ATOM 2620 O O . ASP A 1 340 ? 38.373 -7.043 6.916 1.00 15.49 340 ASP A O 1
ATOM 2625 N N . CYS A 1 341 ? 38.874 -8.184 5.046 1.00 13.17 341 CYS A N 1
ATOM 2626 C CA . CYS A 1 341 ? 37.639 -8.945 5.081 1.00 12.61 341 CYS A CA 1
ATOM 2627 C C . CYS A 1 341 ? 37.914 -10.344 5.605 1.00 11.94 341 CYS A C 1
ATOM 2628 O O . CYS A 1 341 ? 39.047 -10.834 5.584 1.00 12.80 341 CYS A O 1
ATOM 2631 N N . LEU A 1 342 ? 36.863 -10.964 6.128 1.00 13.17 342 LEU A N 1
ATOM 2632 C CA . LEU A 1 342 ? 36.994 -12.187 6.901 1.00 12.70 342 LEU A CA 1
ATOM 2633 C C . LEU A 1 342 ? 35.807 -13.089 6.611 1.00 13.86 342 LEU A C 1
ATOM 2634 O O . LEU A 1 342 ? 34.762 -12.634 6.142 1.00 16.03 342 LEU A O 1
ATOM 2639 N N . TYR A 1 343 ? 35.973 -14.385 6.882 1.00 14.72 343 TYR A N 1
ATOM 2640 C CA . TYR A 1 343 ? 34.853 -15.321 6.879 1.00 17.11 343 TYR A CA 1
ATOM 2641 C C . TYR A 1 343 ? 34.668 -15.915 8.268 1.00 19.37 343 TYR A C 1
ATOM 2642 O O . TYR A 1 343 ? 35.643 -16.215 8.963 1.00 14.49 343 TYR A O 1
ATOM 2651 N N . VAL A 1 344 ? 33.411 -16.061 8.679 1.00 13.44 344 VAL A N 1
ATOM 2652 C CA . VAL A 1 344 ? 33.111 -16.575 10.008 1.00 14.18 344 VAL A CA 1
ATOM 2653 C C . VAL A 1 344 ? 33.166 -18.097 9.952 1.00 15.34 344 VAL A C 1
ATOM 2654 O O . VAL A 1 344 ? 32.591 -18.718 9.045 1.00 16.63 344 VAL A O 1
ATOM 2658 N N . THR A 1 345 ? 33.904 -18.694 10.887 1.00 16.18 345 THR A N 1
ATOM 2659 C CA . THR A 1 345 ? 34.036 -20.140 11.014 1.00 16.61 345 THR A CA 1
ATOM 2660 C C . THR A 1 345 ? 33.170 -20.641 12.176 1.00 19.73 345 THR A C 1
ATOM 2661 O O . THR A 1 345 ? 32.515 -19.864 12.862 1.00 19.74 345 THR A O 1
ATOM 2665 N N . GLU A 1 346 ? 33.198 -21.958 12.420 1.00 21.99 346 GLU A N 1
ATOM 2666 C CA . GLU A 1 346 ? 32.406 -22.537 13.506 1.00 25.92 346 GLU A CA 1
ATOM 2667 C C . GLU A 1 346 ? 32.705 -21.905 14.862 1.00 24.63 346 GLU A C 1
ATOM 2668 O O . GLU A 1 346 ? 31.801 -21.805 15.699 1.00 29.29 346 GLU A O 1
ATOM 2674 N N . ASN A 1 347 ? 33.936 -21.441 15.101 1.00 22.13 347 ASN A N 1
ATOM 2675 C CA . ASN A 1 347 ? 34.283 -20.993 16.445 1.00 23.08 347 ASN A CA 1
ATOM 2676 C C . ASN A 1 347 ? 35.092 -19.704 16.405 1.00 22.57 347 ASN A C 1
ATOM 2677 O O . ASN A 1 347 ? 35.722 -19.342 17.403 1.00 23.25 347 ASN A O 1
ATOM 2682 N N . GLY A 1 348 ? 35.028 -18.965 15.305 1.00 18.79 348 GLY A N 1
ATOM 2683 C CA . GLY A 1 348 ? 35.733 -17.701 15.230 1.00 14.88 348 GLY A CA 1
ATOM 2684 C C . GLY A 1 348 ? 35.674 -17.136 13.828 1.00 16.91 348 GLY A C 1
ATOM 2685 O O . GLY A 1 348 ? 34.594 -17.068 13.239 1.00 16.69 348 GLY A O 1
ATOM 2686 N N . CYS A 1 349 ? 36.818 -16.720 13.286 1.00 14.55 349 CYS A N 1
ATOM 2687 C CA . CYS A 1 349 ? 36.874 -16.209 11.920 1.00 15.38 349 CYS A CA 1
ATOM 2688 C C . CYS A 1 349 ? 38.304 -16.321 11.409 1.00 14.21 349 CYS A C 1
ATOM 2689 O O . CYS A 1 349 ? 39.250 -16.527 12.177 1.00 13.99 349 CYS A O 1
ATOM 2692 N N . GLU A 1 350 ? 38.444 -16.187 10.092 1.00 13.30 350 GLU A N 1
ATOM 2693 C CA . GLU A 1 350 ? 39.739 -16.146 9.427 1.00 15.15 350 GLU A CA 1
ATOM 2694 C C . GLU A 1 350 ? 39.740 -15.026 8.399 1.00 14.11 350 GLU A C 1
ATOM 2695 O O . GLU A 1 350 ? 38.698 -14.680 7.833 1.00 14.68 350 GLU A O 1
ATOM 2701 N N . SER A 1 351 ? 40.914 -14.433 8.198 1.00 11.17 351 SER A N 1
ATOM 2702 C CA . SER A 1 351 ? 41.074 -13.302 7.292 1.00 12.89 351 SER A CA 1
ATOM 2703 C C . SER A 1 351 ? 41.393 -13.726 5.860 1.00 16.21 351 SER A C 1
ATOM 2704 O O . SER A 1 351 ? 42.127 -14.683 5.619 1.00 15.02 351 SER A O 1
ATOM 2707 N N . PHE A 1 352 ? 40.878 -12.953 4.903 1.00 10.60 352 PHE A N 1
ATOM 2708 C CA . PHE A 1 352 ? 41.196 -13.160 3.494 1.00 9.86 352 PHE A CA 1
ATOM 2709 C C . PHE A 1 352 ? 42.521 -12.527 3.083 1.00 13.88 352 PHE A C 1
ATOM 2710 O O . PHE A 1 352 ? 43.030 -12.829 1.995 1.00 12.54 352 PHE A O 1
ATOM 2718 N N . THR A 1 353 ? 43.084 -11.645 3.906 1.00 15.02 353 THR A N 1
ATOM 2719 C CA . THR A 1 353 ? 44.352 -10.994 3.610 1.00 12.37 353 THR A CA 1
ATOM 2720 C C . THR A 1 353 ? 45.268 -11.108 4.820 1.00 14.11 353 THR A C 1
ATOM 2721 O O . THR A 1 353 ? 44.808 -11.035 5.967 1.00 13.36 353 THR A O 1
ATOM 2725 N N . HIS A 1 354 ? 46.569 -11.282 4.549 1.00 10.49 354 HIS A N 1
ATOM 2726 C CA . HIS A 1 354 ? 47.546 -11.580 5.585 1.00 13.95 354 HIS A CA 1
ATOM 2727 C C . HIS A 1 354 ? 48.728 -10.616 5.632 1.00 15.84 354 HIS A C 1
ATOM 2728 O O . HIS A 1 354 ? 49.629 -10.808 6.456 1.00 14.62 354 HIS A O 1
ATOM 2735 N N . THR A 1 355 ? 48.742 -9.580 4.796 1.00 13.36 355 THR A N 1
ATOM 2736 C CA . THR A 1 355 ? 49.814 -8.591 4.839 1.00 11.48 355 THR A CA 1
ATOM 2737 C C . THR A 1 355 ? 49.946 -8.017 6.246 1.00 14.82 355 THR A C 1
ATOM 2738 O O . THR A 1 355 ? 48.952 -7.751 6.920 1.00 13.55 355 THR A O 1
ATOM 2742 N N . ASP A 1 356 ? 51.193 -7.856 6.698 1.00 15.11 356 ASP A N 1
ATOM 2743 C CA . ASP A 1 356 ? 51.479 -7.243 7.989 1.00 16.96 356 ASP A CA 1
ATOM 2744 C C . ASP A 1 356 ? 50.609 -6.009 8.225 1.00 15.14 356 ASP A C 1
ATOM 2745 O O . ASP A 1 356 ? 50.435 -5.178 7.335 1.00 15.21 356 ASP A O 1
ATOM 2750 N N . HIS A 1 357 ? 50.045 -5.910 9.432 1.00 13.32 357 HIS A N 1
ATOM 2751 C CA . HIS A 1 357 ? 49.244 -4.759 9.845 1.00 16.68 357 HIS A CA 1
ATOM 2752 C C . HIS A 1 357 ? 50.082 -3.664 10.498 1.00 17.52 357 HIS A C 1
ATOM 2753 O O . HIS A 1 357 ? 49.563 -2.568 10.738 1.00 15.09 357 HIS A O 1
ATOM 2760 N N . ASP A 1 358 ? 51.342 -3.951 10.834 1.00 17.67 358 ASP A N 1
ATOM 2761 C CA . ASP A 1 358 ? 52.185 -3.000 11.551 1.00 18.05 358 ASP A CA 1
ATOM 2762 C C . ASP A 1 358 ? 52.494 -1.768 10.702 1.00 16.03 358 ASP A C 1
ATOM 2763 O O . ASP A 1 358 ? 52.365 -1.772 9.474 1.00 17.66 358 ASP A O 1
ATOM 2768 N N . LEU A 1 359 ? 52.943 -0.705 11.376 1.00 13.65 359 LEU A N 1
ATOM 2769 C CA . LEU A 1 359 ? 53.336 0.519 10.675 1.00 12.73 359 LEU A CA 1
ATOM 2770 C C . LEU A 1 359 ? 54.751 0.333 10.136 1.00 12.67 359 LEU A C 1
ATOM 2771 O O . LEU A 1 359 ? 55.745 0.666 10.786 1.00 19.00 359 LEU A O 1
ATOM 2776 N N . LEU A 1 360 ? 54.836 -0.165 8.908 1.00 11.86 360 LEU A N 1
ATOM 2777 C CA . LEU A 1 360 ? 56.114 -0.395 8.252 1.00 13.40 360 LEU A CA 1
ATOM 2778 C C . LEU A 1 360 ? 56.639 0.892 7.633 1.00 17.32 360 LEU A C 1
ATOM 2779 O O . LEU A 1 360 ? 55.877 1.674 7.062 1.00 15.63 360 LEU A O 1
ATOM 2784 N N . ILE A 1 361 ? 57.947 1.105 7.741 1.00 16.20 361 ILE A N 1
ATOM 2785 C CA . ILE A 1 361 ? 58.606 2.257 7.144 1.00 15.01 361 ILE A CA 1
ATOM 2786 C C . ILE A 1 361 ? 59.226 1.843 5.822 1.00 17.89 361 ILE A C 1
ATOM 2787 O O . ILE A 1 361 ? 60.003 0.883 5.767 1.00 21.17 361 ILE A O 1
ATOM 2792 N N . PHE A 1 362 ? 58.884 2.564 4.760 1.00 17.18 362 PHE A N 1
ATOM 2793 C CA . PHE A 1 362 ? 59.484 2.341 3.449 1.00 21.16 362 PHE A CA 1
ATOM 2794 C C . PHE A 1 362 ? 60.248 3.570 2.966 1.00 26.06 362 PHE A C 1
ATOM 2795 O O . PHE A 1 362 ? 61.017 3.469 2.006 1.00 28.01 362 PHE A O 1
ATOM 2803 N N . MET B 1 1 ? 19.732 25.674 -32.126 1.00 91.71 1 MET B N 1
ATOM 2804 C CA . MET B 1 1 ? 18.772 24.984 -31.271 1.00 90.25 1 MET B CA 1
ATOM 2805 C C . MET B 1 1 ? 19.453 24.335 -30.067 1.00 78.11 1 MET B C 1
ATOM 2806 O O . MET B 1 1 ? 20.296 23.449 -30.235 1.00 81.98 1 MET B O 1
ATOM 2811 N N . SER B 1 2 ? 19.115 24.780 -28.856 1.00 34.49 2 SER B N 1
ATOM 2812 C CA . SER B 1 2 ? 19.720 24.165 -27.686 1.00 22.87 2 SER B CA 1
ATOM 2813 C C . SER B 1 2 ? 19.171 22.751 -27.526 1.00 20.31 2 SER B C 1
ATOM 2814 O O . SER B 1 2 ? 18.040 22.455 -27.919 1.00 21.09 2 SER B O 1
ATOM 2817 N N . LYS B 1 3 ? 20.011 21.861 -26.994 1.00 21.11 3 LYS B N 1
ATOM 2818 C CA . LYS B 1 3 ? 19.591 20.476 -26.786 1.00 16.22 3 LYS B CA 1
ATOM 2819 C C . LYS B 1 3 ? 18.366 20.382 -25.879 1.00 18.59 3 LYS B C 1
ATOM 2820 O O . LYS B 1 3 ? 17.463 19.575 -26.124 1.00 17.33 3 LYS B O 1
ATOM 2826 N N . ILE B 1 4 ? 18.322 21.183 -24.817 1.00 18.73 4 ILE B N 1
ATOM 2827 C CA . ILE B 1 4 ? 17.167 21.131 -23.920 1.00 17.39 4 ILE B CA 1
ATOM 2828 C C . ILE B 1 4 ? 15.908 21.609 -24.634 1.00 19.29 4 ILE B C 1
ATOM 2829 O O . ILE B 1 4 ? 14.837 20.998 -24.504 1.00 19.54 4 ILE B O 1
ATOM 2834 N N . GLU B 1 5 ? 16.012 22.703 -25.393 1.00 16.24 5 GLU B N 1
ATOM 2835 C CA . GLU B 1 5 ? 14.883 23.175 -26.192 1.00 17.57 5 GLU B CA 1
ATOM 2836 C C . GLU B 1 5 ? 14.396 22.094 -27.146 1.00 18.37 5 GLU B C 1
ATOM 2837 O O . GLU B 1 5 ? 13.187 21.946 -27.366 1.00 23.28 5 GLU B O 1
ATOM 2843 N N . ARG B 1 6 ? 15.327 21.352 -27.748 1.00 18.47 6 ARG B N 1
ATOM 2844 C CA . ARG B 1 6 ? 14.944 20.299 -28.678 1.00 18.12 6 ARG B CA 1
ATOM 2845 C C . ARG B 1 6 ? 14.146 19.206 -27.979 1.00 18.85 6 ARG B C 1
ATOM 2846 O O . ARG B 1 6 ? 13.161 18.697 -28.531 1.00 19.50 6 ARG B O 1
ATOM 2854 N N . ILE B 1 7 ? 14.535 18.859 -26.750 1.00 16.59 7 ILE B N 1
ATOM 2855 C CA . ILE B 1 7 ? 13.797 17.850 -25.992 1.00 14.16 7 ILE B CA 1
ATOM 2856 C C . ILE B 1 7 ? 12.429 18.388 -25.581 1.00 15.79 7 ILE B C 1
ATOM 2857 O O . ILE B 1 7 ? 11.419 17.667 -25.626 1.00 17.09 7 ILE B O 1
ATOM 2862 N N . SER B 1 8 ? 12.360 19.663 -25.190 1.00 16.63 8 SER B N 1
ATOM 2863 C CA . SER B 1 8 ? 11.060 20.247 -24.878 1.00 19.26 8 SER B CA 1
ATOM 2864 C C . SER B 1 8 ? 10.153 20.258 -26.101 1.00 19.64 8 SER B C 1
ATOM 2865 O O . SER B 1 8 ? 8.951 20.004 -25.984 1.00 18.35 8 SER B O 1
ATOM 2868 N N . ALA B 1 9 ? 10.714 20.533 -27.284 1.00 17.74 9 ALA B N 1
ATOM 2869 C CA . ALA B 1 9 ? 9.912 20.512 -28.505 1.00 23.85 9 ALA B CA 1
ATOM 2870 C C . ALA B 1 9 ? 9.363 19.118 -28.773 1.00 19.88 9 ALA B C 1
ATOM 2871 O O . ALA B 1 9 ? 8.207 18.964 -29.189 1.00 25.03 9 ALA B O 1
ATOM 2873 N N . PHE B 1 10 ? 10.177 18.093 -28.524 1.00 20.58 10 PHE B N 1
ATOM 2874 C CA . PHE B 1 10 ? 9.718 16.710 -28.608 1.00 19.48 10 PHE B CA 1
ATOM 2875 C C . PHE B 1 10 ? 8.575 16.447 -27.636 1.00 22.04 10 PHE B C 1
ATOM 2876 O O . PHE B 1 10 ? 7.563 15.840 -28.004 1.00 24.12 10 PHE B O 1
ATOM 2884 N N . LEU B 1 11 ? 8.725 16.875 -26.377 1.00 17.30 11 LEU B N 1
ATOM 2885 C CA . LEU B 1 11 ? 7.656 16.661 -25.404 1.00 19.13 11 LEU B CA 1
ATOM 2886 C C . LEU B 1 11 ? 6.356 17.313 -25.860 1.00 23.37 11 LEU B C 1
ATOM 2887 O O . LEU B 1 11 ? 5.277 16.720 -25.728 1.00 20.86 11 LEU B O 1
ATOM 2892 N N . ASN B 1 12 ? 6.438 18.532 -26.405 1.00 19.60 12 ASN B N 1
ATOM 2893 C CA . ASN B 1 12 ? 5.226 19.199 -26.879 1.00 20.98 12 ASN B CA 1
ATOM 2894 C C . ASN B 1 12 ? 4.640 18.485 -28.093 1.00 25.28 12 ASN B C 1
ATOM 2895 O O . ASN B 1 12 ? 3.417 18.313 -28.195 1.00 25.55 12 ASN B O 1
ATOM 2900 N N . ASP B 1 13 ? 5.500 18.054 -29.018 1.00 24.70 13 ASP B N 1
ATOM 2901 C CA . ASP B 1 13 ? 5.023 17.378 -30.219 1.00 30.35 13 ASP B CA 1
ATOM 2902 C C . ASP B 1 13 ? 4.341 16.056 -29.877 1.00 31.77 13 ASP B C 1
ATOM 2903 O O . ASP B 1 13 ? 3.290 15.725 -30.441 1.00 30.80 13 ASP B O 1
ATOM 2908 N N . LYS B 1 14 ? 4.919 15.290 -28.958 1.00 26.38 14 LYS B N 1
ATOM 2909 C CA . LYS B 1 14 ? 4.383 13.987 -28.585 1.00 26.17 14 LYS B CA 1
ATOM 2910 C C . LYS B 1 14 ? 3.382 14.064 -27.448 1.00 25.19 14 LYS B C 1
ATOM 2911 O O . LYS B 1 14 ? 2.839 13.026 -27.048 1.00 31.74 14 LYS B O 1
ATOM 2917 N N . GLU B 1 15 ? 3.145 15.259 -26.911 1.00 24.68 15 GLU B N 1
ATOM 2918 C CA . GLU B 1 15 ? 2.231 15.465 -25.790 1.00 26.63 15 GLU B CA 1
ATOM 2919 C C . GLU B 1 15 ? 2.620 14.592 -24.593 1.00 32.40 15 GLU B C 1
ATOM 2920 O O . GLU B 1 15 ? 1.796 13.899 -23.995 1.00 35.35 15 GLU B O 1
ATOM 2926 N N . VAL B 1 16 ? 3.903 14.647 -24.240 1.00 24.84 16 VAL B N 1
ATOM 2927 C CA . VAL B 1 16 ? 4.463 13.930 -23.101 1.00 19.19 16 VAL B CA 1
ATOM 2928 C C . VAL B 1 16 ? 4.804 14.955 -22.026 1.00 19.53 16 VAL B C 1
ATOM 2929 O O . VAL B 1 16 ? 5.351 16.022 -22.331 1.00 22.84 16 VAL B O 1
ATOM 2933 N N . ASP B 1 17 ? 4.498 14.624 -20.765 1.00 18.31 17 ASP B N 1
ATOM 2934 C CA . ASP B 1 17 ? 4.543 15.620 -19.695 1.00 21.44 17 ASP B CA 1
ATOM 2935 C C . ASP B 1 17 ? 5.971 16.012 -19.319 1.00 18.93 17 ASP B C 1
ATOM 2936 O O . ASP B 1 17 ? 6.268 17.203 -19.154 1.00 18.38 17 ASP B O 1
ATOM 2941 N N . MET B 1 18 ? 6.863 15.036 -19.153 1.00 18.85 18 MET B N 1
ATOM 2942 C CA . MET B 1 18 ? 8.217 15.347 -18.701 1.00 17.48 18 MET B CA 1
ATOM 2943 C C . MET B 1 18 ? 9.152 14.192 -19.031 1.00 20.94 18 MET B C 1
ATOM 2944 O O . MET B 1 18 ? 8.715 13.094 -19.382 1.00 17.16 18 MET B O 1
ATOM 2949 N N . THR B 1 19 ? 10.456 14.455 -18.920 1.00 17.84 19 THR B N 1
ATOM 2950 C CA . THR B 1 19 ? 11.460 13.402 -18.991 1.00 14.36 19 THR B CA 1
ATOM 2951 C C . THR B 1 19 ? 11.843 12.958 -17.585 1.00 17.66 19 THR B C 1
ATOM 2952 O O . THR B 1 19 ? 11.626 13.667 -16.596 1.00 16.70 19 THR B O 1
ATOM 2956 N N . PHE B 1 20 ? 12.415 11.753 -17.499 1.00 14.49 20 PHE B N 1
ATOM 2957 C CA . PHE B 1 20 ? 13.187 11.370 -16.321 1.00 14.99 20 PHE B CA 1
ATOM 2958 C C . PHE B 1 20 ? 14.405 10.624 -16.864 1.00 18.60 20 PHE B C 1
ATOM 2959 O O . PHE B 1 20 ? 14.391 9.403 -17.041 1.00 15.85 20 PHE B O 1
ATOM 2967 N N . ILE B 1 21 ? 15.447 11.397 -17.169 1.00 17.04 21 ILE B N 1
ATOM 2968 C CA . ILE B 1 21 ? 16.658 10.914 -17.828 1.00 13.53 21 ILE B CA 1
ATOM 2969 C C . ILE B 1 21 ? 17.616 10.381 -16.769 1.00 14.31 21 ILE B C 1
ATOM 2970 O O . ILE B 1 21 ? 17.933 11.085 -15.803 1.00 14.30 21 ILE B O 1
ATOM 2975 N N . THR B 1 22 ? 18.086 9.136 -16.945 1.00 13.13 22 THR B N 1
ATOM 2976 C CA . THR B 1 22 ? 18.847 8.466 -15.893 1.00 15.34 22 THR B CA 1
ATOM 2977 C C . THR B 1 22 ? 20.261 8.037 -16.274 1.00 19.01 22 THR B C 1
ATOM 2978 O O . THR B 1 22 ? 21.088 7.862 -15.370 1.00 22.81 22 THR B O 1
ATOM 2982 N N . ASN B 1 23 ? 20.567 7.854 -17.553 1.00 13.89 23 ASN B N 1
ATOM 2983 C CA . ASN B 1 23 ? 21.899 7.379 -17.924 1.00 18.43 23 ASN B CA 1
ATOM 2984 C C . ASN B 1 23 ? 22.940 8.452 -17.629 1.00 22.88 23 ASN B C 1
ATOM 2985 O O . ASN B 1 23 ? 22.801 9.584 -18.114 1.00 19.54 23 ASN B O 1
ATOM 2990 N N . PRO B 1 24 ? 23.976 8.161 -16.829 1.00 23.79 24 PRO B N 1
ATOM 2991 C CA . PRO B 1 24 ? 24.987 9.195 -16.529 1.00 24.13 24 PRO B CA 1
ATOM 2992 C C . PRO B 1 24 ? 25.647 9.788 -17.764 1.00 18.91 24 PRO B C 1
ATOM 2993 O O . PRO B 1 24 ? 26.012 10.968 -17.753 1.00 21.21 24 PRO B O 1
ATOM 2997 N N . THR B 1 25 ? 25.798 9.018 -18.837 1.00 18.20 25 THR B N 1
ATOM 2998 C CA . THR B 1 25 ? 26.374 9.594 -20.053 1.00 19.25 25 THR B CA 1
ATOM 2999 C C . THR B 1 25 ? 25.428 10.619 -20.674 1.00 20.19 25 THR B C 1
ATOM 3000 O O . THR B 1 25 ? 25.866 11.689 -21.112 1.00 20.23 25 THR B O 1
ATOM 3004 N N . THR B 1 26 ? 24.125 10.324 -20.694 1.00 20.19 26 THR B N 1
ATOM 3005 C CA . THR B 1 26 ? 23.153 11.302 -21.177 1.00 14.25 26 THR B CA 1
ATOM 3006 C C . THR B 1 26 ? 23.113 12.537 -20.281 1.00 15.71 26 THR B C 1
ATOM 3007 O O . THR B 1 26 ? 22.999 13.667 -20.773 1.00 17.29 26 THR B O 1
ATOM 3011 N N . LEU B 1 27 ? 23.180 12.337 -18.960 1.00 13.11 27 LEU B N 1
ATOM 3012 C CA . LEU B 1 27 ? 23.168 13.467 -18.033 1.00 11.83 27 LEU B CA 1
ATOM 3013 C C . LEU B 1 27 ? 24.358 14.385 -18.271 1.00 17.20 27 LEU B C 1
ATOM 3014 O O . LEU B 1 27 ? 24.218 15.615 -18.266 1.00 16.54 27 LEU B O 1
ATOM 3019 N N . ASN B 1 28 ? 25.532 13.796 -18.498 1.00 17.31 28 ASN B N 1
ATOM 3020 C CA . ASN B 1 28 ? 26.727 14.569 -18.820 1.00 19.78 28 ASN B CA 1
ATOM 3021 C C . ASN B 1 28 ? 26.569 15.281 -20.153 1.00 14.98 28 ASN B C 1
ATOM 3022 O O . ASN B 1 28 ? 26.928 16.458 -20.286 1.00 18.59 28 ASN B O 1
ATOM 3027 N N . TYR B 1 29 ? 26.027 14.576 -21.151 1.00 15.01 29 TYR B N 1
ATOM 3028 C CA . TYR B 1 29 ? 25.798 15.165 -22.467 1.00 13.90 29 TYR B CA 1
ATOM 3029 C C . TYR B 1 29 ? 24.911 16.394 -22.383 1.00 17.24 29 TYR B C 1
ATOM 3030 O O . TYR B 1 29 ? 25.167 17.397 -23.061 1.00 17.15 29 TYR B O 1
ATOM 3039 N N . LEU B 1 30 ? 23.873 16.348 -21.544 1.00 14.67 30 LEU B N 1
ATOM 3040 C CA . LEU B 1 30 ? 22.884 17.420 -21.533 1.00 12.76 30 LEU B CA 1
ATOM 3041 C C . LEU B 1 30 ? 23.148 18.491 -20.488 1.00 16.14 30 LEU B C 1
ATOM 3042 O O . LEU B 1 30 ? 22.612 19.594 -20.619 1.00 22.49 30 LEU B O 1
ATOM 3047 N N . THR B 1 31 ? 23.909 18.193 -19.431 1.00 16.48 31 THR B N 1
ATOM 3048 C CA . THR B 1 31 ? 24.128 19.168 -18.371 1.00 20.51 31 THR B CA 1
ATOM 3049 C C . THR B 1 31 ? 25.581 19.562 -18.194 1.00 23.77 31 THR B C 1
ATOM 3050 O O . THR B 1 31 ? 25.847 20.566 -17.517 1.00 18.80 31 THR B O 1
ATOM 3054 N N . GLY B 1 32 ? 26.517 18.791 -18.742 1.00 18.56 32 GLY B N 1
ATOM 3055 C CA . GLY B 1 32 ? 27.926 18.992 -18.496 1.00 24.47 32 GLY B CA 1
ATOM 3056 C C . GLY B 1 32 ? 28.422 18.401 -17.198 1.00 25.57 32 GLY B C 1
ATOM 3057 O O . GLY B 1 32 ? 29.634 18.405 -16.958 1.00 27.36 32 GLY B O 1
ATOM 3058 N N . LEU B 1 33 ? 27.525 17.902 -16.348 1.00 25.30 33 LEU B N 1
ATOM 3059 C CA . LEU B 1 33 ? 27.890 17.311 -15.068 1.00 27.86 33 LEU B CA 1
ATOM 3060 C C . LEU B 1 33 ? 28.133 15.817 -15.253 1.00 27.93 33 LEU B C 1
ATOM 3061 O O . LEU B 1 33 ? 27.257 15.097 -15.741 1.00 26.28 33 LEU B O 1
ATOM 3066 N N . ALA B 1 34 ? 29.316 15.348 -14.853 1.00 37.11 34 ALA B N 1
ATOM 3067 C CA . ALA B 1 34 ? 29.613 13.914 -14.827 1.00 41.81 34 ALA B CA 1
ATOM 3068 C C . ALA B 1 34 ? 29.214 13.376 -13.454 1.00 47.83 34 ALA B C 1
ATOM 3069 O O . ALA B 1 34 ? 30.039 13.158 -12.567 1.00 53.63 34 ALA B O 1
ATOM 3071 N N . ILE B 1 35 ? 27.913 13.160 -13.283 1.00 47.15 35 ILE B N 1
ATOM 3072 C CA . ILE B 1 35 ? 27.354 12.727 -12.005 1.00 49.70 35 ILE B CA 1
ATOM 3073 C C . ILE B 1 35 ? 27.298 11.203 -11.974 1.00 58.41 35 ILE B C 1
ATOM 3074 O O . ILE B 1 35 ? 26.598 10.579 -12.780 1.00 54.32 35 ILE B O 1
ATOM 3079 N N . ASP B 1 36 ? 28.077 10.605 -11.065 1.00 72.37 36 ASP B N 1
ATOM 3080 C CA . ASP B 1 36 ? 28.009 9.185 -10.731 1.00 79.31 36 ASP B CA 1
ATOM 3081 C C . ASP B 1 36 ? 27.081 8.944 -9.545 1.00 76.86 36 ASP B C 1
ATOM 3082 O O . ASP B 1 36 ? 27.483 9.166 -8.396 1.00 79.66 36 ASP B O 1
ATOM 3087 N N . PRO B 1 37 ? 25.830 8.516 -9.771 1.00 74.50 37 PRO B N 1
ATOM 3088 C CA . PRO B 1 37 ? 24.926 8.263 -8.637 1.00 69.21 37 PRO B CA 1
ATOM 3089 C C . PRO B 1 37 ? 25.058 6.875 -8.032 1.00 67.96 37 PRO B C 1
ATOM 3090 O O . PRO B 1 37 ? 24.570 6.630 -6.920 1.00 67.69 37 PRO B O 1
ATOM 3094 N N . SER B 1 38 ? 25.712 5.974 -8.770 1.00 61.70 38 SER B N 1
ATOM 3095 C CA . SER B 1 38 ? 25.914 4.595 -8.348 1.00 58.10 38 SER B CA 1
ATOM 3096 C C . SER B 1 38 ? 24.534 3.947 -8.351 1.00 61.81 38 SER B C 1
ATOM 3097 O O . SER B 1 38 ? 23.868 3.906 -9.395 1.00 62.51 38 SER B O 1
ATOM 3100 N N . GLU B 1 39 ? 24.084 3.415 -7.218 1.00 59.65 39 GLU B N 1
ATOM 3101 C CA . GLU B 1 39 ? 22.701 2.977 -7.118 1.00 59.92 39 GLU B CA 1
ATOM 3102 C C . GLU B 1 39 ? 21.835 3.930 -6.304 1.00 54.68 39 GLU B C 1
ATOM 3103 O O . GLU B 1 39 ? 20.735 3.543 -5.911 1.00 58.47 39 GLU B O 1
ATOM 3109 N N . ARG B 1 40 ? 22.351 5.119 -5.969 1.00 43.66 40 ARG B N 1
ATOM 3110 C CA . ARG B 1 40 ? 21.510 6.249 -5.581 1.00 37.93 40 ARG B CA 1
ATOM 3111 C C . ARG B 1 40 ? 20.836 6.822 -6.835 1.00 36.99 40 ARG B C 1
ATOM 3112 O O . ARG B 1 40 ? 21.219 6.519 -7.968 1.00 40.85 40 ARG B O 1
ATOM 3120 N N . ILE B 1 41 ? 19.841 7.683 -6.639 1.00 27.47 41 ILE B N 1
ATOM 3121 C CA . ILE B 1 41 ? 18.976 8.113 -7.733 1.00 24.74 41 ILE B CA 1
ATOM 3122 C C . ILE B 1 41 ? 19.378 9.500 -8.214 1.00 27.58 41 ILE B C 1
ATOM 3123 O O . ILE B 1 41 ? 19.571 10.418 -7.406 1.00 26.46 41 ILE B O 1
ATOM 3128 N N . ALA B 1 42 ? 19.477 9.659 -9.535 1.00 22.15 42 ALA B N 1
ATOM 3129 C CA . ALA B 1 42 ? 19.548 10.971 -10.161 1.00 21.48 42 ALA B CA 1
ATOM 3130 C C . ALA B 1 42 ? 18.612 10.999 -11.361 1.00 20.75 42 ALA B C 1
ATOM 3131 O O . ALA B 1 42 ? 18.350 9.966 -11.978 1.00 21.75 42 ALA B O 1
ATOM 3133 N N . GLY B 1 43 ? 18.124 12.190 -11.705 1.00 20.56 43 GLY B N 1
ATOM 3134 C CA . GLY B 1 43 ? 17.290 12.304 -12.890 1.00 19.23 43 GLY B CA 1
ATOM 3135 C C . GLY B 1 43 ? 17.160 13.713 -13.431 1.00 18.93 43 GLY B C 1
ATOM 3136 O O . GLY B 1 43 ? 17.043 14.658 -12.652 1.00 17.20 43 GLY B O 1
ATOM 3137 N N . LEU B 1 44 ? 17.210 13.875 -14.757 1.00 15.49 44 LEU B N 1
ATOM 3138 C CA . LEU B 1 44 ? 16.978 15.169 -15.395 1.00 15.32 44 LEU B CA 1
ATOM 3139 C C . LEU B 1 44 ? 15.550 15.212 -15.911 1.00 15.62 44 LEU B C 1
ATOM 3140 O O . LEU B 1 44 ? 15.156 14.376 -16.735 1.00 16.98 44 LEU B O 1
ATOM 3145 N N . MET B 1 45 ? 14.787 16.199 -15.438 1.00 14.20 45 MET B N 1
ATOM 3146 C CA . MET B 1 45 ? 13.372 16.351 -15.756 1.00 16.98 45 MET B CA 1
ATOM 3147 C C . MET B 1 45 ? 13.183 17.610 -16.593 1.00 17.33 45 MET B C 1
ATOM 3148 O O . MET B 1 45 ? 13.174 18.724 -16.065 1.00 18.13 45 MET B O 1
ATOM 3153 N N . ILE B 1 46 ? 13.033 17.424 -17.896 1.00 16.93 46 ILE B N 1
ATOM 3154 C CA . ILE B 1 46 ? 12.699 18.490 -18.832 1.00 12.31 46 ILE B CA 1
ATOM 3155 C C . ILE B 1 46 ? 11.191 18.462 -19.031 1.00 20.86 46 ILE B C 1
ATOM 3156 O O . ILE B 1 46 ? 10.579 17.383 -19.008 1.00 18.03 46 ILE B O 1
ATOM 3161 N N . PHE B 1 47 ? 10.584 19.644 -19.186 1.00 15.26 47 PHE B N 1
ATOM 3162 C CA . PHE B 1 47 ? 9.133 19.806 -19.228 1.00 15.91 47 PHE B CA 1
ATOM 3163 C C . PHE B 1 47 ? 8.696 20.459 -20.535 1.00 18.83 47 PHE B C 1
ATOM 3164 O O . PHE B 1 47 ? 9.505 20.974 -21.307 1.00 18.85 47 PHE B O 1
ATOM 3172 N N . ARG B 1 48 ? 7.385 20.433 -20.789 1.00 17.61 48 ARG B N 1
ATOM 3173 C CA . ARG B 1 48 ? 6.869 21.063 -22.000 1.00 17.71 48 ARG B CA 1
ATOM 3174 C C . ARG B 1 48 ? 7.041 22.582 -21.959 1.00 21.75 48 ARG B C 1
ATOM 3175 O O . ARG B 1 48 ? 7.340 23.206 -22.985 1.00 27.20 48 ARG B O 1
ATOM 3183 N N . ASP B 1 49 ? 6.824 23.192 -20.793 1.00 23.02 49 ASP B N 1
ATOM 3184 C CA . ASP B 1 49 ? 6.849 24.644 -20.646 1.00 27.15 49 ASP B CA 1
ATOM 3185 C C . ASP B 1 49 ? 7.138 25.035 -19.198 1.00 31.22 49 ASP B C 1
ATOM 3186 O O . ASP B 1 49 ? 6.292 25.653 -18.541 1.00 30.88 49 ASP B O 1
ATOM 3191 N N . SER B 1 50 ? 8.310 24.659 -18.683 1.00 22.55 50 SER B N 1
ATOM 3192 C CA . SER B 1 50 ? 8.719 25.013 -17.327 1.00 24.23 50 SER B CA 1
ATOM 3193 C C . SER B 1 50 ? 10.216 24.759 -17.179 1.00 19.59 50 SER B C 1
ATOM 3194 O O . SER B 1 50 ? 10.825 24.054 -17.989 1.00 19.37 50 SER B O 1
ATOM 3197 N N . THR B 1 51 ? 10.794 25.318 -16.112 1.00 16.91 51 THR B N 1
ATOM 3198 C CA . THR B 1 51 ? 12.235 25.205 -15.871 1.00 18.27 51 THR B CA 1
ATOM 3199 C C . THR B 1 51 ? 12.638 23.732 -15.737 1.00 17.90 51 THR B C 1
ATOM 3200 O O . THR B 1 51 ? 12.001 22.993 -14.986 1.00 18.91 51 THR B O 1
ATOM 3204 N N . PRO B 1 52 ? 13.699 23.285 -16.411 1.00 16.40 52 PRO B N 1
ATOM 3205 C CA . PRO B 1 52 ? 14.151 21.899 -16.208 1.00 16.76 52 PRO B CA 1
ATOM 3206 C C . PRO B 1 52 ? 14.610 21.698 -14.776 1.00 19.24 52 PRO B C 1
ATOM 3207 O O . PRO B 1 52 ? 15.180 22.596 -14.154 1.00 20.10 52 PRO B O 1
ATOM 3211 N N . MET B 1 53 ? 14.359 20.507 -14.249 1.00 17.36 53 MET B N 1
ATOM 3212 C CA . MET B 1 53 ? 14.783 20.154 -12.905 1.00 16.84 53 MET B CA 1
ATOM 3213 C C . MET B 1 53 ? 15.846 19.065 -12.963 1.00 19.43 53 MET B C 1
ATOM 3214 O O . MET B 1 53 ? 15.729 18.107 -13.734 1.00 24.20 53 MET B O 1
ATOM 3219 N N . LEU B 1 54 ? 16.879 19.200 -12.134 1.00 15.87 54 LEU B N 1
ATOM 3220 C CA . LEU B 1 54 ? 17.891 18.165 -11.986 1.00 14.83 54 LEU B CA 1
ATOM 3221 C C . LEU B 1 54 ? 17.822 17.652 -10.555 1.00 25.12 54 LEU B C 1
ATOM 3222 O O . LEU B 1 54 ? 17.988 18.423 -9.600 1.00 23.95 54 LEU B O 1
ATOM 3227 N N . PHE B 1 55 ? 17.525 16.365 -10.418 1.00 22.21 55 PHE B N 1
ATOM 3228 C CA . PHE B 1 55 ? 17.394 15.700 -9.130 1.00 23.80 55 PHE B CA 1
ATOM 3229 C C . PHE B 1 55 ? 18.633 14.848 -8.874 1.00 25.04 55 PHE B C 1
ATOM 3230 O O . PHE B 1 55 ? 19.015 14.037 -9.719 1.00 22.28 55 PHE B O 1
ATOM 3238 N N . THR B 1 56 ? 19.274 15.045 -7.714 1.00 25.22 56 THR B N 1
ATOM 3239 C CA . THR B 1 56 ? 20.513 14.336 -7.394 1.00 23.60 56 THR B CA 1
ATOM 3240 C C . THR B 1 56 ? 20.494 13.886 -5.938 1.00 26.38 56 THR B C 1
ATOM 3241 O O . THR B 1 56 ? 19.678 14.387 -5.159 1.00 24.71 56 THR B O 1
ATOM 3245 N N . PRO B 1 57 ? 21.383 12.977 -5.524 1.00 32.30 57 PRO B N 1
ATOM 3246 C CA . PRO B 1 57 ? 21.586 12.755 -4.086 1.00 33.53 57 PRO B CA 1
ATOM 3247 C C . PRO B 1 57 ? 22.011 14.042 -3.390 1.00 35.63 57 PRO B C 1
ATOM 3248 O O . PRO B 1 57 ? 22.622 14.927 -3.993 1.00 32.78 57 PRO B O 1
ATOM 3252 N N . ALA B 1 58 ? 21.644 14.149 -2.106 1.00 32.83 58 ALA B N 1
ATOM 3253 C CA . ALA B 1 58 ? 21.883 15.371 -1.338 1.00 35.49 58 ALA B CA 1
ATOM 3254 C C . ALA B 1 58 ? 23.340 15.814 -1.397 1.00 32.07 58 ALA B C 1
ATOM 3255 O O . ALA B 1 58 ? 23.630 17.015 -1.455 1.00 40.68 58 ALA B O 1
ATOM 3257 N N . LEU B 1 59 ? 24.273 14.864 -1.385 1.00 33.51 59 LEU B N 1
ATOM 3258 C CA . LEU B 1 59 ? 25.677 15.236 -1.319 1.00 43.95 59 LEU B CA 1
ATOM 3259 C C . LEU B 1 59 ? 26.222 15.736 -2.650 1.00 46.46 59 LEU B C 1
ATOM 3260 O O . LEU B 1 59 ? 27.376 16.175 -2.701 1.00 44.78 59 LEU B O 1
ATOM 3265 N N . GLU B 1 60 ? 25.430 15.681 -3.720 1.00 41.06 60 GLU B N 1
ATOM 3266 C CA . GLU B 1 60 ? 25.822 16.242 -5.003 1.00 30.77 60 GLU B CA 1
ATOM 3267 C C . GLU B 1 60 ? 25.184 17.596 -5.284 1.00 27.44 60 GLU B C 1
ATOM 3268 O O . GLU B 1 60 ? 25.548 18.231 -6.281 1.00 28.72 60 GLU B O 1
ATOM 3274 N N . VAL B 1 61 ? 24.267 18.067 -4.431 1.00 23.64 61 VAL B N 1
ATOM 3275 C CA . VAL B 1 61 ? 23.505 19.265 -4.770 1.00 27.00 61 VAL B CA 1
ATOM 3276 C C . VAL B 1 61 ? 24.415 20.501 -4.814 1.00 31.15 61 VAL B C 1
ATOM 3277 O O . VAL B 1 61 ? 24.404 21.232 -5.815 1.00 27.61 61 VAL B O 1
ATOM 3281 N N . GLU B 1 62 ? 25.262 20.716 -3.774 1.00 30.30 62 GLU B N 1
ATOM 3282 C CA . GLU B 1 62 ? 26.181 21.868 -3.744 1.00 37.02 62 GLU B CA 1
ATOM 3283 C C . GLU B 1 62 ? 26.897 22.052 -5.060 1.00 28.50 62 GLU B C 1
ATOM 3284 O O . GLU B 1 62 ? 26.891 23.140 -5.657 1.00 29.24 62 GLU B O 1
ATOM 3290 N N . LYS B 1 63 ? 27.500 20.977 -5.519 1.00 24.03 63 LYS B N 1
ATOM 3291 C CA . LYS B 1 63 ? 28.385 21.051 -6.651 1.00 32.12 63 LYS B CA 1
ATOM 3292 C C . LYS B 1 63 ? 27.627 21.126 -7.962 1.00 32.36 63 LYS B C 1
ATOM 3293 O O . LYS B 1 63 ? 28.054 21.851 -8.866 1.00 24.11 63 LYS B O 1
ATOM 3299 N N . ALA B 1 64 ? 26.475 20.454 -8.053 1.00 28.29 64 ALA B N 1
ATOM 3300 C CA . ALA B 1 64 ? 25.643 20.567 -9.244 1.00 21.57 64 ALA B CA 1
ATOM 3301 C C . ALA B 1 64 ? 25.221 22.019 -9.477 1.00 23.89 64 ALA B C 1
ATOM 3302 O O . ALA B 1 64 ? 25.202 22.485 -10.627 1.00 21.03 64 ALA B O 1
ATOM 3304 N N . LYS B 1 65 ? 24.915 22.762 -8.390 1.00 22.20 65 LYS B N 1
ATOM 3305 C CA . LYS B 1 65 ? 24.461 24.148 -8.527 1.00 23.98 65 LYS B CA 1
ATOM 3306 C C . LYS B 1 65 ? 25.586 25.012 -9.092 1.00 23.46 65 LYS B C 1
ATOM 3307 O O . LYS B 1 65 ? 25.333 25.971 -9.836 1.00 18.70 65 LYS B O 1
ATOM 3313 N N . GLU B 1 66 ? 26.835 24.693 -8.729 1.00 19.82 66 GLU B N 1
ATOM 3314 C CA . GLU B 1 66 ? 28.002 25.460 -9.157 1.00 25.10 66 GLU B CA 1
ATOM 3315 C C . GLU B 1 66 ? 28.443 25.132 -10.574 1.00 21.99 66 GLU B C 1
ATOM 3316 O O . GLU B 1 66 ? 29.048 25.986 -11.235 1.00 25.70 66 GLU B O 1
ATOM 3322 N N . HIS B 1 67 ? 28.202 23.901 -11.037 1.00 22.56 67 HIS B N 1
ATOM 3323 C CA . HIS B 1 67 ? 28.766 23.422 -12.290 1.00 18.89 67 HIS B CA 1
ATOM 3324 C C . HIS B 1 67 ? 27.724 23.212 -13.370 1.00 21.73 67 HIS B C 1
ATOM 3325 O O . HIS B 1 67 ? 28.075 22.772 -14.468 1.00 21.38 67 HIS B O 1
ATOM 3332 N N . THR B 1 68 ? 26.471 23.556 -13.108 1.00 15.80 68 THR B N 1
ATOM 3333 C CA . THR B 1 68 ? 25.446 23.617 -14.135 1.00 14.84 68 THR B CA 1
ATOM 3334 C C . THR B 1 68 ? 24.760 24.968 -14.036 1.00 17.50 68 THR B C 1
ATOM 3335 O O . THR B 1 68 ? 24.863 25.673 -13.026 1.00 19.53 68 THR B O 1
ATOM 3339 N N . SER B 1 69 ? 24.058 25.331 -15.106 1.00 18.40 69 SER B N 1
ATOM 3340 C CA . SER B 1 69 ? 23.269 26.551 -15.113 1.00 16.81 69 SER B CA 1
ATOM 3341 C C . SER B 1 69 ? 21.943 26.278 -15.802 1.00 18.18 69 SER B C 1
ATOM 3342 O O . SER B 1 69 ? 21.852 25.402 -16.663 1.00 18.38 69 SER B O 1
ATOM 3345 N N . GLY B 1 70 ? 20.925 27.048 -15.430 1.00 17.70 70 GLY B N 1
ATOM 3346 C CA . GLY B 1 70 ? 19.620 26.917 -16.057 1.00 20.06 70 GLY B CA 1
ATOM 3347 C C . GLY B 1 70 ? 18.762 25.776 -15.546 1.00 20.46 70 GLY B C 1
ATOM 3348 O O . GLY B 1 70 ? 17.649 25.579 -16.067 1.00 20.18 70 GLY B O 1
ATOM 3349 N N . LEU B 1 71 ? 19.238 25.018 -14.559 1.00 18.25 71 LEU B N 1
ATOM 3350 C CA . LEU B 1 71 ? 18.511 23.892 -13.977 1.00 15.18 71 LEU B CA 1
ATOM 3351 C C . LEU B 1 71 ? 18.068 24.204 -12.555 1.00 22.91 71 LEU B C 1
ATOM 3352 O O . LEU B 1 71 ? 18.817 24.801 -11.775 1.00 27.76 71 LEU B O 1
ATOM 3357 N N . ASP B 1 72 ? 16.842 23.805 -12.228 1.00 19.32 72 ASP B N 1
ATOM 3358 C CA . ASP B 1 72 ? 16.319 23.881 -10.866 1.00 18.98 72 ASP B CA 1
ATOM 3359 C C . ASP B 1 72 ? 16.724 22.597 -10.142 1.00 20.14 72 ASP B C 1
ATOM 3360 O O . ASP B 1 72 ? 16.183 21.524 -10.421 1.00 22.23 72 ASP B O 1
ATOM 3365 N N . ILE B 1 73 ? 17.691 22.699 -9.226 1.00 22.35 73 ILE B N 1
ATOM 3366 C CA . ILE B 1 73 ? 18.351 21.536 -8.632 1.00 20.99 73 ILE B CA 1
ATOM 3367 C C . ILE B 1 73 ? 17.801 21.271 -7.232 1.00 25.27 73 ILE B C 1
ATOM 3368 O O . ILE B 1 73 ? 17.690 22.191 -6.413 1.00 23.18 73 ILE B O 1
ATOM 3373 N N . PHE B 1 74 ? 17.457 20.015 -6.952 1.00 28.13 74 PHE B N 1
ATOM 3374 C CA . PHE B 1 74 ? 17.069 19.622 -5.601 1.00 25.83 74 PHE B CA 1
ATOM 3375 C C . PHE B 1 74 ? 17.518 18.187 -5.361 1.00 28.39 74 PHE B C 1
ATOM 3376 O O . PHE B 1 74 ? 17.803 17.441 -6.302 1.00 23.87 74 PHE B O 1
ATOM 3384 N N . GLY B 1 75 ? 17.617 17.813 -4.083 1.00 27.65 75 GLY B N 1
ATOM 3385 C CA . GLY B 1 75 ? 18.186 16.537 -3.704 1.00 29.47 75 GLY B CA 1
ATOM 3386 C C . GLY B 1 75 ? 17.317 15.776 -2.718 1.00 27.66 75 GLY B C 1
ATOM 3387 O O . GLY B 1 75 ? 16.241 16.231 -2.325 1.00 29.82 75 GLY B O 1
ATOM 3388 N N . TYR B 1 76 ? 17.825 14.607 -2.321 1.00 29.61 76 TYR B N 1
ATOM 3389 C CA . TYR B 1 76 ? 17.160 13.783 -1.320 1.00 31.34 76 TYR B CA 1
ATOM 3390 C C . TYR B 1 76 ? 18.175 13.203 -0.343 1.00 32.96 76 TYR B C 1
ATOM 3391 O O . TYR B 1 76 ? 19.295 12.848 -0.723 1.00 33.02 76 TYR B O 1
ATOM 3400 N N . GLU B 1 77 ? 17.778 13.125 0.926 1.00 36.29 77 GLU B N 1
ATOM 3401 C CA . GLU B 1 77 ? 18.600 12.473 1.933 1.00 39.35 77 GLU B CA 1
ATOM 3402 C C . GLU B 1 77 ? 18.373 10.967 1.902 1.00 38.26 77 GLU B C 1
ATOM 3403 O O . GLU B 1 77 ? 17.276 10.492 1.590 1.00 39.55 77 GLU B O 1
ATOM 3409 N N . ASP B 1 78 ? 19.427 10.218 2.250 1.00 42.48 78 ASP B N 1
ATOM 3410 C CA . ASP B 1 78 ? 19.358 8.757 2.237 1.00 46.49 78 ASP B CA 1
ATOM 3411 C C . ASP B 1 78 ? 18.208 8.230 3.086 1.00 49.67 78 ASP B C 1
ATOM 3412 O O . ASP B 1 78 ? 17.722 7.116 2.850 1.00 48.19 78 ASP B O 1
ATOM 3417 N N . SER B 1 79 ? 17.769 9.005 4.080 1.00 53.38 79 SER B N 1
ATOM 3418 C CA . SER B 1 79 ? 16.628 8.637 4.906 1.00 54.11 79 SER B CA 1
ATOM 3419 C C . SER B 1 79 ? 15.292 8.802 4.192 1.00 56.94 79 SER B C 1
ATOM 3420 O O . SER B 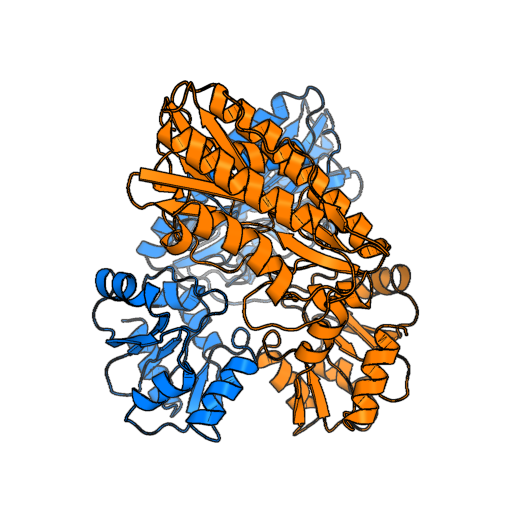1 79 ? 14.267 8.369 4.730 1.00 65.27 79 SER B O 1
ATOM 3423 N N . GLN B 1 80 ? 15.272 9.406 3.007 1.00 46.57 80 GLN B N 1
ATOM 3424 C CA . GLN B 1 80 ? 14.038 9.699 2.292 1.00 39.64 80 GLN B CA 1
ATOM 3425 C C . GLN B 1 80 ? 13.816 8.718 1.144 1.00 36.11 80 GLN B C 1
ATOM 3426 O O . GLN B 1 80 ? 14.741 8.055 0.669 1.00 42.41 80 GLN B O 1
ATOM 3432 N N . ASN B 1 81 ? 12.563 8.640 0.704 1.00 35.26 81 ASN B N 1
ATOM 3433 C CA . ASN B 1 81 ? 12.189 7.955 -0.528 1.00 37.13 81 ASN B CA 1
ATOM 3434 C C . ASN B 1 81 ? 12.431 8.912 -1.690 1.00 29.17 81 ASN B C 1
ATOM 3435 O O . ASN B 1 81 ? 11.728 9.924 -1.802 1.00 31.95 81 ASN B O 1
ATOM 3440 N N . PRO B 1 82 ? 13.405 8.635 -2.568 1.00 33.85 82 PRO B N 1
ATOM 3441 C CA . PRO B 1 82 ? 13.713 9.612 -3.630 1.00 27.81 82 PRO B CA 1
ATOM 3442 C C . PRO B 1 82 ? 12.509 9.925 -4.494 1.00 24.47 82 PRO B C 1
ATOM 3443 O O . PRO B 1 82 ? 12.302 11.082 -4.880 1.00 31.65 82 PRO B O 1
ATOM 3447 N N . TRP B 1 83 ? 11.692 8.912 -4.788 1.00 25.24 83 TRP B N 1
ATOM 3448 C CA . TRP B 1 83 ? 10.523 9.108 -5.637 1.00 24.16 83 TRP B CA 1
ATOM 3449 C C . TRP B 1 83 ? 9.493 10.009 -4.977 1.00 28.96 83 TRP B C 1
ATOM 3450 O O . TRP B 1 83 ? 8.803 10.768 -5.668 1.00 32.63 83 TRP B O 1
ATOM 3461 N N . GLU B 1 84 ? 9.378 9.946 -3.651 1.00 28.25 84 GLU B N 1
ATOM 3462 C CA . GLU B 1 84 ? 8.475 10.853 -2.949 1.00 29.28 84 GLU B CA 1
ATOM 3463 C C . GLU B 1 84 ? 8.948 12.300 -3.058 1.00 27.73 84 GLU B C 1
ATOM 3464 O O . GLU B 1 84 ? 8.134 13.210 -3.268 1.00 32.46 84 GLU B O 1
ATOM 3470 N N . VAL B 1 85 ? 10.259 12.532 -2.920 1.00 26.84 85 VAL B N 1
ATOM 3471 C CA . VAL B 1 85 ? 10.790 13.889 -3.054 1.00 23.17 85 VAL B CA 1
ATOM 3472 C C . VAL B 1 85 ? 10.563 14.415 -4.465 1.00 26.46 85 VAL B C 1
ATOM 3473 O O . VAL B 1 85 ? 10.192 15.578 -4.661 1.00 29.68 85 VAL B O 1
ATOM 3477 N N . VAL B 1 86 ? 10.765 13.561 -5.469 1.00 25.97 86 VAL B N 1
ATOM 3478 C CA . VAL B 1 86 ? 10.459 13.966 -6.840 1.00 23.88 86 VAL B CA 1
ATOM 3479 C C . VAL B 1 86 ? 9.000 14.378 -6.946 1.00 25.04 86 VAL B C 1
ATOM 3480 O O . VAL B 1 86 ? 8.678 15.469 -7.432 1.00 27.44 86 VAL B O 1
ATOM 3484 N N . LYS B 1 87 ? 8.094 13.522 -6.464 1.00 26.57 87 LYS B N 1
ATOM 3485 C CA . LYS B 1 87 ? 6.670 13.810 -6.569 1.00 26.77 87 LYS B CA 1
ATOM 3486 C C . LYS B 1 87 ? 6.322 15.106 -5.845 1.00 27.11 87 LYS B C 1
ATOM 3487 O O . LYS B 1 87 ? 5.525 15.911 -6.342 1.00 30.14 87 LYS B O 1
ATOM 3493 N N . ASN B 1 88 ? 6.931 15.338 -4.678 1.00 32.05 88 ASN B N 1
ATOM 3494 C CA . ASN B 1 88 ? 6.637 16.549 -3.920 1.00 35.95 88 ASN B CA 1
ATOM 3495 C C . ASN B 1 88 ? 7.085 17.802 -4.657 1.00 38.30 88 ASN B C 1
ATOM 3496 O O . ASN B 1 88 ? 6.498 18.873 -4.463 1.00 38.00 88 ASN B O 1
ATOM 3501 N N . HIS B 1 89 ? 8.115 17.695 -5.499 1.00 32.50 89 HIS B N 1
ATOM 3502 C CA . HIS B 1 89 ? 8.589 18.854 -6.243 1.00 34.40 89 HIS B CA 1
ATOM 3503 C C . HIS B 1 89 ? 7.874 19.027 -7.572 1.00 36.56 89 HIS B C 1
ATOM 3504 O O . HIS B 1 89 ? 7.696 20.160 -8.027 1.00 38.17 89 HIS B O 1
ATOM 3511 N N . VAL B 1 90 ? 7.452 17.943 -8.212 1.00 40.28 90 VAL B N 1
ATOM 3512 C CA . VAL B 1 90 ? 6.735 18.040 -9.472 1.00 37.68 90 VAL B CA 1
ATOM 3513 C C . VAL B 1 90 ? 5.257 18.146 -9.109 1.00 51.68 90 VAL B C 1
ATOM 3514 O O . VAL B 1 90 ? 4.629 17.170 -8.703 1.00 57.21 90 VAL B O 1
ATOM 3518 N N . LYS B 1 91 ? 4.710 19.340 -9.210 1.00 62.68 91 LYS B N 1
ATOM 3519 C CA . LYS B 1 91 ? 3.342 19.569 -8.784 1.00 71.07 91 LYS B CA 1
ATOM 3520 C C . LYS B 1 91 ? 2.474 19.619 -10.031 1.00 76.02 91 LYS B C 1
ATOM 3521 O O . LYS B 1 91 ? 2.478 20.629 -10.753 1.00 74.01 91 LYS B O 1
ATOM 3527 N N . SER B 1 92 ? 1.767 18.519 -10.300 1.00 90.43 92 SER B N 1
ATOM 3528 C CA . SER B 1 92 ? 0.778 18.458 -11.365 1.00 94.65 92 SER B CA 1
ATOM 3529 C C . SER B 1 92 ? 1.395 18.652 -12.753 1.00 88.82 92 SER B C 1
ATOM 3530 O O . SER B 1 92 ? 2.501 19.180 -12.914 1.00 91.21 92 SER B O 1
ATOM 3533 N N . ASP B 1 93 ? 0.717 18.144 -13.769 1.00 80.45 93 ASP B N 1
ATOM 3534 C CA . ASP B 1 93 ? 0.049 16.864 -13.651 1.00 75.60 93 ASP B CA 1
ATOM 3535 C C . ASP B 1 93 ? 0.878 15.916 -14.514 1.00 68.86 93 ASP B C 1
ATOM 3536 O O . ASP B 1 93 ? 1.357 16.351 -15.565 1.00 74.93 93 ASP B O 1
ATOM 3541 N N . VAL B 1 94 ? 1.095 14.660 -14.118 1.00 46.90 94 VAL B N 1
ATOM 3542 C CA . VAL B 1 94 ? 1.977 13.791 -14.899 1.00 33.60 94 VAL B CA 1
ATOM 3543 C C . VAL B 1 94 ? 1.250 12.497 -15.220 1.00 28.05 94 VAL B C 1
ATOM 3544 O O . VAL B 1 94 ? 0.928 11.718 -14.316 1.00 32.27 94 VAL B O 1
ATOM 3548 N N . LYS B 1 95 ? 1.055 12.237 -16.511 1.00 25.87 95 LYS B N 1
ATOM 3549 C CA . LYS B 1 95 ? 0.532 10.963 -16.976 1.00 36.05 95 LYS B CA 1
ATOM 3550 C C . LYS B 1 95 ? 1.449 10.268 -17.974 1.00 33.23 95 LYS B C 1
ATOM 3551 O O . LYS B 1 95 ? 1.187 9.112 -18.328 1.00 27.95 95 LYS B O 1
ATOM 3557 N N . SER B 1 96 ? 2.509 10.924 -18.433 1.00 23.08 96 SER B N 1
ATOM 3558 C CA . SER B 1 96 ? 3.450 10.300 -19.350 1.00 20.08 96 SER B CA 1
ATOM 3559 C C . SER B 1 96 ? 4.842 10.842 -19.057 1.00 21.86 96 SER B C 1
ATOM 3560 O O . SER B 1 96 ? 4.999 12.031 -18.759 1.00 20.64 96 SER B O 1
ATOM 3563 N N . ILE B 1 97 ? 5.841 9.962 -19.104 1.00 18.84 97 ILE B N 1
ATOM 3564 C CA . ILE B 1 97 ? 7.224 10.329 -18.824 1.00 18.00 97 ILE B CA 1
ATOM 3565 C C . ILE B 1 97 ? 8.110 9.713 -19.891 1.00 20.09 97 ILE B C 1
ATOM 3566 O O . ILE B 1 97 ? 8.010 8.514 -20.166 1.00 15.47 97 ILE B O 1
ATOM 3571 N N . ALA B 1 98 ? 8.975 10.526 -20.486 1.00 17.64 98 ALA B N 1
ATOM 3572 C CA . ALA B 1 98 ? 9.949 10.037 -21.452 1.00 19.60 98 ALA B CA 1
ATOM 3573 C C . ALA B 1 98 ? 11.186 9.558 -20.701 1.00 15.35 98 ALA B C 1
ATOM 3574 O O . ALA B 1 98 ? 11.790 10.325 -19.940 1.00 15.39 98 ALA B O 1
ATOM 3576 N N . VAL B 1 99 ? 11.561 8.289 -20.915 1.00 16.37 99 VAL B N 1
ATOM 3577 C CA . VAL B 1 99 ? 12.693 7.660 -20.238 1.00 14.14 99 VAL B CA 1
ATOM 3578 C C . VAL B 1 99 ? 13.562 6.953 -21.278 1.00 14.79 99 VAL B C 1
ATOM 3579 O O . VAL B 1 99 ? 13.191 6.821 -22.445 1.00 17.58 99 VAL B O 1
ATOM 3583 N N . GLU B 1 100 ? 14.731 6.490 -20.833 1.00 14.26 100 GLU B N 1
ATOM 3584 C CA . GLU B 1 100 ? 15.694 5.792 -21.694 1.00 11.32 100 GLU B CA 1
ATOM 3585 C C . GLU B 1 100 ? 15.469 4.292 -21.482 1.00 13.80 100 GLU B C 1
ATOM 3586 O O . GLU B 1 100 ? 15.907 3.727 -20.478 1.00 18.69 100 GLU B O 1
ATOM 3592 N N . PHE B 1 101 ? 14.790 3.654 -22.449 1.00 19.61 101 PHE B N 1
ATOM 3593 C CA . PHE B 1 101 ? 14.243 2.312 -22.238 1.00 15.95 101 PHE B CA 1
ATOM 3594 C C . PHE B 1 101 ? 15.320 1.275 -21.946 1.00 20.82 101 PHE B C 1
ATOM 3595 O O . PHE B 1 101 ? 15.076 0.335 -21.178 1.00 20.92 101 PHE B O 1
ATOM 3603 N N . SER B 1 102 ? 16.509 1.415 -22.534 1.00 16.29 102 SER B N 1
ATOM 3604 C CA . SER B 1 102 ? 17.533 0.400 -22.301 1.00 17.92 102 SER B CA 1
ATOM 3605 C C . SER B 1 102 ? 18.316 0.626 -21.015 1.00 19.19 102 SER B C 1
ATOM 3606 O O . SER B 1 102 ? 19.105 -0.246 -20.626 1.00 22.48 102 SER B O 1
ATOM 3609 N N . ASP B 1 103 ? 18.126 1.764 -20.348 1.00 19.19 103 ASP B N 1
ATOM 3610 C CA . ASP B 1 103 ? 18.865 2.100 -19.137 1.00 15.96 103 ASP B CA 1
ATOM 3611 C C . ASP B 1 103 ? 18.051 1.918 -17.860 1.00 19.55 103 ASP B C 1
ATOM 3612 O O . ASP B 1 103 ? 18.579 1.412 -16.868 1.00 19.56 103 ASP B O 1
ATOM 3617 N N . ILE B 1 104 ? 16.786 2.331 -17.847 1.00 17.51 104 ILE B N 1
ATOM 3618 C CA . ILE B 1 104 ? 16.064 2.523 -16.589 1.00 15.57 104 ILE B CA 1
ATOM 3619 C C . ILE B 1 104 ? 15.506 1.198 -16.065 1.00 16.20 104 ILE B C 1
ATOM 3620 O O . ILE B 1 104 ? 14.686 0.549 -16.729 1.00 17.15 104 ILE B O 1
ATOM 3625 N N . PRO B 1 105 ? 15.925 0.758 -14.885 1.00 15.17 105 PRO B N 1
ATOM 3626 C CA . PRO B 1 105 ? 15.465 -0.536 -14.376 1.00 16.62 105 PRO B CA 1
ATOM 3627 C C . PRO B 1 105 ? 14.066 -0.457 -13.789 1.00 21.35 105 PRO B C 1
ATOM 3628 O O . PRO B 1 105 ? 13.543 0.614 -13.470 1.00 18.01 105 PRO B O 1
ATOM 3632 N N . LEU B 1 106 ? 13.482 -1.647 -13.620 1.00 17.42 106 LEU B N 1
ATOM 3633 C CA . LEU B 1 106 ? 12.106 -1.770 -13.150 1.00 16.99 106 LEU B CA 1
ATOM 3634 C C . LEU B 1 106 ? 11.908 -1.100 -11.797 1.00 16.99 106 LEU B C 1
ATOM 3635 O O . LEU B 1 106 ? 10.834 -0.556 -11.527 1.00 20.94 106 LEU B O 1
ATOM 3640 N N . ALA B 1 107 ? 12.923 -1.146 -10.923 1.00 16.25 107 ALA B N 1
ATOM 3641 C CA . ALA B 1 107 ? 12.792 -0.501 -9.617 1.00 16.69 107 ALA B CA 1
ATOM 3642 C C . ALA B 1 107 ? 12.506 0.991 -9.770 1.00 19.78 107 ALA B C 1
ATOM 3643 O O . ALA B 1 107 ? 11.755 1.575 -8.976 1.00 19.34 107 ALA B O 1
ATOM 3645 N N . LYS B 1 108 ? 13.097 1.623 -10.790 1.00 18.91 108 LYS B N 1
ATOM 3646 C CA . LYS B 1 108 ? 12.924 3.061 -10.969 1.00 17.18 108 LYS B CA 1
ATOM 3647 C C . LYS B 1 108 ? 11.589 3.393 -11.630 1.00 21.19 108 LYS B C 1
ATOM 3648 O O . LYS B 1 108 ? 10.908 4.337 -11.208 1.00 22.12 108 LYS B O 1
ATOM 3654 N N . THR B 1 109 ? 11.182 2.642 -12.661 1.00 16.75 109 THR B N 1
ATOM 3655 C CA . THR B 1 109 ? 9.873 2.915 -13.244 1.00 20.00 109 THR B CA 1
ATOM 3656 C C . THR B 1 109 ? 8.750 2.576 -12.267 1.00 19.86 109 THR B C 1
ATOM 3657 O O . THR B 1 109 ? 7.734 3.277 -12.231 1.00 20.29 109 THR B O 1
ATOM 3661 N N . GLU B 1 110 ? 8.924 1.541 -11.440 1.00 21.55 110 GLU B N 1
ATOM 3662 C CA . GLU B 1 110 ? 7.910 1.248 -10.428 1.00 22.95 110 GLU B CA 1
ATOM 3663 C C . GLU B 1 110 ? 7.908 2.309 -9.336 1.00 22.94 110 GLU B C 1
ATOM 3664 O O . GLU B 1 110 ? 6.848 2.657 -8.806 1.00 23.88 110 GLU B O 1
ATOM 3670 N N . GLY B 1 111 ? 9.084 2.838 -8.991 1.00 21.68 111 GLY B N 1
ATOM 3671 C CA . GLY B 1 111 ? 9.134 3.946 -8.047 1.00 25.50 111 GLY B CA 1
ATOM 3672 C C . GLY B 1 111 ? 8.385 5.165 -8.550 1.00 27.69 111 GLY B C 1
ATOM 3673 O O . GLY B 1 111 ? 7.630 5.799 -7.805 1.00 23.41 111 GLY B O 1
ATOM 3674 N N . LEU B 1 112 ? 8.568 5.498 -9.827 1.00 21.50 112 LEU B N 1
ATOM 3675 C CA . LEU B 1 112 ? 7.827 6.604 -10.420 1.00 20.87 112 LEU B CA 1
ATOM 3676 C C . LEU B 1 112 ? 6.332 6.322 -10.425 1.00 28.49 112 LEU B C 1
ATOM 3677 O O . LEU B 1 112 ? 5.523 7.204 -10.110 1.00 25.52 112 LEU B O 1
ATOM 3682 N N . LYS B 1 113 ? 5.944 5.099 -10.799 1.00 23.00 113 LYS B N 1
ATOM 3683 C CA . LYS B 1 113 ? 4.525 4.760 -10.843 1.00 20.06 113 LYS B CA 1
ATOM 3684 C C . LYS B 1 113 ? 3.893 4.810 -9.460 1.00 19.29 113 LYS B C 1
ATOM 3685 O O . LYS B 1 113 ? 2.722 5.182 -9.327 1.00 26.91 113 LYS B O 1
ATOM 3691 N N . ALA B 1 114 ? 4.644 4.440 -8.421 1.00 23.58 114 ALA B N 1
ATOM 3692 C CA . ALA B 1 114 ? 4.087 4.472 -7.073 1.00 28.16 114 ALA B CA 1
ATOM 3693 C C . ALA B 1 114 ? 3.697 5.888 -6.674 1.00 33.49 114 ALA B C 1
ATOM 3694 O O . ALA B 1 114 ? 2.726 6.079 -5.934 1.00 31.82 114 ALA B O 1
ATOM 3696 N N . GLN B 1 115 ? 4.415 6.890 -7.179 1.00 27.00 115 GLN B N 1
ATOM 3697 C CA . GLN B 1 115 ? 4.137 8.275 -6.821 1.00 22.35 115 GLN B CA 1
ATOM 3698 C C . GLN B 1 115 ? 3.204 8.971 -7.807 1.00 26.82 115 GLN B C 1
ATOM 3699 O O . GLN B 1 115 ? 2.372 9.785 -7.392 1.00 30.73 115 GLN B O 1
ATOM 3705 N N . PHE B 1 116 ? 3.323 8.682 -9.104 1.00 25.05 116 PHE B N 1
ATOM 3706 C CA . PHE B 1 116 ? 2.581 9.407 -10.132 1.00 22.85 116 PHE B CA 1
ATOM 3707 C C . PHE B 1 116 ? 1.380 8.646 -10.681 1.00 27.25 116 PHE B C 1
ATOM 3708 O O . PHE B 1 116 ? 0.587 9.232 -11.428 1.00 28.72 116 PHE B O 1
ATOM 3716 N N . GLY B 1 117 ? 1.240 7.365 -10.369 1.00 29.06 117 GLY B N 1
ATOM 3717 C CA . GLY B 1 117 ? 0.133 6.577 -10.878 1.00 27.25 117 GLY B CA 1
ATOM 3718 C C . GLY B 1 117 ? 0.488 5.787 -12.122 1.00 34.41 117 GLY B C 1
ATOM 3719 O O . GLY B 1 117 ? 1.651 5.492 -12.409 1.00 29.34 117 GLY B O 1
ATOM 3720 N N . ASP B 1 118 ? -0.552 5.442 -12.880 1.00 33.66 118 ASP B N 1
ATOM 3721 C CA . ASP B 1 118 ? -0.391 4.584 -14.056 1.00 39.82 118 ASP B CA 1
ATOM 3722 C C . ASP B 1 118 ? 0.079 5.439 -15.229 1.00 42.51 118 ASP B C 1
ATOM 3723 O O . ASP B 1 118 ? -0.712 5.896 -16.054 1.00 49.23 118 ASP B O 1
ATOM 3728 N N . ILE B 1 119 ? 1.387 5.639 -15.318 1.00 34.60 119 ILE B N 1
ATOM 3729 C CA . ILE B 1 119 ? 1.967 6.537 -16.313 1.00 30.62 119 ILE B CA 1
ATOM 3730 C C . ILE B 1 119 ? 2.324 5.765 -17.572 1.00 27.48 119 ILE B C 1
ATOM 3731 O O . ILE B 1 119 ? 2.652 4.577 -17.538 1.00 29.41 119 ILE B O 1
ATOM 3736 N N . ASN B 1 120 ? 2.226 6.454 -18.702 1.00 21.37 120 ASN B N 1
ATOM 3737 C CA . ASN B 1 120 ? 2.679 5.939 -19.986 1.00 21.65 120 ASN B CA 1
ATOM 3738 C C . ASN B 1 120 ? 4.139 6.333 -20.201 1.00 21.31 120 ASN B C 1
ATOM 3739 O O . ASN B 1 120 ? 4.454 7.523 -20.268 1.00 25.40 120 ASN B O 1
ATOM 3744 N N . PHE B 1 121 ? 5.026 5.346 -20.319 1.00 20.15 121 PHE B N 1
ATOM 3745 C CA . PHE B 1 121 ? 6.442 5.632 -20.556 1.00 18.71 121 PHE B CA 1
ATOM 3746 C C . PHE B 1 121 ? 6.725 5.658 -22.054 1.00 20.56 121 PHE B C 1
ATOM 3747 O O . PHE B 1 121 ? 6.247 4.802 -22.805 1.00 25.25 121 PHE B O 1
ATOM 3755 N N . VAL B 1 122 ? 7.501 6.657 -22.483 1.00 15.95 122 VAL B N 1
ATOM 3756 C CA . VAL B 1 122 ? 7.853 6.874 -23.881 1.00 17.83 122 VAL B CA 1
ATOM 3757 C C . VAL B 1 122 ? 9.370 6.869 -24.004 1.00 18.96 122 VAL B C 1
ATOM 3758 O O . VAL B 1 122 ? 10.066 7.432 -23.151 1.00 19.98 122 VAL B O 1
ATOM 3762 N N . ASN B 1 123 ? 9.890 6.229 -25.051 1.00 15.82 123 ASN B N 1
ATOM 3763 C CA . ASN B 1 123 ? 11.338 6.112 -25.202 1.00 14.91 123 ASN B CA 1
ATOM 3764 C C . ASN B 1 123 ? 11.920 7.403 -25.774 1.00 15.82 123 ASN B C 1
ATOM 3765 O O . ASN B 1 123 ? 11.544 7.827 -26.872 1.00 16.43 123 ASN B O 1
ATOM 3770 N N . LEU B 1 124 ? 12.832 8.026 -25.026 1.00 15.81 124 LEU B N 1
ATOM 3771 C CA . LEU B 1 124 ? 13.546 9.225 -25.463 1.00 15.25 124 LEU B CA 1
ATOM 3772 C C . LEU B 1 124 ? 14.830 8.900 -26.206 1.00 16.45 124 LEU B C 1
ATOM 3773 O O . LEU B 1 124 ? 15.407 9.786 -26.846 1.00 15.11 124 LEU B O 1
ATOM 3778 N N . THR B 1 125 ? 15.296 7.662 -26.116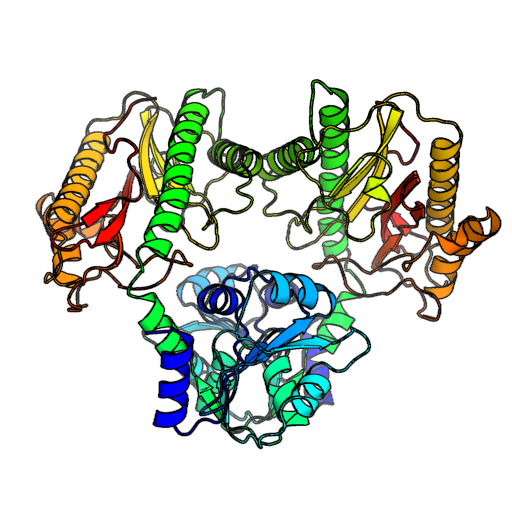 1.00 15.92 125 THR B N 1
ATOM 3779 C CA . THR B 1 125 ? 16.620 7.336 -26.638 1.00 19.04 125 THR B CA 1
ATOM 3780 C C . THR B 1 125 ? 16.737 7.559 -28.141 1.00 17.55 125 THR B C 1
ATOM 3781 O O . THR B 1 125 ? 17.787 8.066 -28.577 1.00 15.53 125 THR B O 1
ATOM 3785 N N . PRO B 1 126 ? 15.737 7.252 -28.975 1.00 17.58 126 PRO B N 1
ATOM 3786 C CA . PRO B 1 126 ? 15.871 7.595 -30.404 1.00 15.81 126 PRO B CA 1
ATOM 3787 C C . PRO B 1 126 ? 16.174 9.065 -30.648 1.00 16.71 126 PRO B C 1
ATOM 3788 O O . PRO B 1 126 ? 16.993 9.385 -31.516 1.00 16.90 126 PRO B O 1
ATOM 3792 N N . LEU B 1 127 ? 15.566 9.968 -29.874 1.00 14.99 127 LEU B N 1
ATOM 3793 C CA . LEU B 1 127 ? 15.855 11.390 -30.025 1.00 12.51 127 LEU B CA 1
ATOM 3794 C C . LEU B 1 127 ? 17.287 11.708 -29.605 1.00 12.60 127 LEU B C 1
ATOM 3795 O O . LEU B 1 127 ? 18.013 12.406 -30.323 1.00 17.42 127 LEU B O 1
ATOM 3800 N N . ILE B 1 128 ? 17.716 11.192 -28.448 1.00 12.35 128 ILE B N 1
ATOM 3801 C CA . ILE B 1 128 ? 19.080 11.438 -27.979 1.00 14.09 128 ILE B CA 1
ATOM 3802 C C . ILE B 1 128 ? 20.099 10.931 -28.996 1.00 13.47 128 ILE B C 1
ATOM 3803 O O . ILE B 1 128 ? 21.100 11.597 -29.277 1.00 14.86 128 ILE B O 1
ATOM 3808 N N . GLU B 1 129 ? 19.866 9.743 -29.562 1.00 14.38 129 GLU B N 1
ATOM 3809 C CA . GLU B 1 129 ? 20.814 9.220 -30.540 1.00 16.57 129 GLU B CA 1
ATOM 3810 C C . GLU B 1 129 ? 20.863 10.102 -31.781 1.00 20.95 129 GLU B C 1
ATOM 3811 O O . GLU B 1 129 ? 21.939 10.320 -32.353 1.00 19.39 129 GLU B O 1
ATOM 3817 N N . ARG B 1 130 ? 19.712 10.636 -32.201 1.00 14.80 130 ARG B N 1
ATOM 3818 C CA . ARG B 1 130 ? 19.700 11.564 -33.331 1.00 15.00 130 ARG B CA 1
ATOM 3819 C C . ARG B 1 130 ? 20.465 12.845 -33.013 1.00 18.26 130 ARG B C 1
ATOM 3820 O O . ARG B 1 130 ? 21.211 13.355 -33.855 1.00 16.32 130 ARG B O 1
ATOM 3828 N N . MET B 1 131 ? 20.286 13.388 -31.800 1.00 13.93 131 MET B N 1
ATOM 3829 C CA . MET B 1 131 ? 21.002 14.598 -31.405 1.00 12.22 131 MET B CA 1
ATOM 3830 C C . MET B 1 131 ? 22.521 14.386 -31.423 1.00 14.61 131 MET B C 1
ATOM 3831 O O . MET B 1 131 ? 23.276 15.288 -31.809 1.00 14.04 131 MET B O 1
ATOM 3836 N N . ARG B 1 132 ? 22.986 13.196 -31.032 1.00 15.30 132 ARG B N 1
ATOM 3837 C CA . ARG B 1 132 ? 24.411 12.887 -30.954 1.00 13.96 132 ARG B CA 1
ATOM 3838 C C . ARG B 1 132 ? 25.085 12.750 -32.322 1.00 14.00 132 ARG B C 1
ATOM 3839 O O . ARG B 1 132 ? 26.319 12.747 -32.379 1.00 16.80 132 ARG B O 1
ATOM 3847 N N . LEU B 1 133 ? 24.313 12.665 -33.411 1.00 15.40 133 LEU B N 1
ATOM 3848 C CA . LEU B 1 133 ? 24.872 12.416 -34.742 1.00 15.77 133 LEU B CA 1
ATOM 3849 C C . LEU B 1 133 ? 25.811 13.535 -35.206 1.00 17.33 133 LEU B C 1
ATOM 3850 O O . LEU B 1 133 ? 26.835 13.267 -35.847 1.00 16.01 133 LEU B O 1
ATOM 3855 N N . ILE B 1 134 ? 25.486 14.790 -34.895 1.00 17.67 134 ILE B N 1
ATOM 3856 C CA . ILE B 1 134 ? 26.271 15.945 -35.337 1.00 16.07 134 ILE B CA 1
ATOM 3857 C C . ILE B 1 134 ? 26.995 16.499 -34.118 1.00 14.94 134 ILE B C 1
ATOM 3858 O O . ILE B 1 134 ? 26.353 16.916 -33.147 1.00 15.80 134 ILE B O 1
ATOM 3863 N N . LYS B 1 135 ? 28.322 16.520 -34.175 1.00 15.61 135 LYS B N 1
ATOM 3864 C CA . LYS B 1 135 ? 29.142 16.967 -33.055 1.00 15.37 135 LYS B CA 1
ATOM 3865 C C . LYS B 1 135 ? 29.395 18.468 -33.147 1.00 16.69 135 LYS B C 1
ATOM 3866 O O . LYS B 1 135 ? 29.579 19.013 -34.240 1.00 15.28 135 LYS B O 1
ATOM 3872 N N . SER B 1 136 ? 29.380 19.125 -31.987 1.00 17.78 136 SER B N 1
ATOM 3873 C CA . SER B 1 136 ? 29.839 20.498 -31.845 1.00 19.35 136 SER B CA 1
ATOM 3874 C C . SER B 1 136 ? 31.366 20.578 -31.886 1.00 21.57 136 SER B C 1
ATOM 3875 O O . SER B 1 136 ? 32.076 19.581 -31.734 1.00 15.59 136 SER B O 1
ATOM 3878 N N . ALA B 1 137 ? 31.866 21.799 -32.100 1.00 18.96 137 ALA B N 1
ATOM 3879 C CA . ALA B 1 137 ? 33.303 22.051 -32.001 1.00 19.53 137 ALA B CA 1
ATOM 3880 C C . ALA B 1 137 ? 33.875 21.604 -30.658 1.00 20.28 137 ALA B C 1
ATOM 3881 O O . ALA B 1 137 ? 35.022 21.145 -30.597 1.00 17.73 137 ALA B O 1
ATOM 3883 N N . ASP B 1 138 ? 33.116 21.780 -29.566 1.00 19.26 138 ASP B N 1
ATOM 3884 C CA . ASP B 1 138 ? 33.582 21.359 -28.241 1.00 18.85 138 ASP B CA 1
ATOM 3885 C C . ASP B 1 138 ? 33.743 19.846 -28.159 1.00 18.24 138 ASP B C 1
ATOM 3886 O O . ASP B 1 138 ? 34.705 19.344 -27.561 1.00 16.77 138 ASP B O 1
ATOM 3891 N N . GLU B 1 139 ? 32.772 19.099 -28.700 1.00 15.91 139 GLU B N 1
ATOM 3892 C CA . GLU B 1 139 ? 32.867 17.642 -28.696 1.00 12.34 139 GLU B CA 1
ATOM 3893 C C . GLU B 1 139 ? 34.022 17.171 -29.567 1.00 15.45 139 GLU B C 1
ATOM 3894 O O . GLU B 1 139 ? 34.743 16.231 -29.203 1.00 16.40 139 GLU B O 1
ATOM 3900 N N . ILE B 1 140 ? 34.200 17.807 -30.729 1.00 15.20 140 ILE B N 1
ATOM 3901 C CA . ILE B 1 140 ? 35.284 17.428 -31.633 1.00 16.24 140 ILE B CA 1
ATOM 3902 C C . ILE B 1 140 ? 36.630 17.619 -30.948 1.00 14.12 140 ILE B C 1
ATOM 3903 O O . ILE B 1 140 ? 37.550 16.796 -31.094 1.00 13.01 140 ILE B O 1
ATOM 3908 N N . GLU B 1 141 ? 36.770 18.703 -30.183 1.00 14.81 141 GLU B N 1
ATOM 3909 C CA . GLU B 1 141 ? 38.020 18.923 -29.461 1.00 16.82 141 GLU B CA 1
ATOM 3910 C C . GLU B 1 141 ? 38.259 17.835 -28.414 1.00 17.25 141 GLU B C 1
ATOM 3911 O O . GLU B 1 141 ? 39.384 17.347 -28.262 1.00 17.02 141 GLU B O 1
ATOM 3917 N N . LYS B 1 142 ? 37.218 17.433 -27.682 1.00 14.97 142 LYS B N 1
ATOM 3918 C CA . LYS B 1 142 ? 37.399 16.351 -26.722 1.00 13.57 142 LYS B CA 1
ATOM 3919 C C . LYS B 1 142 ? 37.799 15.062 -27.420 1.00 14.24 142 LYS B C 1
ATOM 3920 O O . LYS B 1 142 ? 38.610 14.296 -26.895 1.00 15.77 142 LYS B O 1
ATOM 3926 N N . MET B 1 143 ? 37.255 14.814 -28.612 1.00 14.42 143 MET B N 1
ATOM 3927 C CA . MET B 1 143 ? 37.626 13.611 -29.352 1.00 11.74 143 MET B CA 1
ATOM 3928 C C . MET B 1 143 ? 39.041 13.691 -29.893 1.00 14.75 143 MET B C 1
ATOM 3929 O O . MET B 1 143 ? 39.701 12.655 -30.054 1.00 15.57 143 MET B O 1
ATOM 3934 N N . LYS B 1 144 ? 39.525 14.902 -30.177 1.00 15.23 144 LYS B N 1
ATOM 3935 C CA . LYS B 1 144 ? 40.919 15.049 -30.574 1.00 10.90 144 LYS B CA 1
ATOM 3936 C C . LYS B 1 144 ? 41.851 14.673 -29.432 1.00 13.50 144 LYS B C 1
ATOM 3937 O O . LYS B 1 144 ? 42.916 14.094 -29.664 1.00 14.20 144 LYS B O 1
ATOM 3943 N N . VAL B 1 145 ? 41.477 15.010 -28.195 1.00 18.88 145 VAL B N 1
ATOM 3944 C CA . VAL B 1 145 ? 42.285 14.612 -27.043 1.00 18.22 145 VAL B CA 1
ATOM 3945 C C . VAL B 1 145 ? 42.339 13.096 -26.944 1.00 16.77 145 VAL B C 1
ATOM 3946 O O . VAL B 1 145 ? 43.399 12.507 -26.689 1.00 15.31 145 VAL B O 1
ATOM 3950 N N . ALA B 1 146 ? 41.194 12.438 -27.136 1.00 14.50 146 ALA B N 1
ATOM 3951 C CA . ALA B 1 146 ? 41.180 10.981 -27.110 1.00 13.33 146 ALA B CA 1
ATOM 3952 C C . ALA B 1 146 ? 42.008 10.412 -28.255 1.00 16.25 146 ALA B C 1
ATOM 3953 O O . ALA B 1 146 ? 42.694 9.395 -28.094 1.00 14.28 146 ALA B O 1
ATOM 3955 N N . GLY B 1 147 ? 41.942 11.049 -29.424 1.00 16.01 147 GLY B N 1
ATOM 3956 C CA . GLY B 1 147 ? 42.732 10.587 -30.556 1.00 15.02 147 GLY B CA 1
ATOM 3957 C C . GLY B 1 147 ? 44.221 10.733 -30.323 1.00 13.12 147 GLY B C 1
ATOM 3958 O O . GLY B 1 147 ? 45.005 9.854 -30.700 1.00 13.55 147 GLY B O 1
ATOM 3959 N N . ASP B 1 148 ? 44.637 11.825 -29.664 1.00 11.72 148 ASP B N 1
ATOM 3960 C CA . ASP B 1 148 ? 46.054 11.995 -29.352 1.00 13.41 148 ASP B CA 1
ATOM 3961 C C . ASP B 1 148 ? 46.551 10.895 -28.416 1.00 12.82 148 ASP B C 1
ATOM 3962 O O . ASP B 1 148 ? 47.660 10.373 -28.598 1.00 12.71 148 ASP B O 1
ATOM 3967 N N . PHE B 1 149 ? 45.729 10.492 -27.436 1.00 14.40 149 PHE B N 1
ATOM 3968 C CA . PHE B 1 149 ? 46.105 9.367 -26.578 1.00 17.23 149 PHE B CA 1
ATOM 3969 C C . PHE B 1 149 ? 46.255 8.080 -27.376 1.00 14.35 149 PHE B C 1
ATOM 3970 O O . PHE B 1 149 ? 47.208 7.320 -27.157 1.00 16.10 149 PHE B O 1
ATOM 3978 N N . ALA B 1 150 ? 45.313 7.808 -28.297 1.00 12.54 150 ALA B N 1
ATOM 3979 C CA . ALA B 1 150 ? 45.418 6.612 -29.134 1.00 11.62 150 ALA B CA 1
ATOM 3980 C C . ALA B 1 150 ? 46.729 6.583 -29.920 1.00 12.44 150 ALA B C 1
ATOM 3981 O O . ALA B 1 150 ? 47.362 5.527 -30.041 1.00 13.78 150 ALA B O 1
ATOM 3983 N N . ASP B 1 151 ? 47.164 7.727 -30.464 1.00 12.52 151 ASP B N 1
ATOM 3984 C CA . ASP B 1 151 ? 48.443 7.741 -31.177 1.00 13.68 151 ASP B CA 1
ATOM 3985 C C . ASP B 1 151 ? 49.610 7.410 -30.248 1.00 14.68 151 ASP B C 1
ATOM 3986 O O . ASP B 1 151 ? 50.529 6.679 -30.632 1.00 15.51 151 ASP B O 1
ATOM 3991 N N . LYS B 1 152 ? 49.609 7.957 -29.031 1.00 11.76 152 LYS B N 1
ATOM 3992 C CA . LYS B 1 152 ? 50.634 7.573 -28.061 1.00 13.02 152 LYS B CA 1
ATOM 3993 C C . LYS B 1 152 ? 50.594 6.075 -27.764 1.00 15.97 152 LYS B C 1
ATOM 3994 O O . LYS B 1 152 ? 51.651 5.450 -27.588 1.00 13.26 152 LYS B O 1
ATOM 4000 N N . CYS B 1 153 ? 49.388 5.473 -27.740 1.00 12.82 153 CYS B N 1
ATOM 4001 C CA . CYS B 1 153 ? 49.289 4.035 -27.496 1.00 13.22 153 CYS B CA 1
ATOM 4002 C C . CYS B 1 153 ? 49.995 3.234 -28.583 1.00 13.80 153 CYS B C 1
ATOM 4003 O O . CYS B 1 153 ? 50.669 2.237 -28.293 1.00 14.21 153 CYS B O 1
ATOM 4006 N N . PHE B 1 154 ? 49.855 3.654 -29.844 1.00 13.72 154 PHE B N 1
ATOM 4007 C CA . PHE B 1 154 ? 50.554 2.967 -30.924 1.00 13.01 154 PHE B CA 1
ATOM 4008 C C . PHE B 1 154 ? 52.061 3.048 -30.721 1.00 13.81 154 PHE B C 1
ATOM 4009 O O . PHE B 1 154 ? 52.762 2.044 -30.847 1.00 11.92 154 PHE B O 1
ATOM 4017 N N . GLU B 1 155 ? 52.578 4.234 -30.385 1.00 12.77 155 GLU B N 1
ATOM 4018 C CA . GLU B 1 155 ? 54.024 4.372 -30.202 1.00 11.62 155 GLU B CA 1
ATOM 4019 C C . GLU B 1 155 ? 54.524 3.436 -29.105 1.00 15.63 155 GLU B C 1
ATOM 4020 O O . GLU B 1 155 ? 55.543 2.751 -29.271 1.00 14.83 155 GLU B O 1
ATOM 4026 N N . ILE B 1 156 ? 53.803 3.393 -27.978 1.00 13.87 156 ILE B N 1
ATOM 4027 C CA . ILE B 1 156 ? 54.156 2.499 -26.873 1.00 14.04 156 ILE B CA 1
ATOM 4028 C C . ILE B 1 156 ? 54.031 1.046 -27.310 1.00 18.13 156 ILE B C 1
ATOM 4029 O O . ILE B 1 156 ? 54.906 0.216 -27.028 1.00 17.01 156 ILE B O 1
ATOM 4034 N N . GLY B 1 157 ? 52.942 0.719 -28.008 1.00 11.99 157 GLY B N 1
ATOM 4035 C CA . GLY B 1 157 ? 52.710 -0.664 -28.407 1.00 15.95 157 GLY B CA 1
ATOM 4036 C C . GLY B 1 157 ? 53.768 -1.200 -29.356 1.00 16.08 157 GLY B C 1
ATOM 4037 O O . GLY B 1 157 ? 54.257 -2.322 -29.183 1.00 15.92 157 GLY B O 1
ATOM 4038 N N . PHE B 1 158 ? 54.113 -0.416 -30.390 1.00 12.78 158 PHE B N 1
ATOM 4039 C CA . PHE B 1 158 ? 55.141 -0.824 -31.349 1.00 12.26 158 PHE B CA 1
ATOM 4040 C C . PHE B 1 158 ? 56.475 -1.051 -30.646 1.00 12.38 158 PHE B C 1
ATOM 4041 O O . PHE B 1 158 ? 57.159 -2.060 -30.873 1.00 13.77 158 PHE B O 1
ATOM 4049 N N . ALA B 1 159 ? 56.861 -0.104 -29.791 1.00 12.94 159 ALA B N 1
ATOM 4050 C CA . ALA B 1 159 ? 58.145 -0.198 -29.103 1.00 14.12 159 ALA B CA 1
ATOM 4051 C C . ALA B 1 159 ? 58.191 -1.416 -28.192 1.00 12.96 159 ALA B C 1
ATOM 4052 O O . ALA B 1 159 ? 59.220 -2.103 -28.116 1.00 15.06 159 ALA B O 1
ATOM 4054 N N . THR B 1 160 ? 57.077 -1.710 -27.513 1.00 13.75 160 THR B N 1
ATOM 4055 C CA . THR B 1 160 ? 57.019 -2.880 -26.639 1.00 15.36 160 THR B CA 1
ATOM 4056 C C . THR B 1 160 ? 57.130 -4.174 -27.443 1.00 17.88 160 THR B C 1
ATOM 4057 O O . THR B 1 160 ? 57.831 -5.105 -27.036 1.00 16.69 160 THR B O 1
ATOM 4061 N N . ALA B 1 161 ? 56.473 -4.235 -28.600 1.00 14.66 161 ALA B N 1
ATOM 4062 C CA . ALA B 1 161 ? 56.595 -5.418 -29.448 1.00 15.51 161 ALA B CA 1
ATOM 4063 C C . ALA B 1 161 ? 58.026 -5.600 -29.948 1.00 13.14 161 ALA B C 1
ATOM 4064 O O . ALA B 1 161 ? 58.540 -6.728 -29.992 1.00 15.51 161 ALA B O 1
ATOM 4066 N N . ALA B 1 162 ? 58.691 -4.503 -30.316 1.00 14.06 162 ALA B N 1
ATOM 4067 C CA . ALA B 1 162 ? 60.028 -4.590 -30.904 1.00 15.67 162 ALA B CA 1
ATOM 4068 C C . ALA B 1 162 ? 61.044 -5.193 -29.940 1.00 17.57 162 ALA B C 1
ATOM 4069 O O . ALA B 1 162 ? 62.048 -5.772 -30.372 1.00 18.52 162 ALA B O 1
ATOM 4071 N N . GLU B 1 163 ? 60.812 -5.066 -28.638 1.00 13.63 163 GLU B N 1
ATOM 4072 C CA . GLU B 1 163 ? 61.785 -5.584 -27.674 1.00 18.28 163 GLU B CA 1
ATOM 4073 C C . GLU B 1 163 ? 61.894 -7.107 -27.714 1.00 23.54 163 GLU B C 1
ATOM 4074 O O . GLU B 1 163 ? 62.912 -7.660 -27.271 1.00 17.95 163 GLU B O 1
ATOM 4080 N N . ARG B 1 164 ? 60.882 -7.794 -28.243 1.00 17.91 164 ARG B N 1
ATOM 4081 C CA . ARG B 1 164 ? 60.911 -9.256 -28.421 1.00 19.71 164 ARG B CA 1
ATOM 4082 C C . ARG B 1 164 ? 61.206 -9.899 -27.065 1.00 21.70 164 ARG B C 1
ATOM 4083 O O . ARG B 1 164 ? 60.480 -9.623 -26.093 1.00 18.95 164 ARG B O 1
ATOM 4091 N N . ASN B 1 165 ? 62.216 -10.766 -26.957 1.00 21.46 165 ASN B N 1
ATOM 4092 C CA . ASN B 1 165 ? 62.572 -11.408 -25.691 1.00 19.74 165 ASN B CA 1
ATOM 4093 C C . ASN B 1 165 ? 61.360 -12.095 -25.060 1.00 23.73 165 ASN B C 1
ATOM 4094 O O . ASN B 1 165 ? 61.127 -12.014 -23.851 1.00 24.47 165 ASN B O 1
ATOM 4099 N N . GLY B 1 166 ? 60.559 -12.750 -25.898 1.00 19.35 166 GLY B N 1
ATOM 4100 C CA . GLY B 1 166 ? 59.410 -13.506 -25.431 1.00 25.57 166 GLY B CA 1
ATOM 4101 C C . GLY B 1 166 ? 58.170 -12.697 -25.119 1.00 25.96 166 GLY B C 1
ATOM 4102 O O . GLY B 1 166 ? 57.250 -13.228 -24.486 1.00 19.30 166 GLY B O 1
ATOM 4103 N N . VAL B 1 167 ? 58.113 -11.426 -25.523 1.00 22.50 167 VAL B N 1
ATOM 4104 C CA . VAL B 1 167 ? 56.950 -10.608 -25.206 1.00 19.37 167 VAL B CA 1
ATOM 4105 C C . VAL B 1 167 ? 55.711 -11.187 -25.875 1.00 16.44 167 VAL B C 1
ATOM 4106 O O . VAL B 1 167 ? 55.766 -11.692 -27.004 1.00 18.04 167 VAL B O 1
ATOM 4110 N N . THR B 1 168 ? 54.579 -11.110 -25.180 1.00 17.58 168 THR B N 1
ATOM 4111 C CA . THR B 1 168 ? 53.323 -11.670 -25.660 1.00 19.35 168 THR B CA 1
ATOM 4112 C C . THR B 1 168 ? 52.324 -10.569 -26.011 1.00 17.66 168 THR B C 1
ATOM 4113 O O . THR B 1 168 ? 52.484 -9.399 -25.649 1.00 15.85 168 THR B O 1
ATOM 4117 N N . GLU B 1 169 ? 51.270 -10.974 -26.724 1.00 17.41 169 GLU B N 1
ATOM 4118 C CA . GLU B 1 169 ? 50.165 -10.061 -27.009 1.00 15.32 169 GLU B CA 1
ATOM 4119 C C . GLU B 1 169 ? 49.636 -9.409 -25.734 1.00 16.37 169 GLU B C 1
ATOM 4120 O O . GLU B 1 169 ? 49.444 -8.188 -25.675 1.00 13.61 169 GLU B O 1
ATOM 4126 N N . SER B 1 170 ? 49.375 -10.217 -24.703 1.00 15.77 170 SER B N 1
ATOM 4127 C CA . SER B 1 170 ? 48.815 -9.679 -23.465 1.00 13.32 170 SER B CA 1
ATOM 4128 C C . SER B 1 170 ? 49.818 -8.800 -22.725 1.00 14.38 170 SER B C 1
ATOM 4129 O O . SER B 1 170 ? 49.409 -7.845 -22.051 1.00 13.55 170 SER B O 1
ATOM 4132 N N . ASP B 1 171 ? 51.119 -9.093 -22.845 1.00 17.04 171 ASP B N 1
ATOM 4133 C CA . ASP B 1 171 ? 52.152 -8.208 -22.299 1.00 16.36 171 ASP B CA 1
ATOM 4134 C C . ASP B 1 171 ? 52.035 -6.813 -22.898 1.00 14.72 171 ASP B C 1
ATOM 4135 O O . ASP B 1 171 ? 52.124 -5.800 -22.190 1.00 13.76 171 ASP B O 1
ATOM 4140 N N . ILE B 1 172 ? 51.863 -6.748 -24.220 1.00 17.16 172 ILE B N 1
ATOM 4141 C CA . ILE B 1 172 ? 51.797 -5.462 -24.905 1.00 11.81 172 ILE B CA 1
ATOM 4142 C C . ILE B 1 172 ? 50.538 -4.707 -24.510 1.00 12.79 172 ILE B C 1
ATOM 4143 O O . ILE B 1 172 ? 50.580 -3.491 -24.276 1.00 15.86 172 ILE B O 1
ATOM 4148 N N . VAL B 1 173 ? 49.399 -5.405 -24.441 1.00 14.74 173 VAL B N 1
ATOM 4149 C CA . VAL B 1 173 ? 48.164 -4.772 -23.984 1.00 11.32 173 VAL B CA 1
ATOM 4150 C C . VAL B 1 173 ? 48.372 -4.140 -22.615 1.00 14.14 173 VAL B C 1
ATOM 4151 O O . VAL B 1 173 ? 48.050 -2.965 -22.401 1.00 14.11 173 VAL B O 1
ATOM 4155 N N . ALA B 1 174 ? 48.935 -4.912 -21.675 1.00 12.68 174 ALA B N 1
ATOM 4156 C CA . ALA B 1 174 ? 49.114 -4.417 -20.313 1.00 11.91 174 ALA B CA 1
ATOM 4157 C C . ALA B 1 174 ? 49.995 -3.179 -20.284 1.00 15.48 174 ALA B C 1
ATOM 4158 O O . ALA B 1 174 ? 49.702 -2.217 -19.561 1.00 16.13 174 ALA B O 1
ATOM 4160 N N . LYS B 1 175 ? 51.076 -3.177 -21.071 1.00 14.29 175 LYS B N 1
ATOM 4161 C CA . LYS B 1 175 ? 51.978 -2.030 -21.077 1.00 12.23 175 LYS B CA 1
ATOM 4162 C C . LYS B 1 175 ? 51.290 -0.784 -21.631 1.00 15.07 175 LYS B C 1
ATOM 4163 O O . LYS B 1 175 ? 51.411 0.310 -21.058 1.00 13.27 175 LYS B O 1
ATOM 4169 N N . ILE B 1 176 ? 50.551 -0.929 -22.733 1.00 14.38 176 ILE B N 1
ATOM 4170 C CA . ILE B 1 176 ? 49.790 0.194 -23.283 1.00 10.24 176 ILE B CA 1
ATOM 4171 C C . ILE B 1 176 ? 48.843 0.759 -22.230 1.00 12.51 176 ILE B C 1
ATOM 4172 O O . ILE B 1 176 ? 48.798 1.972 -21.982 1.00 14.46 176 ILE B O 1
ATOM 4177 N N . GLU B 1 177 ? 48.058 -0.116 -21.603 1.00 13.33 177 GLU B N 1
ATOM 4178 C CA . GLU B 1 177 ? 47.030 0.346 -20.687 1.00 15.04 177 GLU B CA 1
ATOM 4179 C C . GLU B 1 177 ? 47.652 0.923 -19.425 1.00 19.58 177 GLU B C 1
ATOM 4180 O O . GLU B 1 177 ? 47.084 1.839 -18.813 1.00 16.36 177 GLU B O 1
ATOM 4186 N N . TYR B 1 178 ? 48.838 0.432 -19.065 1.00 13.59 178 TYR B N 1
ATOM 4187 C CA . TYR B 1 178 ? 49.585 0.977 -17.933 1.00 11.28 178 TYR B CA 1
ATOM 4188 C C . TYR B 1 178 ? 50.008 2.413 -18.197 1.00 18.56 178 TYR B C 1
ATOM 4189 O O . TYR B 1 178 ? 49.865 3.288 -17.334 1.00 17.89 178 TYR B O 1
ATOM 4198 N N . GLU B 1 179 ? 50.543 2.679 -19.388 1.00 15.40 179 GLU B N 1
ATOM 4199 C CA . GLU B 1 179 ? 50.975 4.039 -19.688 1.00 16.05 179 GLU B CA 1
ATOM 4200 C C . GLU B 1 179 ? 49.782 4.988 -19.755 1.00 17.73 179 GLU B C 1
ATOM 4201 O O . GLU B 1 179 ? 49.874 6.140 -19.311 1.00 16.50 179 GLU B O 1
ATOM 4207 N N . MET B 1 180 ? 48.643 4.520 -20.278 1.00 15.51 180 MET B N 1
ATOM 4208 C CA . MET B 1 180 ? 47.443 5.356 -20.289 1.00 14.12 180 MET B CA 1
ATOM 4209 C C . MET B 1 180 ? 46.984 5.675 -18.872 1.00 18.90 180 MET B C 1
ATOM 4210 O O . MET B 1 180 ? 46.658 6.824 -18.555 1.00 17.44 180 MET B O 1
ATOM 4215 N N . LYS B 1 181 ? 46.939 4.658 -18.006 1.00 16.52 181 LYS B N 1
ATOM 4216 C CA . LYS B 1 181 ? 46.553 4.888 -16.617 1.00 19.89 181 LYS B CA 1
ATOM 4217 C C . LYS B 1 181 ? 47.466 5.925 -15.961 1.00 20.91 181 LYS B C 1
ATOM 4218 O O . LYS B 1 181 ? 46.988 6.817 -15.247 1.00 19.59 181 LYS B O 1
ATOM 4224 N N . ARG B 1 182 ? 48.776 5.859 -16.234 1.00 18.94 182 ARG B N 1
ATOM 4225 C CA . ARG B 1 182 ? 49.708 6.830 -15.659 1.00 17.62 182 ARG B CA 1
ATOM 4226 C C . ARG B 1 182 ? 49.384 8.246 -16.101 1.00 20.15 182 ARG B C 1
ATOM 4227 O O . ARG B 1 182 ? 49.637 9.204 -15.355 1.00 21.42 182 ARG B O 1
ATOM 4235 N N . MET B 1 183 ? 48.813 8.398 -17.296 1.00 20.31 183 MET B N 1
ATOM 4236 C CA . MET B 1 183 ? 48.472 9.705 -17.830 1.00 21.09 183 MET B CA 1
ATOM 4237 C C . MET B 1 183 ? 47.069 10.158 -17.460 1.00 22.27 183 MET B C 1
ATOM 4238 O O . MET B 1 183 ? 46.607 11.173 -17.986 1.00 23.14 183 MET B O 1
ATOM 4243 N N . GLY B 1 184 ? 46.389 9.449 -16.564 1.00 19.63 184 GLY B N 1
ATOM 4244 C CA . GLY B 1 184 ? 45.075 9.867 -16.112 1.00 20.38 184 GLY B CA 1
ATOM 4245 C C . GLY B 1 184 ? 43.899 9.402 -16.942 1.00 20.99 184 GLY B C 1
ATOM 4246 O O . GLY B 1 184 ? 42.775 9.858 -16.701 1.00 21.27 184 GLY B O 1
ATOM 4247 N N . VAL B 1 185 ? 44.096 8.457 -17.851 1.00 16.81 185 VAL B N 1
ATOM 4248 C CA . VAL B 1 185 ? 42.990 7.929 -18.647 1.00 14.56 185 VAL B CA 1
ATOM 4249 C C . VAL B 1 185 ? 42.143 7.016 -17.763 1.00 21.07 185 VAL B C 1
ATOM 4250 O O . VAL B 1 185 ? 42.670 6.088 -17.135 1.00 23.22 185 VAL B O 1
ATOM 4254 N N . PRO B 1 186 ? 40.840 7.275 -17.633 1.00 23.82 186 PRO B N 1
ATOM 4255 C CA . PRO B 1 186 ? 40.042 6.466 -16.698 1.00 25.89 186 PRO B CA 1
ATOM 4256 C C . PRO B 1 186 ? 39.786 5.050 -17.178 1.00 29.61 186 PRO B C 1
ATOM 4257 O O . PRO B 1 186 ? 39.593 4.163 -16.340 1.00 25.88 186 PRO B O 1
ATOM 4261 N N . GLN B 1 187 ? 39.760 4.811 -18.490 1.00 21.61 187 GLN B N 1
ATOM 4262 C CA . GLN B 1 187 ? 39.506 3.481 -19.031 1.00 18.13 187 GLN B CA 1
ATOM 4263 C C . GLN B 1 187 ? 39.762 3.512 -20.530 1.00 14.91 187 GLN B C 1
ATOM 4264 O O . GLN B 1 187 ? 39.682 4.577 -21.150 1.00 16.16 187 GLN B O 1
ATOM 4270 N N . MET B 1 188 ? 40.085 2.345 -21.102 1.00 14.06 188 MET B N 1
ATOM 4271 C CA . MET B 1 188 ? 40.060 2.247 -22.559 1.00 14.82 188 MET B CA 1
ATOM 4272 C C . MET B 1 188 ? 38.606 2.272 -23.045 1.00 17.94 188 MET B C 1
ATOM 427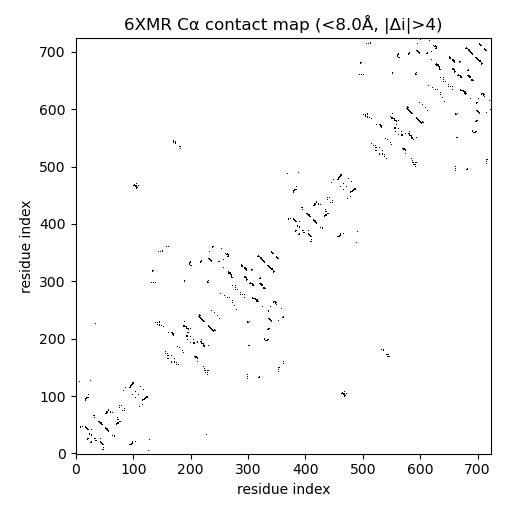3 O O . MET B 1 188 ? 37.676 1.952 -22.305 1.00 20.12 188 MET B O 1
ATOM 4278 N N . SER B 1 189 ? 38.400 2.684 -24.302 1.00 13.24 189 SER B N 1
ATOM 4279 C CA . SER B 1 189 ? 37.035 2.733 -24.830 1.00 15.16 189 SER B CA 1
ATOM 4280 C C . SER B 1 189 ? 36.476 1.353 -25.174 1.00 17.83 189 SER B C 1
ATOM 4281 O O . SER B 1 189 ? 35.259 1.219 -25.365 1.00 17.31 189 SER B O 1
ATOM 4284 N N . PHE B 1 190 ? 37.342 0.363 -25.344 1.00 11.96 190 PHE B N 1
ATOM 4285 C CA . PHE B 1 190 ? 36.969 -1.014 -25.637 1.00 18.49 190 PHE B CA 1
ATOM 4286 C C . PHE B 1 190 ? 38.196 -1.867 -25.356 1.00 13.05 190 PHE B C 1
ATOM 4287 O O . PHE B 1 190 ? 39.292 -1.349 -25.150 1.00 14.74 190 PHE B O 1
ATOM 4295 N N . ASP B 1 191 ? 38.011 -3.186 -25.377 1.00 19.30 191 ASP B N 1
ATOM 4296 C CA . ASP B 1 191 ? 39.110 -4.095 -25.051 1.00 21.52 191 ASP B CA 1
ATOM 4297 C C . ASP B 1 191 ? 40.228 -3.993 -26.089 1.00 13.37 191 ASP B C 1
ATOM 4298 O O . ASP B 1 191 ? 40.017 -4.274 -27.274 1.00 16.34 191 ASP B O 1
ATOM 4303 N N . THR B 1 192 ? 41.423 -3.619 -25.627 1.00 13.70 192 THR B N 1
ATOM 4304 C CA . THR B 1 192 ? 42.581 -3.467 -26.505 1.00 13.27 192 THR B CA 1
ATOM 4305 C C . THR B 1 192 ? 42.896 -4.769 -27.229 1.00 16.08 192 THR B C 1
ATOM 4306 O O . THR B 1 192 ? 43.021 -5.823 -26.599 1.00 16.22 192 THR B O 1
ATOM 4310 N N . LEU B 1 193 ? 43.075 -4.692 -28.550 1.00 14.22 193 LEU B N 1
ATOM 4311 C CA . LEU B 1 193 ? 43.432 -5.855 -29.355 1.00 12.09 193 LEU B CA 1
ATOM 4312 C C . LEU B 1 193 ? 44.864 -5.747 -29.851 1.00 10.08 193 LEU B C 1
ATOM 4313 O O . LEU B 1 193 ? 45.244 -4.741 -30.461 1.00 11.55 193 LEU B O 1
ATOM 4318 N N . VAL B 1 194 ? 45.641 -6.798 -29.607 1.00 11.13 194 VAL B N 1
ATOM 4319 C CA . VAL B 1 194 ? 46.964 -6.995 -30.194 1.00 12.18 194 VAL B CA 1
ATOM 4320 C C . VAL B 1 194 ? 46.964 -8.434 -30.696 1.00 12.11 194 VAL B C 1
ATOM 4321 O O . VAL B 1 194 ? 46.846 -9.368 -29.890 1.00 13.55 194 VAL B O 1
ATOM 4325 N N . LEU B 1 195 ? 47.066 -8.623 -32.017 1.00 11.90 195 LEU B N 1
ATOM 4326 C CA . LEU B 1 195 ? 46.868 -9.934 -32.636 1.00 14.36 195 LEU B CA 1
ATOM 4327 C C . LEU B 1 195 ? 47.965 -10.193 -33.660 1.00 14.92 195 LEU B C 1
ATOM 4328 O O . LEU B 1 195 ? 48.115 -9.426 -34.621 1.00 14.18 195 LEU B O 1
ATOM 4333 N N . SER B 1 196 ? 48.700 -11.294 -33.474 1.00 15.00 196 SER B N 1
ATOM 4334 C CA . SER B 1 196 ? 49.884 -11.620 -34.269 1.00 13.94 196 SER B CA 1
ATOM 4335 C C . SER B 1 196 ? 49.560 -12.564 -35.420 1.00 16.21 196 SER B C 1
ATOM 4336 O O . SER B 1 196 ? 48.928 -13.606 -35.216 1.00 15.71 196 SER B O 1
ATOM 4339 N N . GLY B 1 197 ? 50.051 -12.226 -36.612 1.00 13.01 197 GLY B N 1
ATOM 4340 C CA . GLY B 1 197 ? 50.005 -13.159 -37.730 1.00 13.43 197 GLY B CA 1
ATOM 4341 C C . GLY B 1 197 ? 48.576 -13.499 -38.107 1.00 16.28 197 GLY B C 1
ATOM 4342 O O . GLY B 1 197 ? 47.697 -12.629 -38.155 1.00 15.19 197 GLY B O 1
ATOM 4343 N N . ALA B 1 198 ? 48.333 -14.795 -38.360 1.00 13.66 198 ALA B N 1
ATOM 4344 C CA . ALA B 1 198 ? 47.001 -15.252 -38.752 1.00 15.27 198 ALA B CA 1
ATOM 4345 C C . ALA B 1 198 ? 45.954 -15.020 -37.670 1.00 16.62 198 ALA B C 1
ATOM 4346 O O . ALA B 1 198 ? 44.752 -15.047 -37.974 1.00 17.19 198 ALA B O 1
ATOM 4348 N N . ARG B 1 199 ? 46.365 -14.815 -36.414 1.00 16.19 199 ARG B N 1
ATOM 4349 C CA . ARG B 1 199 ? 45.376 -14.555 -35.374 1.00 15.06 199 ARG B CA 1
ATOM 4350 C C . ARG B 1 199 ? 44.599 -13.279 -35.660 1.00 13.75 199 ARG B C 1
ATOM 4351 O O . ARG B 1 199 ? 43.452 -13.143 -35.223 1.00 14.09 199 ARG B O 1
ATOM 4359 N N . ALA B 1 200 ? 45.196 -12.349 -36.419 1.00 16.23 200 ALA B N 1
ATOM 4360 C CA . ALA B 1 200 ? 44.540 -11.106 -36.794 1.00 14.09 200 ALA B CA 1
ATOM 4361 C C . ALA B 1 200 ? 43.432 -11.301 -37.820 1.00 19.45 200 ALA B C 1
ATOM 4362 O O . ALA B 1 200 ? 42.672 -10.357 -38.064 1.00 16.86 200 ALA B O 1
ATOM 4364 N N . ALA B 1 201 ? 43.328 -12.479 -38.434 1.00 16.58 201 ALA B N 1
ATOM 4365 C CA . ALA B 1 201 ? 42.233 -12.774 -39.353 1.00 14.68 201 ALA B CA 1
ATOM 4366 C C . ALA B 1 201 ? 40.979 -13.271 -38.646 1.00 17.15 201 ALA B C 1
ATOM 4367 O O . ALA B 1 201 ? 39.928 -13.383 -39.289 1.00 20.97 201 ALA B O 1
ATOM 4369 N N . ASN B 1 202 ? 41.069 -13.580 -37.359 1.00 17.01 202 ASN B N 1
ATOM 4370 C CA . ASN B 1 202 ? 39.929 -14.091 -36.605 1.00 18.22 202 ASN B CA 1
ATOM 4371 C C . ASN B 1 202 ? 39.018 -12.940 -36.196 1.00 20.36 202 ASN B C 1
ATOM 4372 O O . ASN B 1 202 ? 39.438 -12.085 -35.410 1.00 17.28 202 ASN B O 1
ATOM 4377 N N . PRO B 1 203 ? 37.765 -12.897 -36.665 1.00 19.39 203 PRO B N 1
ATOM 4378 C CA . PRO B 1 203 ? 36.878 -11.791 -36.267 1.00 21.50 203 PRO B CA 1
ATOM 4379 C C . PRO B 1 203 ? 36.619 -11.733 -34.769 1.00 23.98 203 PRO B C 1
ATOM 4380 O O . PRO B 1 203 ? 36.279 -10.661 -34.248 1.00 27.24 203 PRO B O 1
ATOM 4384 N N . HIS B 1 204 ? 36.780 -12.849 -34.059 1.00 22.79 204 HIS B N 1
ATOM 4385 C CA . HIS B 1 204 ? 36.615 -12.902 -32.612 1.00 24.42 204 HIS B CA 1
ATOM 4386 C C . HIS B 1 204 ? 37.954 -13.011 -31.895 1.00 21.04 204 HIS B C 1
ATOM 4387 O O . HIS B 1 204 ? 38.005 -13.413 -30.727 1.00 22.92 204 HIS B O 1
ATOM 4394 N N . GLY B 1 205 ? 39.036 -12.648 -32.577 1.00 18.64 205 GLY B N 1
ATOM 4395 C CA . GLY B 1 205 ? 40.348 -12.748 -31.973 1.00 20.70 205 GLY B CA 1
ATOM 4396 C C . GLY B 1 205 ? 40.469 -11.860 -30.752 1.00 16.42 205 GLY B C 1
ATOM 4397 O O . GLY B 1 205 ? 39.871 -10.781 -30.670 1.00 18.75 205 GLY B O 1
ATOM 4398 N N . ALA B 1 206 ? 41.252 -12.336 -29.786 1.00 15.61 206 ALA B N 1
ATOM 4399 C CA . ALA B 1 206 ? 41.525 -11.606 -28.565 1.00 17.06 206 ALA B CA 1
ATOM 4400 C C . ALA B 1 206 ? 42.968 -11.851 -28.180 1.00 18.84 206 ALA B C 1
ATOM 4401 O O . ALA B 1 206 ? 43.497 -12.955 -28.401 1.00 17.58 206 ALA B O 1
ATOM 4403 N N . PRO B 1 207 ? 43.641 -10.856 -27.614 1.00 17.64 207 PRO B N 1
ATOM 4404 C CA . PRO B 1 207 ? 45.035 -11.036 -27.221 1.00 17.52 207 PRO B CA 1
ATOM 4405 C C . PRO B 1 207 ? 45.148 -12.105 -26.140 1.00 17.56 207 PRO B C 1
ATOM 4406 O O . PRO B 1 207 ? 44.321 -12.174 -25.225 1.00 17.00 207 PRO B O 1
ATOM 4410 N N . GLU B 1 208 ? 46.174 -12.944 -26.254 1.00 13.81 208 GLU B N 1
ATOM 4411 C CA . GLU B 1 208 ? 46.434 -13.998 -25.277 1.00 16.41 208 GLU B CA 1
ATOM 4412 C C . GLU B 1 208 ? 47.913 -13.984 -24.907 1.00 18.73 208 GLU B C 1
ATOM 4413 O O . GLU B 1 208 ? 48.711 -13.228 -25.464 1.00 17.19 208 GLU B O 1
ATOM 4419 N N . ASN B 1 209 ? 48.288 -14.838 -23.952 1.00 17.53 209 ASN B N 1
ATOM 4420 C CA . ASN B 1 209 ? 49.678 -14.901 -23.499 1.00 18.50 209 ASN B CA 1
ATOM 4421 C C . ASN B 1 209 ? 50.511 -15.764 -24.452 1.00 19.40 209 ASN B C 1
ATOM 4422 O O . ASN B 1 209 ? 51.173 -16.731 -24.067 1.00 24.98 209 ASN B O 1
ATOM 4427 N N . VAL B 1 210 ? 50.504 -15.368 -25.721 1.00 15.75 210 VAL B N 1
ATOM 4428 C CA . VAL B 1 210 ? 51.255 -16.056 -26.760 1.00 17.74 210 VAL B CA 1
ATOM 4429 C C . VAL B 1 210 ? 52.284 -15.096 -27.342 1.00 20.63 210 VAL B C 1
ATOM 4430 O O . VAL B 1 210 ? 52.013 -13.897 -27.516 1.00 17.22 210 VAL B O 1
ATOM 4434 N N . GLU B 1 211 ? 53.467 -15.630 -27.638 1.00 16.64 211 GLU B N 1
ATOM 4435 C CA . GLU B 1 211 ? 54.560 -14.815 -28.147 1.00 13.89 211 GLU B CA 1
ATOM 4436 C C . GLU B 1 211 ? 54.224 -14.289 -29.530 1.00 17.33 211 GLU B C 1
ATOM 4437 O O . GLU B 1 211 ? 53.627 -14.987 -30.357 1.00 18.00 211 GLU B O 1
ATOM 4443 N N . ILE B 1 212 ? 54.635 -13.053 -29.801 1.00 17.55 212 ILE B N 1
ATOM 4444 C CA . ILE B 1 212 ? 54.371 -12.503 -31.119 1.00 16.21 212 ILE B CA 1
ATOM 4445 C C . ILE B 1 212 ? 55.269 -13.188 -32.143 1.00 14.80 212 ILE B C 1
ATOM 4446 O O . ILE B 1 212 ? 56.439 -13.501 -31.875 1.00 16.00 212 ILE B O 1
ATOM 4451 N N . GLN B 1 213 ? 54.710 -13.457 -33.313 1.00 14.72 213 GLN B N 1
ATOM 4452 C CA . GLN B 1 213 ? 55.410 -14.250 -34.318 1.00 14.39 213 GLN B CA 1
ATOM 4453 C C . GLN B 1 213 ? 56.364 -13.383 -35.119 1.00 17.95 213 GLN B C 1
ATOM 4454 O O . GLN B 1 213 ? 55.980 -12.328 -35.632 1.00 17.49 213 GLN B O 1
ATOM 4460 N N . GLU B 1 214 ? 57.601 -13.852 -35.263 1.00 14.09 214 GLU B N 1
ATOM 4461 C CA . GLU B 1 214 ? 58.571 -13.178 -36.111 1.00 14.92 214 GLU B CA 1
ATOM 4462 C C . GLU B 1 214 ? 58.170 -13.283 -37.580 1.00 15.17 214 GLU B C 1
ATOM 4463 O O . GLU B 1 214 ? 57.587 -14.278 -38.016 1.00 18.08 214 GLU B O 1
ATOM 4469 N N . ASN B 1 215 ? 58.487 -12.233 -38.346 1.00 13.61 215 ASN B N 1
ATOM 4470 C CA . ASN B 1 215 ? 58.225 -12.158 -39.786 1.00 14.00 215 ASN B CA 1
ATOM 4471 C C . ASN B 1 215 ? 56.741 -12.235 -40.125 1.00 15.73 215 ASN B C 1
ATOM 4472 O O . ASN B 1 215 ? 56.374 -12.602 -41.248 1.00 15.64 215 ASN B O 1
ATOM 4477 N N . LYS B 1 216 ? 55.881 -11.861 -39.184 1.00 14.06 216 LYS B N 1
ATOM 4478 C CA . LYS B 1 216 ? 54.450 -11.740 -39.427 1.00 13.59 216 LYS B CA 1
ATOM 4479 C C . LYS B 1 216 ? 53.994 -10.357 -38.988 1.00 13.52 216 LYS B C 1
ATOM 4480 O O . LYS B 1 216 ? 54.686 -9.655 -38.245 1.00 13.28 216 LYS B O 1
ATOM 4486 N N . LEU B 1 217 ? 52.825 -9.959 -39.479 1.00 12.82 217 LEU B N 1
ATOM 4487 C CA . LEU B 1 217 ? 52.274 -8.665 -39.117 1.00 12.79 217 LEU B CA 1
ATOM 4488 C C . LEU B 1 217 ? 51.680 -8.720 -37.713 1.00 11.57 217 LEU B C 1
ATOM 4489 O O . LEU B 1 217 ? 51.463 -9.792 -37.130 1.00 15.06 217 LEU B O 1
ATOM 4494 N N . LEU B 1 218 ? 51.407 -7.536 -37.167 1.00 11.67 218 LEU B N 1
ATOM 4495 C CA . LEU B 1 218 ? 50.885 -7.410 -35.815 1.00 13.73 218 LEU B CA 1
ATOM 4496 C C . LEU B 1 218 ? 49.860 -6.291 -35.825 1.00 16.66 218 LEU B C 1
ATOM 4497 O O . LEU B 1 218 ? 50.186 -5.146 -36.160 1.00 12.73 218 LEU B O 1
ATOM 4502 N N . LEU B 1 219 ? 48.621 -6.637 -35.491 1.00 11.73 219 LEU B N 1
ATOM 4503 C CA . LEU B 1 219 ? 47.488 -5.714 -35.546 1.00 9.98 219 LEU B CA 1
ATOM 4504 C C . LEU B 1 219 ? 47.261 -5.109 -34.162 1.00 11.98 219 LEU B C 1
ATOM 4505 O O . LEU B 1 219 ? 47.242 -5.832 -33.163 1.00 14.17 219 LEU B O 1
ATOM 4510 N N . PHE B 1 220 ? 47.100 -3.784 -34.110 1.00 12.22 220 PHE B N 1
ATOM 4511 C CA . PHE B 1 220 ? 46.809 -3.043 -32.885 1.00 11.03 220 PHE B CA 1
ATOM 4512 C C . PHE B 1 220 ? 45.499 -2.301 -33.102 1.00 11.21 220 PHE B C 1
ATOM 4513 O O . PHE B 1 220 ? 45.446 -1.394 -33.930 1.00 12.02 220 PHE B O 1
ATOM 4521 N N . ASP B 1 221 ? 44.446 -2.654 -32.363 1.00 10.42 221 ASP B N 1
ATOM 4522 C CA . ASP B 1 221 ? 43.189 -1.905 -32.401 1.00 10.30 221 ASP B CA 1
ATOM 4523 C C . ASP B 1 221 ? 42.896 -1.436 -30.982 1.00 12.57 221 ASP B C 1
ATOM 4524 O O . ASP B 1 221 ? 42.767 -2.265 -30.076 1.00 13.21 221 ASP B O 1
ATOM 4529 N N . LEU B 1 222 ? 42.806 -0.118 -30.785 1.00 12.06 222 LEU B N 1
ATOM 4530 C CA . LEU B 1 222 ? 42.789 0.417 -29.429 1.00 12.19 222 LEU B CA 1
ATOM 4531 C C . LEU B 1 222 ? 42.097 1.773 -29.407 1.00 12.44 222 LEU B C 1
ATOM 4532 O O . LEU B 1 222 ? 41.857 2.399 -30.441 1.00 10.72 222 LEU B O 1
ATOM 4537 N N . GLY B 1 223 ? 41.797 2.227 -28.198 1.00 13.49 223 GLY B N 1
ATOM 4538 C CA . GLY B 1 223 ? 41.167 3.521 -28.033 1.00 13.66 223 GLY B CA 1
ATOM 4539 C C . GLY B 1 223 ? 40.941 3.787 -26.565 1.00 15.50 223 GLY B C 1
ATOM 4540 O O . GLY B 1 223 ? 40.958 2.872 -25.737 1.00 15.79 223 GLY B O 1
ATOM 4541 N N . VAL B 1 224 ? 40.747 5.071 -26.252 1.00 15.12 224 VAL B N 1
ATOM 4542 C CA . VAL B 1 224 ? 40.602 5.498 -24.866 1.00 11.71 224 VAL B CA 1
ATOM 4543 C C . VAL B 1 224 ? 39.329 6.314 -24.715 1.00 13.43 224 VAL B C 1
ATOM 4544 O O . VAL B 1 224 ? 38.779 6.858 -25.679 1.00 13.40 224 VAL B O 1
ATOM 4548 N N . MET B 1 225 ? 38.875 6.400 -23.472 1.00 14.50 225 MET B N 1
ATOM 4549 C CA . MET B 1 225 ? 37.910 7.401 -23.046 1.00 14.34 225 MET B CA 1
ATOM 4550 C C . MET B 1 225 ? 38.674 8.554 -22.419 1.00 18.35 225 MET B C 1
ATOM 4551 O O . MET B 1 225 ? 39.571 8.338 -21.596 1.00 17.64 225 MET B O 1
ATOM 4556 N N . SER B 1 226 ? 38.331 9.769 -22.817 1.00 12.81 226 SER B N 1
ATOM 4557 C CA . SER B 1 226 ? 38.897 10.955 -22.193 1.00 17.40 226 SER B CA 1
ATOM 4558 C C . SER B 1 226 ? 37.850 12.055 -22.217 1.00 19.69 226 SER B C 1
ATOM 4559 O O . SER B 1 226 ? 37.287 12.357 -23.275 1.00 18.34 226 SER B O 1
ATOM 4562 N N . GLY B 1 227 ? 37.579 12.640 -21.050 1.00 20.23 227 GLY B N 1
ATOM 4563 C CA . GLY B 1 227 ? 36.594 13.706 -20.974 1.00 24.62 227 GLY B CA 1
ATOM 4564 C C . GLY B 1 227 ? 35.221 13.314 -21.470 1.00 20.44 227 GLY B C 1
ATOM 4565 O O . GLY B 1 227 ? 34.489 14.166 -21.981 1.00 24.91 227 GLY B O 1
ATOM 4566 N N . GLY B 1 228 ? 34.855 12.038 -21.345 1.00 16.89 228 GLY B N 1
ATOM 4567 C CA . GLY B 1 228 ? 33.556 11.560 -21.779 1.00 16.98 228 GLY B CA 1
ATOM 4568 C C . GLY B 1 228 ? 33.465 11.086 -23.218 1.00 17.25 228 GLY B C 1
ATOM 4569 O O . GLY B 1 228 ? 32.403 10.587 -23.614 1.00 15.96 228 GLY B O 1
ATOM 4570 N N . TYR B 1 229 ? 34.540 11.205 -24.006 1.00 16.89 229 TYR B N 1
ATOM 4571 C CA . TYR B 1 229 ? 34.509 10.891 -25.433 1.00 12.42 229 TYR B CA 1
ATOM 4572 C C . TYR B 1 229 ? 35.543 9.825 -25.788 1.00 13.99 229 TYR B C 1
ATOM 4573 O O . TYR B 1 229 ? 36.570 9.677 -25.127 1.00 16.56 229 TYR B O 1
ATOM 4582 N N . ALA B 1 230 ? 35.253 9.084 -26.843 1.00 17.79 230 ALA B N 1
ATOM 4583 C CA . ALA B 1 230 ? 36.016 7.905 -27.215 1.00 13.06 230 ALA B CA 1
ATOM 4584 C C . ALA B 1 230 ? 36.921 8.171 -28.414 1.00 14.04 230 ALA B C 1
ATOM 4585 O O . ALA B 1 230 ? 36.661 9.049 -29.242 1.00 13.64 230 ALA B O 1
ATOM 4587 N N . SER B 1 231 ? 37.992 7.383 -28.496 1.00 11.42 231 SER B N 1
ATOM 4588 C CA . SER B 1 231 ? 38.773 7.227 -29.715 1.00 11.18 231 SER B CA 1
ATOM 4589 C C . SER B 1 231 ? 38.766 5.758 -30.124 1.00 13.63 231 SER B C 1
ATOM 4590 O O . SER B 1 231 ? 38.394 4.868 -29.346 1.00 11.70 231 SER B O 1
ATOM 4593 N N . ASP B 1 232 ? 39.169 5.511 -31.369 1.00 12.96 232 ASP B N 1
ATOM 4594 C CA . ASP B 1 232 ? 39.167 4.161 -31.936 1.00 12.66 232 ASP B CA 1
ATOM 4595 C C . ASP B 1 232 ? 40.076 4.185 -33.158 1.00 9.56 232 ASP B C 1
ATOM 4596 O O . ASP B 1 232 ? 39.844 4.972 -34.087 1.00 13.64 232 ASP B O 1
ATOM 4601 N N . ALA B 1 233 ? 41.122 3.361 -33.153 1.00 11.26 233 ALA B N 1
ATOM 4602 C CA . ALA B 1 233 ? 42.053 3.349 -34.278 1.00 11.10 233 ALA B CA 1
ATOM 4603 C C . ALA B 1 233 ? 42.743 1.993 -34.382 1.00 12.94 233 ALA B C 1
ATOM 4604 O O . ALA B 1 233 ? 42.945 1.306 -33.375 1.00 12.14 233 ALA B O 1
ATOM 4606 N N . THR B 1 234 ? 43.126 1.625 -35.607 1.00 11.93 234 THR B N 1
ATOM 4607 C CA . THR B 1 234 ? 43.866 0.393 -35.866 1.00 9.99 234 THR B CA 1
ATOM 4608 C C . THR B 1 234 ? 45.075 0.688 -36.743 1.00 11.43 234 THR B C 1
ATOM 4609 O O . THR B 1 234 ? 44.987 1.436 -37.723 1.00 12.98 234 THR B O 1
ATOM 4613 N N . ARG B 1 235 ? 46.202 0.083 -36.394 1.00 11.12 235 ARG B N 1
ATOM 4614 C CA . ARG B 1 235 ? 47.371 0.050 -37.265 1.00 12.86 235 ARG B CA 1
ATOM 4615 C C . ARG B 1 235 ? 47.902 -1.371 -37.295 1.00 15.22 235 ARG B C 1
ATOM 4616 O O . ARG B 1 235 ? 47.769 -2.107 -36.319 1.00 13.75 235 ARG B O 1
ATOM 4624 N N . THR B 1 236 ? 48.488 -1.761 -38.431 1.00 11.09 236 THR B N 1
ATOM 4625 C CA . THR B 1 236 ? 49.108 -3.075 -38.582 1.00 11.01 236 THR B CA 1
ATOM 4626 C C . THR B 1 236 ? 50.560 -2.869 -38.995 1.00 13.82 236 THR B C 1
ATOM 4627 O O . THR B 1 236 ? 50.825 -2.247 -40.031 1.00 14.89 236 THR B O 1
ATOM 4631 N N . ILE B 1 237 ? 51.494 -3.364 -38.173 1.00 11.72 237 ILE B N 1
ATOM 4632 C CA . ILE B 1 237 ? 52.925 -3.219 -38.428 1.00 14.08 237 ILE B CA 1
ATOM 4633 C C . ILE B 1 237 ? 53.520 -4.586 -38.711 1.00 13.64 237 ILE B C 1
ATOM 4634 O O . ILE B 1 237 ? 52.833 -5.607 -38.610 1.00 13.87 237 ILE B O 1
ATOM 4639 N N . ALA B 1 238 ? 54.804 -4.620 -39.050 1.00 12.78 238 ALA B N 1
ATOM 4640 C CA . ALA B 1 238 ? 55.522 -5.868 -39.271 1.00 12.11 238 ALA B CA 1
ATOM 4641 C C . ALA B 1 238 ? 56.550 -6.080 -38.171 1.00 14.74 238 ALA B C 1
ATOM 4642 O O . ALA B 1 238 ? 57.293 -5.158 -37.813 1.00 14.72 238 ALA B O 1
ATOM 4644 N N . ILE B 1 239 ? 56.615 -7.304 -37.654 1.00 13.35 239 ILE B N 1
ATOM 4645 C CA . ILE B 1 239 ? 57.653 -7.703 -36.710 1.00 12.65 239 ILE B CA 1
ATOM 4646 C C . ILE B 1 239 ? 58.710 -8.432 -37.532 1.00 19.39 239 ILE B C 1
ATOM 4647 O O . ILE B 1 239 ? 58.507 -9.572 -37.946 1.00 17.02 239 ILE B O 1
ATOM 4652 N N . GLY B 1 240 ? 59.831 -7.759 -37.807 1.00 17.35 240 GLY B N 1
ATOM 4653 C CA . GLY B 1 240 ? 60.793 -8.262 -38.772 1.00 19.04 240 GLY B CA 1
ATOM 4654 C C . GLY B 1 240 ? 60.239 -8.170 -40.187 1.00 16.95 240 GLY B C 1
ATOM 4655 O O . GLY B 1 240 ? 59.105 -7.745 -40.423 1.00 17.36 240 GLY B O 1
ATOM 4656 N N . GLN B 1 241 ? 61.052 -8.606 -41.146 1.00 16.65 241 GLN B N 1
ATOM 4657 C CA . GLN B 1 241 ? 60.626 -8.511 -42.541 1.00 14.35 241 GLN B CA 1
ATOM 4658 C C . GLN B 1 241 ? 59.452 -9.457 -42.788 1.00 15.77 241 GLN B C 1
ATOM 4659 O O . GLN B 1 241 ? 59.537 -10.641 -42.442 1.00 15.46 241 GLN B O 1
ATOM 4665 N N . PRO B 1 242 ? 58.354 -8.976 -43.364 1.00 14.37 242 PRO B N 1
ATOM 4666 C CA . PRO B 1 242 ? 57.243 -9.862 -43.736 1.00 14.58 242 PRO B CA 1
ATOM 4667 C C . PRO B 1 242 ? 57.535 -10.536 -45.069 1.00 15.54 242 PRO B C 1
ATOM 4668 O O . PRO B 1 242 ? 58.514 -10.222 -45.746 1.00 14.89 242 PRO B O 1
ATOM 4672 N N . ASN B 1 243 ? 56.668 -11.484 -45.441 1.00 13.75 243 ASN B N 1
ATOM 4673 C CA . ASN B 1 243 ? 56.755 -12.008 -46.802 1.00 15.07 243 ASN B CA 1
ATOM 4674 C C . ASN B 1 243 ? 56.034 -11.072 -47.772 1.00 17.24 243 ASN B C 1
ATOM 4675 O O . ASN B 1 243 ? 55.341 -10.127 -47.372 1.00 15.83 243 ASN B O 1
ATOM 4680 N N . ASP B 1 244 ? 56.257 -11.298 -49.069 1.00 15.71 244 ASP B N 1
ATOM 4681 C CA . ASP B 1 244 ? 55.665 -10.422 -50.080 1.00 16.08 244 ASP B CA 1
ATOM 4682 C C . ASP B 1 244 ? 54.140 -10.440 -50.012 1.00 13.87 244 ASP B C 1
ATOM 4683 O O . ASP B 1 244 ? 53.486 -9.414 -50.241 1.00 16.30 244 ASP B O 1
ATOM 4688 N N . PHE B 1 245 ? 53.555 -11.609 -49.740 1.00 14.51 245 PHE B N 1
ATOM 4689 C CA . PHE B 1 245 ? 52.101 -11.734 -49.743 1.00 16.10 245 PHE B CA 1
ATOM 4690 C C . PHE B 1 245 ? 51.461 -10.842 -48.686 1.00 15.86 245 PHE B C 1
ATOM 4691 O O . PHE B 1 245 ? 50.547 -10.062 -48.985 1.00 15.62 245 PHE B O 1
ATOM 4699 N N . ASP B 1 246 ? 51.932 -10.949 -47.438 1.00 15.23 246 ASP B N 1
ATOM 4700 C CA . ASP B 1 246 ? 51.372 -10.137 -46.359 1.00 18.29 246 ASP B CA 1
ATOM 4701 C C . ASP B 1 246 ? 51.605 -8.653 -46.621 1.00 15.41 246 ASP B C 1
ATOM 4702 O O . ASP B 1 246 ? 50.760 -7.810 -46.299 1.00 14.33 246 ASP B O 1
ATOM 4707 N N . ALA B 1 247 ? 52.762 -8.310 -47.186 1.00 16.01 247 ALA B N 1
ATOM 4708 C CA . ALA B 1 247 ? 53.047 -6.906 -47.463 1.00 12.67 247 ALA B CA 1
ATOM 4709 C C . ALA B 1 247 ? 52.077 -6.342 -48.497 1.00 16.05 247 ALA B C 1
ATOM 4710 O O . ALA B 1 247 ? 51.682 -5.174 -48.415 1.00 14.53 247 ALA B O 1
ATOM 4712 N N . GLU B 1 248 ? 51.685 -7.160 -49.485 1.00 13.60 248 GLU B N 1
ATOM 4713 C CA . GLU B 1 248 ? 50.750 -6.685 -50.498 1.00 16.75 248 GLU B CA 1
ATOM 4714 C C . GLU B 1 248 ? 49.339 -6.539 -49.928 1.00 16.23 248 GLU B C 1
ATOM 4715 O O . GLU B 1 248 ? 48.625 -5.595 -50.281 1.00 16.44 248 GLU B O 1
ATOM 4721 N N . ILE B 1 249 ? 48.913 -7.457 -49.052 1.00 12.74 249 ILE B N 1
ATOM 4722 C CA . ILE B 1 249 ? 47.620 -7.288 -48.383 1.00 14.04 249 ILE B CA 1
ATOM 4723 C C . ILE B 1 249 ? 47.582 -5.960 -47.639 1.00 14.01 249 ILE B C 1
ATOM 4724 O O . ILE B 1 249 ? 46.603 -5.209 -47.721 1.00 15.91 249 ILE B O 1
ATOM 4729 N N . HIS B 1 250 ? 48.659 -5.642 -46.911 1.00 15.36 250 HIS B N 1
ATOM 4730 C CA . HIS B 1 250 ? 48.720 -4.361 -46.208 1.00 13.30 250 HIS B CA 1
ATOM 4731 C C . HIS B 1 250 ? 48.591 -3.195 -47.180 1.00 14.73 250 HIS B C 1
ATOM 4732 O O . HIS B 1 250 ? 47.836 -2.245 -46.931 1.00 13.88 250 HIS B O 1
ATOM 4739 N N . LYS B 1 251 ? 49.345 -3.239 -48.284 1.00 12.95 251 LYS B N 1
ATOM 4740 C CA . LYS B 1 251 ? 49.288 -2.159 -49.262 1.00 15.76 251 LYS B CA 1
ATOM 4741 C C . LYS B 1 251 ? 47.864 -1.956 -49.776 1.00 15.95 251 LYS B C 1
ATOM 4742 O O . LYS B 1 251 ? 47.391 -0.816 -49.892 1.00 15.46 251 LYS B O 1
ATOM 4748 N N . ILE B 1 252 ? 47.163 -3.053 -50.080 1.00 14.25 252 ILE B N 1
ATOM 4749 C CA . ILE B 1 252 ? 45.790 -2.953 -50.577 1.00 14.36 252 ILE B CA 1
ATOM 4750 C C . ILE B 1 252 ? 44.891 -2.267 -49.548 1.00 17.10 252 ILE B C 1
ATOM 4751 O O . ILE B 1 252 ? 44.154 -1.332 -49.873 1.00 15.18 252 ILE B O 1
ATOM 4756 N N . VAL B 1 253 ? 44.945 -2.718 -48.290 1.00 12.32 253 VAL B N 1
ATOM 4757 C CA . VAL B 1 253 ? 44.122 -2.116 -47.239 1.00 11.87 253 VAL B CA 1
ATOM 4758 C C . VAL B 1 253 ? 44.488 -0.656 -47.039 1.00 16.05 253 VAL B C 1
ATOM 4759 O O . VAL B 1 253 ? 43.610 0.209 -46.890 1.00 14.84 253 VAL B O 1
ATOM 4763 N N . LYS B 1 254 ? 45.794 -0.361 -47.023 1.00 15.25 254 LYS B N 1
ATOM 4764 C CA . LYS B 1 254 ? 46.254 1.007 -46.812 1.00 15.39 254 LYS B CA 1
ATOM 4765 C C . LYS B 1 254 ? 45.712 1.933 -47.890 1.00 17.32 254 LYS B C 1
ATOM 4766 O O . LYS B 1 254 ? 45.179 3.006 -47.592 1.00 15.97 254 LYS B O 1
ATOM 4772 N N . GLU B 1 255 ? 45.816 1.517 -49.153 1.00 16.60 255 GLU B N 1
ATOM 4773 C CA . GLU B 1 255 ? 45.329 2.347 -50.245 1.00 18.05 255 GLU B CA 1
ATOM 4774 C C . GLU B 1 255 ? 43.811 2.492 -50.200 1.00 17.15 255 GLU B C 1
ATOM 4775 O O . GLU B 1 255 ? 43.279 3.571 -50.491 1.00 16.42 255 GLU B O 1
ATOM 4781 N N . ALA B 1 256 ? 43.094 1.425 -49.833 1.00 15.85 256 ALA B N 1
ATOM 4782 C CA . ALA B 1 256 ? 41.639 1.533 -49.755 1.00 13.50 256 ALA B CA 1
ATOM 4783 C C . ALA B 1 256 ? 41.226 2.526 -48.673 1.00 14.12 256 ALA B C 1
ATOM 4784 O O . ALA B 1 256 ? 40.315 3.338 -48.875 1.00 15.14 256 ALA B O 1
ATOM 4786 N N . GLN B 1 257 ? 41.908 2.491 -47.526 1.00 13.91 257 GLN B N 1
ATOM 4787 C CA . GLN B 1 257 ? 41.586 3.408 -46.439 1.00 13.01 257 GLN B CA 1
ATOM 4788 C C . GLN B 1 257 ? 41.873 4.856 -46.827 1.00 16.29 257 GLN B C 1
ATOM 4789 O O . GLN B 1 257 ? 41.062 5.752 -46.551 1.00 15.80 257 GLN B O 1
ATOM 4795 N N . GLN B 1 258 ? 43.020 5.105 -47.471 1.00 14.50 258 GLN B N 1
ATOM 4796 C CA . GLN B 1 258 ? 43.364 6.464 -47.878 1.00 14.88 258 GLN B CA 1
ATOM 4797 C C . GLN B 1 258 ? 42.404 6.979 -48.947 1.00 11.83 258 GLN B C 1
ATOM 4798 O O . GLN B 1 258 ? 42.040 8.159 -48.947 1.00 15.13 258 GLN B O 1
ATOM 4804 N N . ALA B 1 259 ? 41.983 6.104 -49.861 1.00 13.13 259 ALA B N 1
ATOM 4805 C CA . ALA B 1 259 ? 41.049 6.520 -50.904 1.00 13.60 259 ALA B CA 1
ATOM 4806 C C . ALA B 1 259 ? 39.718 6.958 -50.308 1.00 19.41 259 ALA B C 1
ATOM 4807 O O . ALA B 1 259 ? 39.125 7.960 -50.740 1.00 15.32 259 ALA B O 1
ATOM 4809 N N . ALA B 1 260 ? 39.219 6.211 -49.322 1.00 16.15 260 ALA B N 1
ATOM 4810 C CA . ALA B 1 260 ? 37.992 6.641 -48.659 1.00 14.06 260 ALA B CA 1
ATOM 4811 C C . ALA B 1 260 ? 38.213 7.948 -47.902 1.00 18.55 260 ALA B C 1
ATOM 4812 O O . ALA B 1 260 ? 37.346 8.829 -47.912 1.00 14.24 260 ALA B O 1
ATOM 4814 N N . MET B 1 261 ? 39.381 8.106 -47.262 1.00 15.56 261 MET B N 1
ATOM 4815 C CA . MET B 1 261 ? 39.659 9.342 -46.532 1.00 16.61 261 MET B CA 1
ATOM 4816 C C . MET B 1 261 ? 39.687 10.541 -47.476 1.00 19.75 261 MET B C 1
ATOM 4817 O O . MET B 1 261 ? 39.180 11.618 -47.143 1.00 16.98 261 MET B O 1
ATOM 4822 N N . ASP B 1 262 ? 40.274 10.366 -48.664 1.00 14.85 262 ASP B N 1
ATOM 4823 C CA . ASP B 1 262 ? 40.340 11.431 -49.657 1.00 17.04 262 ASP B CA 1
ATOM 4824 C C . ASP B 1 262 ? 38.981 11.731 -50.284 1.00 17.75 262 ASP B C 1
ATOM 4825 O O . ASP B 1 262 ? 38.804 12.802 -50.872 1.00 20.90 262 ASP B O 1
ATOM 4830 N N . PHE B 1 263 ? 38.038 10.797 -50.201 1.00 16.42 263 PHE B N 1
ATOM 4831 C CA . PHE B 1 263 ? 36.720 10.943 -50.795 1.00 17.97 263 PHE B CA 1
ATOM 4832 C C . PHE B 1 263 ? 35.726 11.645 -49.879 1.00 20.67 263 PHE B C 1
ATOM 4833 O O . PHE B 1 263 ? 34.834 12.341 -50.371 1.00 18.77 263 PHE B O 1
ATOM 4841 N N . ILE B 1 264 ? 35.865 11.499 -48.559 1.00 15.72 264 ILE B N 1
ATOM 4842 C CA . ILE B 1 264 ? 34.808 11.929 -47.652 1.00 16.44 264 ILE B CA 1
ATOM 4843 C C . ILE B 1 264 ? 34.719 13.450 -47.645 1.00 14.19 264 ILE B C 1
ATOM 4844 O O . ILE B 1 264 ? 35.722 14.146 -47.465 1.00 16.37 264 ILE B O 1
ATOM 4849 N N . LYS B 1 265 ? 33.508 13.963 -47.854 1.00 15.99 265 LYS B N 1
ATOM 4850 C CA . LYS B 1 265 ? 33.171 15.376 -47.764 1.00 17.66 26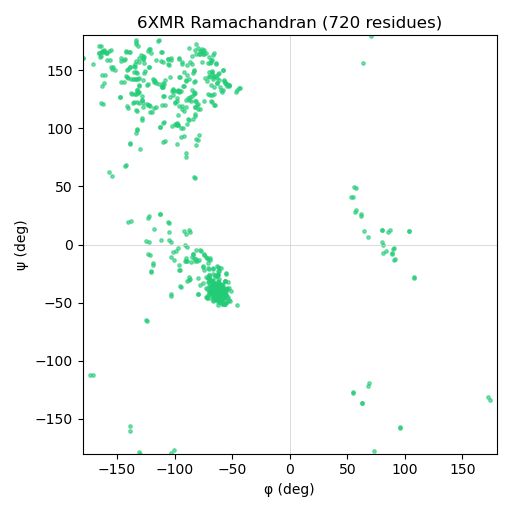5 LYS B CA 1
ATOM 4851 C C . LYS B 1 265 ? 31.655 15.477 -47.687 1.00 21.40 265 LYS B C 1
ATOM 4852 O O . LYS B 1 265 ? 30.953 14.513 -48.027 1.00 17.67 265 LYS B O 1
ATOM 4858 N N . PRO B 1 266 ? 31.108 16.599 -47.223 1.00 16.23 266 PRO B N 1
ATOM 4859 C CA . PRO B 1 266 ? 29.647 16.745 -47.233 1.00 16.19 266 PRO B CA 1
ATOM 4860 C C . PRO B 1 266 ? 29.092 16.560 -48.635 1.00 18.71 266 PRO B C 1
ATOM 4861 O O . PRO B 1 266 ? 29.692 16.991 -49.622 1.00 19.32 266 PRO B O 1
ATOM 4865 N N . GLY B 1 267 ? 27.951 15.868 -48.718 1.00 18.17 267 GLY B N 1
ATOM 4866 C CA . GLY B 1 267 ? 27.227 15.690 -49.960 1.00 17.13 267 GLY B CA 1
ATOM 4867 C C . GLY B 1 267 ? 27.316 14.288 -50.529 1.00 18.44 267 GLY B C 1
ATOM 4868 O O . GLY B 1 267 ? 26.400 13.867 -51.242 1.00 19.84 267 GLY B O 1
ATOM 4869 N N . VAL B 1 268 ? 28.408 13.563 -50.255 1.00 16.64 268 VAL B N 1
ATOM 4870 C CA . VAL B 1 268 ? 28.499 12.162 -50.672 1.00 17.20 268 VAL B CA 1
ATOM 4871 C C . VAL B 1 268 ? 27.616 11.340 -49.739 1.00 18.41 268 VAL B C 1
ATOM 4872 O O . VAL B 1 268 ? 27.182 11.840 -48.694 1.00 17.08 268 VAL B O 1
ATOM 4876 N N . THR B 1 269 ? 27.324 10.086 -50.092 1.00 17.77 269 THR B N 1
ATOM 4877 C CA . THR B 1 269 ? 26.498 9.264 -49.214 1.00 19.08 269 THR B CA 1
ATOM 4878 C C . THR B 1 269 ? 27.330 8.213 -48.488 1.00 16.90 269 THR B C 1
ATOM 4879 O O . THR B 1 269 ? 28.432 7.856 -48.907 1.00 16.87 269 THR B O 1
ATOM 4883 N N . ALA B 1 270 ? 26.776 7.715 -47.380 1.00 14.55 270 ALA B N 1
ATOM 4884 C CA . ALA B 1 270 ? 27.449 6.655 -46.638 1.00 12.28 270 ALA B CA 1
ATOM 4885 C C . ALA B 1 270 ? 27.706 5.442 -47.529 1.00 16.39 270 ALA B C 1
ATOM 4886 O O . ALA B 1 270 ? 28.798 4.865 -47.501 1.00 16.27 270 ALA B O 1
ATOM 4888 N N . HIS B 1 271 ? 26.715 5.053 -48.340 1.00 15.90 271 HIS B N 1
ATOM 4889 C CA . HIS B 1 271 ? 26.903 3.956 -49.286 1.00 15.72 271 HIS B CA 1
ATOM 4890 C C . HIS B 1 271 ? 28.124 4.200 -50.170 1.00 16.92 271 HIS B C 1
ATOM 4891 O O . HIS B 1 271 ? 28.934 3.295 -50.402 1.00 16.00 271 HIS B O 1
ATOM 4898 N N . GLU B 1 272 ? 28.256 5.423 -50.680 1.00 15.63 272 GLU B N 1
ATOM 4899 C CA . GLU B 1 272 ? 29.342 5.757 -51.594 1.00 17.72 272 GLU B CA 1
ATOM 4900 C C . GLU B 1 272 ? 30.694 5.716 -50.899 1.00 19.60 272 GLU B C 1
ATOM 4901 O O . GLU B 1 272 ? 31.697 5.336 -51.513 1.00 17.10 272 GLU B O 1
ATOM 4907 N N . VAL B 1 273 ? 30.753 6.138 -49.634 1.00 15.80 273 VAL B N 1
ATOM 4908 C CA . VAL B 1 273 ? 32.018 6.080 -48.903 1.00 15.96 273 VAL B CA 1
ATOM 4909 C C . VAL B 1 273 ? 32.442 4.633 -48.709 1.00 18.19 273 VAL B C 1
ATOM 4910 O O . VAL B 1 273 ? 33.604 4.273 -48.923 1.00 14.52 273 VAL B O 1
ATOM 4914 N N . ASP B 1 274 ? 31.509 3.788 -48.265 1.00 16.69 274 ASP B N 1
ATOM 4915 C CA . ASP B 1 274 ? 31.801 2.363 -48.114 1.00 13.02 274 ASP B CA 1
ATOM 4916 C C . ASP B 1 274 ? 32.310 1.772 -49.424 1.00 14.04 274 ASP B C 1
ATOM 4917 O O . ASP B 1 274 ? 33.290 1.016 -49.439 1.00 14.10 274 ASP B O 1
ATOM 4922 N N . ALA B 1 275 ? 31.681 2.146 -50.542 1.00 16.73 275 ALA B N 1
ATOM 4923 C CA . ALA B 1 275 ? 32.030 1.568 -51.839 1.00 12.88 275 ALA B CA 1
ATOM 4924 C C . ALA B 1 275 ? 33.425 1.971 -52.316 1.00 13.09 275 ALA B C 1
ATOM 4925 O O . ALA B 1 275 ? 34.064 1.204 -53.047 1.00 17.59 275 ALA B O 1
ATOM 4927 N N . VAL B 1 276 ? 33.905 3.166 -51.966 1.00 17.42 276 VAL B N 1
ATOM 4928 C CA . VAL B 1 276 ? 35.246 3.557 -52.409 1.00 15.82 276 VAL B CA 1
ATOM 4929 C C . VAL B 1 276 ? 36.279 2.551 -51.914 1.00 16.94 276 VAL B C 1
ATOM 4930 O O . VAL B 1 276 ? 37.109 2.054 -52.685 1.00 16.59 276 VAL B O 1
ATOM 4934 N N . ALA B 1 277 ? 36.234 2.224 -50.620 1.00 14.89 277 ALA B N 1
ATOM 4935 C CA . ALA B 1 277 ? 37.162 1.239 -50.078 1.00 15.99 277 ALA B CA 1
ATOM 4936 C C . ALA B 1 277 ? 36.825 -0.170 -50.559 1.00 16.90 277 ALA B C 1
ATOM 4937 O O . ALA B 1 277 ? 37.715 -0.928 -50.980 1.00 16.78 277 ALA B O 1
ATOM 4939 N N . ARG B 1 278 ? 35.539 -0.542 -50.514 1.00 15.42 278 ARG B N 1
ATOM 4940 C CA . ARG B 1 278 ? 35.142 -1.903 -50.866 1.00 15.83 278 ARG B CA 1
ATOM 4941 C C . ARG B 1 278 ? 35.451 -2.220 -52.329 1.00 18.88 278 ARG B C 1
ATOM 4942 O O . ARG B 1 278 ? 35.916 -3.323 -52.644 1.00 20.63 278 ARG B O 1
ATOM 4950 N N . ASP B 1 279 ? 35.200 -1.266 -53.236 1.00 18.02 279 ASP B N 1
ATOM 4951 C CA . ASP B 1 279 ? 35.477 -1.495 -54.656 1.00 16.91 279 ASP B CA 1
ATOM 4952 C C . ASP B 1 279 ? 36.965 -1.714 -54.904 1.00 17.58 279 ASP B C 1
ATOM 4953 O O . ASP B 1 279 ? 37.352 -2.537 -55.743 1.00 19.32 279 ASP B O 1
ATOM 4958 N N . LEU B 1 280 ? 37.815 -0.948 -54.217 1.00 19.27 280 LEU B N 1
ATOM 4959 C CA . LEU B 1 280 ? 39.255 -1.095 -54.404 1.00 18.83 280 LEU B CA 1
ATOM 4960 C C . LEU B 1 280 ? 39.728 -2.470 -53.935 1.00 21.73 280 LEU B C 1
ATOM 4961 O O . LEU B 1 280 ? 40.461 -3.167 -54.651 1.00 18.72 280 LEU B O 1
ATOM 4966 N N . ILE B 1 281 ? 39.276 -2.903 -52.755 1.00 15.33 281 ILE B N 1
ATOM 4967 C CA . ILE B 1 281 ? 39.645 -4.229 -52.268 1.00 17.35 281 ILE B CA 1
ATOM 4968 C C . ILE B 1 281 ? 39.073 -5.311 -53.171 1.00 22.02 281 ILE B C 1
ATOM 4969 O O . ILE B 1 281 ? 39.723 -6.328 -53.432 1.00 22.08 281 ILE B O 1
ATOM 4974 N N . THR B 1 282 ? 37.863 -5.097 -53.689 1.00 20.88 282 THR B N 1
ATOM 4975 C CA . THR B 1 282 ? 37.242 -6.094 -54.552 1.00 22.61 282 THR B CA 1
ATOM 4976 C C . THR B 1 282 ? 37.965 -6.177 -55.891 1.00 20.48 282 THR B C 1
ATOM 4977 O O . THR B 1 282 ? 38.218 -7.277 -56.394 1.00 21.90 282 THR B O 1
ATOM 4981 N N . LYS B 1 283 ? 38.336 -5.026 -56.460 1.00 20.52 283 LYS B N 1
ATOM 4982 C CA . LYS B 1 283 ? 39.122 -5.006 -57.692 1.00 23.66 283 LYS B CA 1
ATOM 4983 C C . LYS B 1 283 ? 40.451 -5.750 -57.532 1.00 23.58 283 LYS B C 1
ATOM 4984 O O . LYS B 1 283 ? 40.896 -6.449 -58.452 1.00 24.44 283 LYS B O 1
ATOM 4990 N N . ALA B 1 284 ? 41.102 -5.603 -56.374 1.00 19.90 284 ALA B N 1
ATOM 4991 C CA . ALA B 1 284 ? 42.357 -6.293 -56.093 1.00 27.06 284 ALA B CA 1
ATOM 4992 C C . ALA B 1 284 ? 42.179 -7.794 -55.920 1.00 22.77 284 ALA B C 1
ATOM 4993 O O . ALA B 1 284 ? 43.184 -8.517 -55.869 1.00 20.95 284 ALA B O 1
ATOM 4995 N N . GLY B 1 285 ? 40.944 -8.270 -55.796 1.00 18.27 285 GLY B N 1
ATOM 4996 C CA . GLY B 1 285 ? 40.655 -9.683 -55.690 1.00 17.26 285 GLY B CA 1
ATOM 4997 C C . GLY B 1 285 ? 40.318 -10.222 -54.315 1.00 21.82 285 GLY B C 1
ATOM 4998 O O . GLY B 1 285 ? 40.239 -11.446 -54.158 1.00 23.15 285 GLY B O 1
ATOM 4999 N N . TYR B 1 286 ? 40.077 -9.366 -53.323 1.00 21.76 286 TYR B N 1
ATOM 5000 C CA . TYR B 1 286 ? 39.908 -9.833 -51.950 1.00 17.65 286 TYR B CA 1
ATOM 5001 C C . TYR B 1 286 ? 38.562 -9.419 -51.348 1.00 20.79 286 TYR B C 1
ATOM 5002 O O . TYR B 1 286 ? 38.418 -9.343 -50.125 1.00 18.10 286 TYR B O 1
ATOM 5011 N N . GLY B 1 287 ? 37.556 -9.176 -52.197 1.00 20.53 287 GLY B N 1
ATOM 5012 C CA . GLY B 1 287 ? 36.260 -8.727 -51.693 1.00 20.46 287 GLY B CA 1
ATOM 5013 C C . GLY B 1 287 ? 35.640 -9.688 -50.694 1.00 22.85 287 GLY B C 1
ATOM 5014 O O . GLY B 1 287 ? 35.013 -9.269 -49.716 1.00 20.66 287 GLY B O 1
ATOM 5015 N N . GLU B 1 288 ? 35.811 -10.990 -50.928 1.00 19.29 288 GLU B N 1
ATOM 5016 C CA . GLU B 1 288 ? 35.288 -12.026 -50.042 1.00 24.87 288 GLU B CA 1
ATOM 5017 C C . GLU B 1 288 ? 35.845 -11.931 -48.626 1.00 21.76 288 GLU B C 1
ATOM 5018 O O . GLU B 1 288 ? 35.244 -12.479 -47.694 1.00 25.74 288 GLU B O 1
ATOM 5024 N N . TYR B 1 289 ? 36.981 -11.265 -48.448 1.00 17.54 289 TYR B N 1
ATOM 5025 C CA . TYR B 1 289 ? 37.680 -11.231 -47.175 1.00 16.28 289 TYR B CA 1
ATOM 5026 C C . TYR B 1 289 ? 37.523 -9.902 -46.447 1.00 18.49 289 TYR B C 1
ATOM 5027 O O . TYR B 1 289 ? 38.147 -9.702 -45.393 1.00 18.70 289 TYR B O 1
ATOM 5036 N N . PHE B 1 290 ? 36.734 -8.982 -46.991 1.00 19.32 290 PHE B N 1
ATOM 5037 C CA . PHE B 1 290 ? 36.410 -7.715 -46.338 1.00 12.72 290 PHE B CA 1
ATOM 5038 C C . PHE B 1 290 ? 34.933 -7.813 -45.955 1.00 19.80 290 PHE B C 1
ATOM 5039 O O . PHE B 1 290 ? 34.047 -7.405 -46.707 1.00 23.11 290 PHE B O 1
ATOM 5047 N N . ASN B 1 291 ? 34.683 -8.359 -44.763 1.00 20.71 291 ASN B N 1
ATOM 5048 C CA . ASN B 1 291 ? 33.392 -8.917 -44.386 1.00 29.65 291 ASN B CA 1
ATOM 5049 C C . ASN B 1 291 ? 32.686 -8.114 -43.298 1.00 23.69 291 ASN B C 1
ATOM 5050 O O . ASN B 1 291 ? 31.888 -8.666 -42.539 1.00 27.99 291 ASN B O 1
ATOM 5055 N N . HIS B 1 292 ? 32.981 -6.819 -43.194 1.00 20.87 292 HIS B N 1
ATOM 5056 C CA . HIS B 1 292 ? 32.243 -5.927 -42.312 1.00 19.33 292 HIS B CA 1
ATOM 5057 C C . HIS B 1 292 ? 32.085 -4.578 -43.003 1.00 16.55 292 HIS B C 1
ATOM 5058 O O . HIS B 1 292 ? 32.731 -4.291 -44.019 1.00 16.62 292 HIS B O 1
ATOM 5065 N N . ARG B 1 293 ? 31.194 -3.754 -42.455 1.00 12.08 293 ARG B N 1
ATOM 5066 C CA . ARG B 1 293 ? 30.980 -2.415 -42.992 1.00 12.13 293 ARG B CA 1
ATOM 5067 C C . ARG B 1 293 ? 32.246 -1.560 -42.847 1.00 14.39 293 ARG B C 1
ATOM 5068 O O . ARG B 1 293 ? 33.098 -1.793 -41.984 1.00 15.62 293 ARG B O 1
ATOM 5076 N N . LEU B 1 294 ? 32.364 -0.542 -43.699 1.00 11.84 294 LEU B N 1
ATOM 5077 C CA . LEU B 1 294 ? 33.567 0.285 -43.659 1.00 12.75 294 LEU B CA 1
ATOM 5078 C C . LEU B 1 294 ? 33.664 1.082 -42.362 1.00 14.07 294 LEU B C 1
ATOM 5079 O O . LEU B 1 294 ? 34.775 1.332 -41.877 1.00 15.32 294 LEU B O 1
ATOM 5084 N N . GLY B 1 295 ? 32.533 1.483 -41.781 1.00 11.70 295 GLY B N 1
ATOM 5085 C CA . GLY B 1 295 ? 32.647 2.345 -40.617 1.00 14.95 295 GLY B CA 1
ATOM 5086 C C . GLY B 1 295 ? 31.393 2.448 -39.777 1.00 12.22 295 GLY B C 1
ATOM 5087 O O . GLY B 1 295 ? 30.294 2.076 -40.191 1.00 12.42 295 GLY B O 1
ATOM 5088 N N . HIS B 1 296 ? 31.596 2.978 -38.569 1.00 14.12 296 HIS B N 1
ATOM 5089 C CA . HIS B 1 296 ? 30.548 3.230 -37.591 1.00 12.99 296 HIS B CA 1
ATOM 5090 C C . HIS B 1 296 ? 30.760 4.621 -37.017 1.00 17.53 296 HIS B C 1
ATOM 5091 O O . HIS B 1 296 ? 31.886 5.121 -36.966 1.00 15.39 296 HIS B O 1
ATOM 5098 N N . GLY B 1 297 ? 29.683 5.220 -36.525 1.00 14.90 297 GLY B N 1
ATOM 5099 C CA . GLY B 1 297 ? 29.822 6.481 -35.830 1.00 14.53 297 GLY B CA 1
ATOM 5100 C C . GLY B 1 297 ? 30.548 6.305 -34.511 1.00 14.65 297 GLY B C 1
ATOM 5101 O O . GLY B 1 297 ? 30.577 5.220 -33.917 1.00 15.02 297 GLY B O 1
ATOM 5102 N N . ILE B 1 298 ? 31.137 7.402 -34.039 1.00 10.69 298 ILE B N 1
ATOM 5103 C CA . ILE B 1 298 ? 31.817 7.426 -32.751 1.00 12.04 298 ILE B CA 1
ATOM 5104 C C . ILE B 1 298 ? 31.522 8.761 -32.084 1.00 13.06 298 ILE B C 1
ATOM 5105 O O . ILE B 1 298 ? 31.287 9.774 -32.754 1.00 13.32 298 ILE B O 1
ATOM 5110 N N . GLY B 1 299 ? 31.508 8.751 -30.753 1.00 11.24 299 GLY B N 1
ATOM 5111 C CA . GLY B 1 299 ? 31.301 9.964 -29.983 1.00 13.08 299 GLY B CA 1
ATOM 5112 C C . GLY B 1 299 ? 31.545 9.700 -28.509 1.00 14.26 299 GLY B C 1
ATOM 5113 O O . GLY B 1 299 ? 32.684 9.424 -28.101 1.00 14.90 299 GLY B O 1
ATOM 5114 N N . MET B 1 300 ? 30.482 9.769 -27.701 1.00 16.90 300 MET B N 1
ATOM 5115 C CA . MET B 1 300 ? 30.588 9.308 -26.324 1.00 15.69 300 MET B CA 1
ATOM 5116 C C . MET B 1 300 ? 30.721 7.796 -26.252 1.00 18.03 300 MET B C 1
ATOM 5117 O O . MET B 1 300 ? 31.308 7.275 -25.297 1.00 21.25 300 MET B O 1
ATOM 5122 N N . ASP B 1 301 ? 30.200 7.087 -27.253 1.00 20.87 301 ASP B N 1
ATOM 5123 C CA . ASP B 1 301 ? 30.295 5.641 -27.375 1.00 18.16 301 ASP B CA 1
ATOM 5124 C C . ASP B 1 301 ? 31.193 5.320 -28.557 1.00 17.10 301 ASP B C 1
ATOM 5125 O O . ASP B 1 301 ? 31.330 6.110 -29.494 1.00 16.71 301 ASP B O 1
ATOM 5130 N N . VAL B 1 302 ? 31.754 4.112 -28.549 1.00 13.51 302 VAL B N 1
ATOM 5131 C CA . VAL B 1 302 ? 32.529 3.722 -29.718 1.00 16.50 302 VAL B CA 1
ATOM 5132 C C . VAL B 1 302 ? 31.656 3.278 -30.876 1.00 24.09 302 VAL B C 1
ATOM 5133 O O . VAL B 1 302 ? 32.129 3.250 -32.014 1.00 31.56 302 VAL B O 1
ATOM 5137 N N . HIS B 1 303 ? 30.370 3.029 -30.648 1.00 15.50 303 HIS B N 1
ATOM 5138 C CA . HIS B 1 303 ? 29.487 2.539 -31.704 1.00 22.68 303 HIS B CA 1
ATOM 5139 C C . HIS B 1 303 ? 28.186 3.337 -31.690 1.00 18.08 303 HIS B C 1
ATOM 5140 O O . HIS B 1 303 ? 27.292 3.069 -30.886 1.00 26.31 303 HIS B O 1
ATOM 5147 N N . GLU B 1 304 ? 28.110 4.363 -32.529 1.00 14.03 304 GLU B N 1
ATOM 5148 C CA . GLU B 1 304 ? 26.891 5.154 -32.666 1.00 15.43 304 GLU B CA 1
ATOM 5149 C C . GLU B 1 304 ? 26.671 5.452 -34.147 1.00 16.11 304 GLU B C 1
ATOM 5150 O O . GLU B 1 304 ? 27.243 4.800 -35.026 1.00 16.66 304 GLU B O 1
ATOM 5156 N N . TYR B 1 305 ? 25.845 6.491 -34.447 1.00 19.50 305 TYR B N 1
ATOM 5157 C CA . TYR B 1 305 ? 25.500 6.763 -35.835 1.00 18.37 305 TYR B CA 1
ATOM 5158 C C . TYR B 1 305 ? 26.546 7.713 -36.406 1.00 13.95 305 TYR B C 1
ATOM 5159 O O . TYR B 1 305 ? 27.149 8.495 -35.661 1.00 16.48 305 TYR B O 1
ATOM 5168 N N . PRO B 1 306 ? 26.765 7.717 -37.731 1.00 15.27 306 PRO B N 1
ATOM 5169 C CA . PRO B 1 306 ? 26.070 6.958 -38.781 1.00 13.09 306 PRO B CA 1
ATOM 5170 C C . PRO B 1 306 ? 26.656 5.579 -39.034 1.00 16.24 306 PRO B C 1
ATOM 5171 O O . PRO B 1 306 ? 27.742 5.278 -38.540 1.00 17.85 306 PRO B O 1
ATOM 5175 N N . SER B 1 307 ? 25.948 4.755 -39.808 1.00 11.26 307 SER B N 1
ATOM 5176 C CA . SER B 1 307 ? 26.506 3.503 -40.309 1.00 14.14 307 SER B CA 1
ATOM 5177 C C . SER B 1 307 ? 27.050 3.705 -41.724 1.00 14.26 307 SER B C 1
ATOM 5178 O O . SER B 1 307 ? 26.293 4.043 -42.642 1.00 16.73 307 SER B O 1
ATOM 5181 N N . ILE B 1 308 ? 28.355 3.490 -41.905 1.00 14.44 308 ILE B N 1
ATOM 5182 C CA . ILE B 1 308 ? 28.986 3.612 -43.225 1.00 13.33 308 ILE B CA 1
ATOM 5183 C C . ILE B 1 308 ? 28.945 2.215 -43.831 1.00 16.05 308 ILE B C 1
ATOM 5184 O O . ILE B 1 308 ? 29.836 1.394 -43.613 1.00 13.28 308 ILE B O 1
ATOM 5189 N N . VAL B 1 309 ? 27.891 1.953 -44.611 1.00 17.05 309 VAL B N 1
ATOM 5190 C CA . VAL B 1 309 ? 27.545 0.606 -45.053 1.00 13.03 309 VAL B CA 1
ATOM 5191 C C . VAL B 1 309 ? 26.743 0.718 -46.349 1.00 19.18 309 VAL B C 1
ATOM 5192 O O . VAL B 1 309 ? 26.082 1.731 -46.598 1.00 15.92 309 VAL B O 1
ATOM 5196 N N . ALA B 1 310 ? 26.827 -0.322 -47.178 1.00 16.79 310 ALA B N 1
ATOM 5197 C CA . ALA B 1 310 ? 26.021 -0.396 -48.391 1.00 15.69 310 ALA B CA 1
ATOM 5198 C C . ALA B 1 310 ? 24.529 -0.301 -48.068 1.00 17.80 310 ALA B C 1
ATOM 5199 O O . ALA B 1 310 ? 24.050 -0.857 -47.074 1.00 17.14 310 ALA B O 1
ATOM 5201 N N . GLY B 1 311 ? 23.789 0.406 -48.924 1.00 18.03 311 GLY B N 1
ATOM 5202 C CA . GLY B 1 311 ? 22.356 0.546 -48.761 1.00 19.90 311 GLY B CA 1
ATOM 5203 C C . GLY B 1 311 ? 21.932 1.719 -47.908 1.00 21.83 311 GLY B C 1
ATOM 5204 O O . GLY B 1 311 ? 20.728 1.971 -47.777 1.00 21.37 311 GLY B O 1
ATOM 5205 N N . ASN B 1 312 ? 22.870 2.412 -47.278 1.00 18.29 312 ASN B N 1
ATOM 5206 C CA . ASN B 1 312 ? 22.554 3.605 -46.498 1.00 15.84 312 ASN B CA 1
ATOM 5207 C C . ASN B 1 312 ? 22.842 4.821 -47.377 1.00 17.80 312 ASN B C 1
ATOM 5208 O O . ASN B 1 312 ? 24.003 5.185 -47.592 1.00 16.72 312 ASN B O 1
ATOM 5213 N N . ASP B 1 313 ? 21.778 5.452 -47.886 1.00 13.47 313 ASP B N 1
ATOM 5214 C CA . ASP B 1 313 ? 21.914 6.618 -48.750 1.00 13.37 313 ASP B CA 1
ATOM 5215 C C . ASP B 1 313 ? 22.010 7.925 -47.976 1.00 15.42 313 ASP B C 1
ATOM 5216 O O . ASP B 1 313 ? 21.926 8.997 -48.589 1.00 15.37 313 ASP B O 1
ATOM 5221 N N . LEU B 1 314 ? 22.191 7.851 -46.657 1.00 18.34 314 LEU B N 1
ATOM 5222 C CA . LEU B 1 314 ? 22.412 9.027 -45.819 1.00 13.68 314 LEU B CA 1
ATOM 5223 C C . LEU B 1 314 ? 23.448 9.947 -46.443 1.00 15.67 314 LEU B C 1
ATOM 5224 O O . LEU B 1 314 ? 24.520 9.497 -46.850 1.00 14.42 314 LEU B O 1
ATOM 5229 N N . VAL B 1 315 ? 23.122 11.238 -46.511 1.00 15.22 315 VAL B N 1
ATOM 5230 C CA . VAL B 1 315 ? 24.055 12.247 -47.007 1.00 14.67 315 VAL B CA 1
ATOM 5231 C C . VAL B 1 315 ? 24.999 12.656 -45.878 1.00 14.51 315 VAL B C 1
ATOM 5232 O O . VAL B 1 315 ? 24.554 13.090 -44.808 1.00 16.75 315 VAL B O 1
ATOM 5236 N N . ILE B 1 316 ? 26.307 12.524 -46.120 1.00 14.35 316 ILE B N 1
ATOM 5237 C CA . ILE B 1 316 ? 27.316 12.906 -45.137 1.00 14.83 316 ILE B CA 1
ATOM 5238 C C . ILE B 1 316 ? 27.277 14.415 -44.928 1.00 16.47 316 ILE B C 1
ATOM 5239 O O . ILE B 1 316 ? 27.150 15.191 -45.886 1.00 17.97 316 ILE B O 1
ATOM 5244 N N . GLN B 1 317 ? 27.332 14.846 -43.669 1.00 15.77 317 GLN B N 1
ATOM 5245 C CA . GLN B 1 317 ? 27.278 16.264 -43.341 1.00 17.71 317 GLN B CA 1
ATOM 5246 C C . GLN B 1 317 ? 28.393 16.632 -42.372 1.00 17.04 317 GLN B C 1
ATOM 5247 O O . GLN B 1 317 ? 28.910 15.795 -41.631 1.00 13.92 317 GLN B O 1
ATOM 5253 N N . GLU B 1 318 ? 28.735 17.917 -42.381 1.00 15.54 318 GLU B N 1
ATOM 5254 C CA . GLU B 1 318 ? 29.698 18.467 -41.437 1.00 16.94 318 GLU B CA 1
ATOM 5255 C C . GLU B 1 318 ? 29.319 18.119 -40.001 1.00 15.25 318 GLU B C 1
ATOM 5256 O O . GLU B 1 318 ? 28.145 18.174 -39.618 1.00 16.00 318 GLU B O 1
ATOM 5262 N N . GLY B 1 319 ? 30.329 17.743 -39.208 1.00 16.72 319 GLY B N 1
ATOM 5263 C CA . GLY B 1 319 ? 30.133 17.398 -37.815 1.00 15.63 319 GLY B CA 1
ATOM 5264 C C . GLY B 1 319 ? 29.867 15.936 -37.540 1.00 15.92 319 GLY B C 1
ATOM 5265 O O . GLY B 1 319 ? 29.905 15.523 -36.364 1.00 14.79 319 GLY B O 1
ATOM 5266 N N . MET B 1 320 ? 29.577 15.136 -38.566 1.00 13.91 320 MET B N 1
ATOM 5267 C CA . MET B 1 320 ? 29.505 13.705 -38.333 1.00 10.26 320 MET B CA 1
ATOM 5268 C C . MET B 1 320 ? 30.894 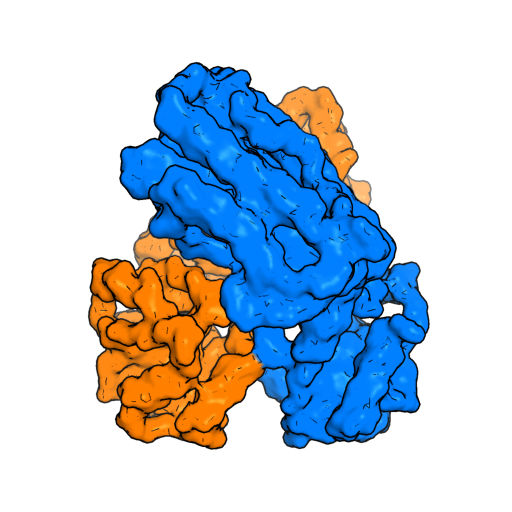13.188 -37.994 1.00 14.29 320 MET B C 1
ATOM 5269 O O . MET B 1 320 ? 31.909 13.708 -38.464 1.00 14.50 320 MET B O 1
ATOM 5274 N N . CYS B 1 321 ? 30.933 12.155 -37.166 1.00 13.64 321 CYS B N 1
ATOM 5275 C CA . CYS B 1 321 ? 32.179 11.504 -36.810 1.00 13.12 321 CYS B CA 1
ATOM 5276 C C . CYS B 1 321 ? 31.986 10.013 -36.972 1.00 13.12 321 CYS B C 1
ATOM 5277 O O . CYS B 1 321 ? 31.032 9.456 -36.420 1.00 14.58 321 CYS B O 1
ATOM 5280 N N . PHE B 1 322 ? 32.927 9.360 -37.654 1.00 12.79 322 PHE B N 1
ATOM 5281 C CA . PHE B 1 322 ? 32.785 7.930 -37.873 1.00 9.92 322 PHE B CA 1
ATOM 5282 C C . PHE B 1 322 ? 34.144 7.344 -38.226 1.00 14.10 322 PHE B C 1
ATOM 5283 O O . PHE B 1 322 ? 35.094 8.064 -38.551 1.00 13.41 322 PHE B O 1
ATOM 5291 N N . SER B 1 323 ? 34.217 6.016 -38.150 1.00 16.84 323 SER B N 1
ATOM 5292 C CA . SER B 1 323 ? 35.418 5.269 -38.482 1.00 12.13 323 SER B CA 1
ATOM 5293 C C . SER B 1 323 ? 35.502 5.000 -39.985 1.00 10.71 323 SER B C 1
ATOM 5294 O O . SER B 1 323 ? 34.504 4.978 -40.711 1.00 13.89 323 SER B O 1
ATOM 5297 N N . ASN B 1 324 ? 36.735 4.806 -40.441 1.00 13.08 324 ASN B N 1
ATOM 5298 C CA . ASN B 1 324 ? 37.058 4.416 -41.811 1.00 12.30 324 ASN B CA 1
ATOM 5299 C C . ASN B 1 324 ? 38.057 3.278 -41.642 1.00 13.58 324 ASN B C 1
ATOM 5300 O O . ASN B 1 324 ? 39.232 3.527 -41.346 1.00 13.97 324 ASN B O 1
ATOM 5305 N N . GLU B 1 325 ? 37.592 2.030 -41.746 1.00 13.85 325 GLU B N 1
ATOM 5306 C CA . GLU B 1 325 ? 38.380 0.882 -41.284 1.00 13.97 325 GLU B CA 1
ATOM 5307 C C . GLU B 1 325 ? 38.216 -0.337 -42.179 1.00 12.10 325 GLU B C 1
ATOM 5308 O O . GLU B 1 325 ? 37.739 -1.394 -41.744 1.00 15.12 325 GLU B O 1
ATOM 5314 N N . PRO B 1 326 ? 38.710 -0.263 -43.407 1.00 15.78 326 PRO B N 1
ATOM 5315 C CA . PRO B 1 326 ? 38.737 -1.455 -44.251 1.00 15.02 326 PRO B CA 1
ATOM 5316 C C . PRO B 1 326 ? 39.716 -2.483 -43.707 1.00 15.05 326 PRO B C 1
ATOM 5317 O O . PRO B 1 326 ? 40.605 -2.188 -42.905 1.00 14.36 326 PRO B O 1
ATOM 5321 N N . GLY B 1 327 ? 39.505 -3.721 -44.124 1.00 12.81 327 GLY B N 1
ATOM 5322 C CA . GLY B 1 327 ? 40.378 -4.797 -43.707 1.00 15.54 327 GLY B CA 1
ATOM 5323 C C . GLY B 1 327 ? 40.279 -5.957 -44.667 1.00 15.86 327 GLY B C 1
ATOM 5324 O O . GLY B 1 327 ? 39.302 -6.090 -45.412 1.00 16.50 327 GLY B O 1
ATOM 5325 N N . ILE B 1 328 ? 41.310 -6.798 -44.650 1.00 16.35 328 ILE B N 1
ATOM 5326 C CA . ILE B 1 328 ? 41.302 -8.065 -45.380 1.00 13.88 328 ILE B CA 1
ATOM 5327 C C . ILE B 1 328 ? 41.694 -9.156 -44.395 1.00 14.64 328 ILE B C 1
ATOM 5328 O O . ILE B 1 328 ? 42.746 -9.061 -43.753 1.00 13.15 328 ILE B O 1
ATOM 5333 N N . TYR B 1 329 ? 40.848 -10.180 -44.258 1.00 13.11 329 TYR B N 1
ATOM 5334 C CA . TYR B 1 329 ? 41.035 -11.214 -43.243 1.00 14.49 329 TYR B CA 1
ATOM 5335 C C . TYR B 1 329 ? 40.979 -12.578 -43.915 1.00 19.38 329 TYR B C 1
ATOM 5336 O O . TYR B 1 329 ? 39.899 -13.039 -44.295 1.00 15.65 329 TYR B O 1
ATOM 5345 N N . ILE B 1 330 ? 42.131 -13.228 -44.046 1.00 16.97 330 ILE B N 1
ATOM 5346 C CA . ILE B 1 330 ? 42.227 -14.523 -44.710 1.00 16.23 330 ILE B CA 1
ATOM 5347 C C . ILE B 1 330 ? 42.533 -15.571 -43.642 1.00 15.59 330 ILE B C 1
ATOM 5348 O O . ILE B 1 330 ? 43.670 -15.641 -43.155 1.00 16.12 330 ILE B O 1
ATOM 5353 N N . PRO B 1 331 ? 41.558 -16.390 -43.241 1.00 21.96 331 PRO B N 1
ATOM 5354 C CA . PRO B 1 331 ? 41.771 -17.324 -42.126 1.00 21.95 331 PRO B CA 1
ATOM 5355 C C . PRO B 1 331 ? 42.986 -18.215 -42.335 1.00 22.19 331 PRO B C 1
ATOM 5356 O O . PRO B 1 331 ? 43.218 -18.745 -43.432 1.00 18.04 331 PRO B O 1
ATOM 5360 N N . GLY B 1 332 ? 43.756 -18.370 -41.254 1.00 21.07 332 GLY B N 1
ATOM 5361 C CA . GLY B 1 332 ? 44.973 -19.153 -41.231 1.00 19.49 332 GLY B CA 1
ATOM 5362 C C . GLY B 1 332 ? 46.120 -18.597 -42.042 1.00 18.71 332 GLY B C 1
ATOM 5363 O O . GLY B 1 332 ? 47.163 -19.256 -42.139 1.00 21.83 332 GLY B O 1
ATOM 5364 N N . LYS B 1 333 ? 45.986 -17.393 -42.602 1.00 19.20 333 LYS B N 1
ATOM 5365 C CA . LYS B 1 333 ? 47.052 -16.782 -43.390 1.00 20.48 333 LYS B CA 1
ATOM 5366 C C . LYS B 1 333 ? 47.454 -15.403 -42.868 1.00 20.29 333 LYS B C 1
ATOM 5367 O O . LYS B 1 333 ? 48.594 -15.233 -42.420 1.00 17.85 333 LYS B O 1
ATOM 5373 N N . VAL B 1 334 ? 46.573 -14.405 -42.929 1.00 15.05 334 VAL B N 1
ATOM 5374 C CA . VAL B 1 334 ? 46.942 -13.025 -42.629 1.00 12.76 334 VAL B CA 1
ATOM 5375 C C . VAL B 1 334 ? 45.668 -12.233 -42.382 1.00 15.11 334 VAL B C 1
ATOM 5376 O O . VAL B 1 334 ? 44.632 -12.491 -42.997 1.00 15.78 334 VAL B O 1
ATOM 5380 N N . GLY B 1 335 ? 45.752 -11.268 -41.474 1.00 14.59 335 GLY B N 1
ATOM 5381 C CA . GLY B 1 335 ? 44.720 -10.263 -41.297 1.00 11.99 335 GLY B CA 1
ATOM 5382 C C . GLY B 1 335 ? 45.329 -8.875 -41.215 1.00 14.32 335 GLY B C 1
ATOM 5383 O O . GLY B 1 335 ? 46.330 -8.680 -40.517 1.00 14.82 335 GLY B O 1
ATOM 5384 N N . VAL B 1 336 ? 44.763 -7.915 -41.948 1.00 12.73 336 VAL B N 1
ATOM 5385 C CA . VAL B 1 336 ? 45.181 -6.516 -41.886 1.00 12.58 336 VAL B CA 1
ATOM 5386 C C . VAL B 1 336 ? 43.948 -5.641 -41.706 1.00 12.11 336 VAL B C 1
ATOM 5387 O O . VAL B 1 336 ? 42.965 -5.801 -42.436 1.00 13.57 336 VAL B O 1
ATOM 5391 N N . ARG B 1 337 ? 43.996 -4.716 -40.744 1.00 12.90 337 ARG B N 1
ATOM 5392 C CA . ARG B 1 337 ? 43.027 -3.627 -40.672 1.00 14.30 337 ARG B CA 1
ATOM 5393 C C . ARG B 1 337 ? 43.784 -2.329 -40.441 1.00 12.75 337 ARG B C 1
ATOM 5394 O O . ARG B 1 337 ? 44.795 -2.314 -39.738 1.00 10.55 337 ARG B O 1
ATOM 5402 N N . ILE B 1 338 ? 43.318 -1.250 -41.062 1.00 10.87 338 ILE B N 1
ATOM 5403 C CA . ILE B 1 338 ? 43.875 0.077 -40.842 1.00 11.95 338 ILE B CA 1
ATOM 5404 C C . ILE B 1 338 ? 42.683 0.991 -40.622 1.00 10.06 338 ILE B C 1
ATOM 5405 O O . ILE B 1 338 ? 41.774 1.029 -41.457 1.00 13.91 338 ILE B O 1
ATOM 5410 N N . GLU B 1 339 ? 42.655 1.673 -39.477 1.00 10.51 339 GLU B N 1
ATOM 5411 C CA . GLU B 1 339 ? 41.458 2.392 -39.047 1.00 12.43 339 GLU B CA 1
ATOM 5412 C C . GLU B 1 339 ? 41.807 3.754 -38.467 1.00 12.18 339 GLU B C 1
ATOM 5413 O O . GLU B 1 339 ? 42.674 3.855 -37.598 1.00 12.93 339 GLU B O 1
ATOM 5419 N N . ASP B 1 340 ? 41.113 4.790 -38.937 1.00 13.31 340 ASP B N 1
ATOM 5420 C CA . ASP B 1 340 ? 40.999 6.060 -38.230 1.00 10.41 340 ASP B CA 1
ATOM 5421 C C . ASP B 1 340 ? 39.527 6.382 -38.076 1.00 10.97 340 ASP B C 1
ATOM 5422 O O . ASP B 1 340 ? 38.714 6.008 -38.924 1.00 13.82 340 ASP B O 1
ATOM 5427 N N . CYS B 1 341 ? 39.184 7.079 -36.992 1.00 12.43 341 CYS B N 1
ATOM 5428 C CA . CYS B 1 341 ? 37.937 7.831 -36.982 1.00 12.51 341 CYS B CA 1
ATOM 5429 C C . CYS B 1 341 ? 38.222 9.263 -37.415 1.00 11.22 341 CYS B C 1
ATOM 5430 O O . CYS B 1 341 ? 39.347 9.759 -37.282 1.00 12.24 341 CYS B O 1
ATOM 5433 N N . LEU B 1 342 ? 37.196 9.921 -37.946 1.00 11.73 342 LEU B N 1
ATOM 5434 C CA . LEU B 1 342 ? 37.367 11.222 -38.574 1.00 14.22 342 LEU B CA 1
ATOM 5435 C C . LEU B 1 342 ? 36.154 12.071 -38.251 1.00 13.47 342 LEU B C 1
ATOM 5436 O O . LEU B 1 342 ? 35.099 11.557 -37.875 1.00 13.72 342 LEU B O 1
ATOM 5441 N N . TYR B 1 343 ? 36.314 13.385 -38.372 1.00 11.84 343 TYR B N 1
ATOM 5442 C CA . TYR B 1 343 ? 35.170 14.284 -38.331 1.00 11.75 343 TYR B CA 1
ATOM 5443 C C . TYR B 1 343 ? 35.065 15.002 -39.663 1.00 16.25 343 TYR B C 1
ATOM 5444 O O . TYR B 1 343 ? 36.077 15.361 -40.270 1.00 17.29 343 TYR B O 1
ATOM 5453 N N . VAL B 1 344 ? 33.833 15.173 -40.123 1.00 13.75 344 VAL B N 1
ATOM 5454 C CA . VAL B 1 344 ? 33.566 15.798 -41.411 1.00 12.12 344 VAL B CA 1
ATOM 5455 C C . VAL B 1 344 ? 33.613 17.312 -41.240 1.00 15.85 344 VAL B C 1
ATOM 5456 O O . VAL B 1 344 ? 33.007 17.865 -40.317 1.00 17.20 344 VAL B O 1
ATOM 5460 N N . THR B 1 345 ? 34.359 17.980 -42.113 1.00 21.22 345 THR B N 1
ATOM 5461 C CA . THR B 1 345 ? 34.454 19.430 -42.084 1.00 21.43 345 THR B CA 1
ATOM 5462 C C . THR B 1 345 ? 33.548 20.017 -43.161 1.00 28.99 345 THR B C 1
ATOM 5463 O O . THR B 1 345 ? 32.803 19.296 -43.829 1.00 19.91 345 THR B O 1
ATOM 5467 N N . GLU B 1 346 ? 33.581 21.350 -43.297 1.00 29.80 346 GLU B N 1
ATOM 5468 C CA . GLU B 1 346 ? 32.791 22.031 -44.328 1.00 28.46 346 GLU B CA 1
ATOM 5469 C C . GLU B 1 346 ? 33.028 21.501 -45.729 1.00 24.62 346 GLU B C 1
ATOM 5470 O O . GLU B 1 346 ? 32.084 21.470 -46.533 1.00 28.41 346 GLU B O 1
ATOM 5476 N N . ASN B 1 347 ? 34.251 21.050 -46.017 1.00 23.68 347 ASN B N 1
ATOM 5477 C CA . ASN B 1 347 ? 34.662 20.703 -47.374 1.00 28.34 347 ASN B CA 1
ATOM 5478 C C . ASN B 1 347 ? 35.542 19.462 -47.459 1.00 24.05 347 ASN B C 1
ATOM 5479 O O . ASN B 1 347 ? 36.188 19.252 -48.493 1.00 26.80 347 ASN B O 1
ATOM 5484 N N . GLY B 1 348 ? 35.547 18.613 -46.444 1.00 21.66 348 GLY B N 1
ATOM 5485 C CA . GLY B 1 348 ? 36.325 17.397 -46.491 1.00 14.90 348 GLY B CA 1
ATOM 5486 C C . GLY B 1 348 ? 36.257 16.697 -45.152 1.00 18.21 348 GLY B C 1
ATOM 5487 O O . GLY B 1 348 ? 35.162 16.587 -44.590 1.00 17.19 348 GLY B O 1
ATOM 5488 N N . CYS B 1 349 ? 37.389 16.246 -44.610 1.00 14.87 349 CYS B N 1
ATOM 5489 C CA . CYS B 1 349 ? 37.376 15.614 -43.294 1.00 18.32 349 CYS B CA 1
ATOM 5490 C C . CYS B 1 349 ? 38.779 15.646 -42.700 1.00 14.21 349 CYS B C 1
ATOM 5491 O O . CYS B 1 349 ? 39.772 15.856 -43.402 1.00 17.25 349 CYS B O 1
ATOM 5494 N N . GLU B 1 350 ? 38.854 15.387 -41.394 1.00 14.74 350 GLU B N 1
ATOM 5495 C CA . GLU B 1 350 ? 40.133 15.267 -40.707 1.00 14.02 350 GLU B CA 1
ATOM 5496 C C . GLU B 1 350 ? 40.122 14.051 -39.799 1.00 15.39 350 GLU B C 1
ATOM 5497 O O . GLU B 1 350 ? 39.136 13.786 -39.110 1.00 15.32 350 GLU B O 1
ATOM 5503 N N . SER B 1 351 ? 41.259 13.373 -39.735 1.00 13.37 351 SER B N 1
ATOM 5504 C CA . SER B 1 351 ? 41.350 12.198 -38.889 1.00 12.88 351 SER B CA 1
ATOM 5505 C C . SER B 1 351 ? 41.665 12.623 -37.466 1.00 15.14 351 SER B C 1
ATOM 5506 O O . SER B 1 351 ? 42.337 13.638 -37.228 1.00 16.48 351 SER B O 1
ATOM 5509 N N . PHE B 1 352 ? 41.151 11.846 -36.506 1.00 10.89 352 PHE B N 1
ATOM 5510 C CA . PHE B 1 352 ? 41.503 12.048 -35.110 1.00 13.20 352 PHE B CA 1
ATOM 5511 C C . PHE B 1 352 ? 42.850 11.425 -34.742 1.00 12.55 352 PHE B C 1
ATOM 5512 O O . PHE B 1 352 ? 43.382 11.735 -33.671 1.00 14.16 352 PHE B O 1
ATOM 5520 N N . THR B 1 353 ? 43.409 10.555 -35.589 1.00 14.31 353 THR B N 1
ATOM 5521 C CA . THR B 1 353 ? 44.678 9.897 -35.302 1.00 10.92 353 THR B CA 1
ATOM 5522 C C . THR B 1 353 ? 45.623 10.092 -36.477 1.00 10.83 353 THR B C 1
ATOM 5523 O O . THR B 1 353 ? 45.206 10.038 -37.640 1.00 14.18 353 THR B O 1
ATOM 5527 N N . HIS B 1 354 ? 46.904 10.298 -36.163 1.00 12.71 354 HIS B N 1
ATOM 5528 C CA . HIS B 1 354 ? 47.890 10.696 -37.152 1.00 13.25 354 HIS B CA 1
ATOM 5529 C C . HIS B 1 354 ? 49.067 9.743 -37.277 1.00 14.94 354 HIS B C 1
ATOM 5530 O O . HIS B 1 354 ? 49.975 10.011 -38.073 1.00 15.46 354 HIS B O 1
ATOM 5537 N N . THR B 1 355 ? 49.076 8.644 -36.531 1.00 13.13 355 THR B N 1
ATOM 5538 C CA . THR B 1 355 ? 50.150 7.665 -36.643 1.00 15.20 355 THR B CA 1
ATOM 5539 C C . THR B 1 355 ? 50.294 7.202 -38.086 1.00 15.64 355 THR B C 1
ATOM 5540 O O . THR B 1 355 ? 49.300 7.001 -38.788 1.00 13.67 355 THR B O 1
ATOM 5544 N N . ASP B 1 356 ? 51.547 7.073 -38.537 1.00 14.43 356 ASP B N 1
ATOM 5545 C CA . ASP B 1 356 ? 51.862 6.575 -39.871 1.00 13.93 356 ASP B CA 1
ATOM 5546 C C . ASP B 1 356 ? 51.019 5.358 -40.219 1.00 16.41 356 ASP B C 1
ATOM 5547 O O . ASP B 1 356 ? 50.836 4.458 -39.396 1.00 14.68 356 ASP B O 1
ATOM 5552 N N . HIS B 1 357 ? 50.476 5.355 -41.434 1.00 14.42 357 HIS B N 1
ATOM 5553 C CA . HIS B 1 357 ? 49.695 4.233 -41.940 1.00 14.07 357 HIS B CA 1
ATOM 5554 C C . HIS B 1 357 ? 50.536 3.212 -42.697 1.00 16.98 357 HIS B C 1
ATOM 5555 O O . HIS B 1 357 ? 50.047 2.113 -42.974 1.00 15.03 357 HIS B O 1
ATOM 5562 N N . ASP B 1 358 ? 51.767 3.553 -43.061 1.00 16.94 358 ASP B N 1
ATOM 5563 C CA . ASP B 1 358 ? 52.602 2.665 -43.861 1.00 20.53 358 ASP B CA 1
ATOM 5564 C C . ASP B 1 358 ? 52.965 1.401 -43.079 1.00 17.09 358 ASP B C 1
ATOM 5565 O O . ASP B 1 358 ? 52.828 1.332 -41.857 1.00 17.31 358 ASP B O 1
ATOM 5570 N N . LEU B 1 359 ? 53.446 0.388 -43.808 1.00 14.50 359 LEU B N 1
ATOM 5571 C CA . LEU B 1 359 ? 53.891 -0.866 -43.194 1.00 16.54 359 LEU B CA 1
ATOM 5572 C C . LEU B 1 359 ? 55.285 -0.672 -42.605 1.00 21.35 359 LEU B C 1
ATOM 5573 O O . LEU B 1 359 ? 56.306 -0.803 -43.280 1.00 27.81 359 LEU B O 1
ATOM 5578 N N . LEU B 1 360 ? 55.321 -0.341 -41.324 1.00 16.83 360 LEU B N 1
ATOM 5579 C CA . LEU B 1 360 ? 56.572 -0.129 -40.617 1.00 14.48 360 LEU B CA 1
ATOM 5580 C C . LEU B 1 360 ? 57.154 -1.455 -40.150 1.00 16.19 360 LEU B C 1
ATOM 5581 O O . LEU B 1 360 ? 56.423 -2.317 -39.658 1.00 15.06 360 LEU B O 1
ATOM 5586 N N . ILE B 1 361 ? 58.477 -1.598 -40.258 1.00 13.93 361 ILE B N 1
ATOM 5587 C CA . ILE B 1 361 ? 59.175 -2.792 -39.777 1.00 15.82 361 ILE B CA 1
ATOM 5588 C C . ILE B 1 361 ? 59.750 -2.506 -38.395 1.00 18.85 361 ILE B C 1
ATOM 5589 O O . ILE B 1 361 ? 60.575 -1.596 -38.236 1.00 16.82 361 ILE B O 1
ATOM 5594 N N . PHE B 1 362 ? 59.384 -3.327 -37.411 1.00 12.40 362 PHE B N 1
ATOM 5595 C CA . PHE B 1 362 ? 59.978 -3.230 -36.080 1.00 13.97 362 PHE B CA 1
ATOM 5596 C C . PHE B 1 362 ? 60.719 -4.502 -35.688 1.00 23.80 362 PHE B C 1
ATOM 5597 O O . PHE B 1 362 ? 61.478 -4.480 -34.712 1.00 24.10 362 PHE B O 1
#

Radius of gyration: 27.62 Å; Cα contacts (8 Å, |Δi|>4): 1622; chains: 2; bounding box: 63×57×82 Å

B-factor: mean 24.38, std 12.54, range [9.56, 136.52]

CATH classification: 3.40.350.10 (+1 more: 3.90.230.10)

InterPro domains:
  IPR000587 Creatinase, N-terminal [PF01321] (4-134)
  IPR000994 Peptidase M24 [PF00557] (141-346)
  IPR001131 Peptidase M24B, X-Pro dipeptidase/aminopeptidase P, conserved site [PS00491] (292-304)
  IPR029149 Creatinase/Aminopeptidase P/Spt16, N-terminal [G3DSA:3.40.350.10] (1-134)
  IPR029149 Creatinase/Aminopeptidase P/Spt16, N-terminal [SSF53092] (1-132)
  IPR036005 Creatinase/aminopeptidase-like [G3DSA:3.90.230.10] (135-362)
  IPR036005 Creatinase/aminopeptidase-like [SSF55920] (88-357)
  IPR050659 Peptidase M24B family [PTHR46112] (2-360)

Organism: NCBI:txid1358

Secondary structure (DSSP, 8-state):
--HHHHHHHHHHHHT--EE-B--HHHHHHHH------TTS--EEE-BSSS--EEEEEGGGHHHHHHT--S-EEEEE-TTS-HHHHHHHH--S--SEEEE-TTT-BHHHHHHHHHHH-SPEEEE-HHHHHHHHTS--HHHHHHHHHHHHHHHHHHHHHHHHHHT-TT-BHHHHHHHHHHHHHHTT---BSS--EEEEGGGGG-TT----S-BPPTTEEEEEEE-BEETTEE--EEEEEEESSPPHHHHHHHHHHHHHHHHHHHH--TT-BHHHHHHHHHHHHHHHT-GGG--S-SEEE-SSSSSEEEEE-TT--PBP-TT-EEEE--EEEETTTEEEE-BEEEEEETTEEEES--S--S--B-/--HHHHHHHHHHHHT--EE-B--HHHHHHHHS-----TTS--EEE-BSSS--EEEEEHHHHHHHHHH--S-EEEEE-TTS-HHHHHHHHS-S--SEEEE-TTT-BHHHHHHHHHHH-SPEEEE-HHHHHHHHTS--HHHHHHHHHHHHHHHHHHHHHHHHHHT-TT-BHHHHHHHHHHHHHHTT--EESS--EEEEGGGGG-TT----S-BPPTTEEEEEEE-EEETTEE--EEEEEEESPPPHHHHHHHHHHHHHHHHHHHH--TTSBHHHHHHHHHHHHHHTT-GGG--S-SEEE-SSSSSEEEEE-TT--PBP-TT-EEEE--EEEETTTEEEE-BEEEEE-SSSEEES--S--S--B-

Nearest PDB structures (foldseek):
  6xmr-assembly1_B  TM=9.973E-01  e=1.280E-86  Lactococcus lactis
  7k3u-assembly2_B  TM=9.986E-01  e=1.364E-80  Lactococcus lactis
  7n02-assembly1_B  TM=9.869E-01  e=1.306E-81  Lactococcus lactis
  4zng-assembly2_B  TM=9.772E-01  e=2.105E-79  Lactococcus lactis
  1wy2-assembly1_B  TM=9.260E-01  e=2.477E-45  Pyrococcus horikoshii OT3

Foldseek 3Di:
DQPLVVVLVVCVVVVFAWAWEFDQLVVCVRFVDNDDQPPDGWTWIRGNDDFIETEGAPVCQVVSVVRGPRYHYDYDYPVDLSLQVVLVVDPDAGAEYEYAVVPDDPVVVVSVCVRRNNHHYHYCVVVVQVVQQFADPVQVVQLLVFQVLVQVLVVQLVVQLQVQPLQFQVNSQVRSQVVCVVVVFNFWLDQWAKAAWLLQLDPPRHTDSGGHDAQTKIKTWTTTQGSLFIFIWMAIAHAYHHDPVQQVQLVQQLVLLVQLQQPDAFFAFLQVSQCSSLVSCVVVPQNVQFPDTQKAFTGSHLHGDDGSHHPGRHTDDARGKMKGWTWGRDRPGHIGIGMFIWGHHNGGIDTSHDHDRHHYYD/DQPLVVVLVVCVVVVAAWAWEFDLLVVCVRWVDNDDQPPHGWTWIRGNDDFIETEGAPVCQVVSPVRGPRHHYDYDYPVDLSLQVVLVPDDDAHAEYEYAVVPDDPVRVVSVCVRHNNHHYHHCVVVVLVVQQFADPVQVVQLLVFQVLVQVLVVQLVVQLQVQPQAFFVNSQVRSVVVCVVVPFPFWQDQWAKAAFLLQLDPPRHTDSGGHDAQTKIKTWTTTDGSLFIFIWMAIAHAYHHDPVQQVQLVQQLVLLVQLQQPDAFFAFLQVSQCSSLVSCVVVPQNVFFPDTQKAWTGSHRHGDDGSHHPGRHTDDARGKMKGWTWGRDHPGGIGIGMFIWGHHNTGIGTSHDHDRHHHYD

Sequence (724 aa):
MSKIERISAFLNDKEVDMTFITNPTTLNYLTGLAIDPSERIAGLMIFRDSTPMLFTPALEVEKAKEHTSGLDIFGYEDSQNPWEVVKNHVKSDVKSIAVEFSDIPLAKTEGLKAQFGDINFVNLTPLIERMRLIKSADEIEKMKVAGDFADKCFEIGFATAAERNGVTESDIVAKIEYEMKRMGVPQMSFDTLVLSGARAANPHGAPENVEIQENKLLLFDLGVMSGGYASDATRTIAIGQPNDFDAEIHKIVKEAQQAAMDFIKPGVTAHEVDAVARDLITKAGYGEYFNHRLGHGIGMDVHEYPSIVAGNDLVIQEGMCFSNEPGIYIPGKVGVRIEDCLYVTENGCESFTHTDHDLLIFMSKIERISAFLNDKEVDMTFITNPTTLNYLTGLAIDPSERIAGLMIFRDSTPMLFTPALEVEKAKEHTSGLDIFGYEDSQNPWEVVKNHVKSDVKSIAVEFSDIPLAKTEGLKAQFGDINFVNLTPLIERMRLIKSADEIEKMKVAGDFADKCFEIGFATAAERNGVTESDIVAKIEYEMKRMGVPQMSFDTLVLSGARAANPHGAPENVEIQENKLLLFDLGVMSGGYASDATRTIAIGQPNDFDAEIHKIVKEAQQAAMDFIKPGVTAHEVDAVARDLITKAGYGEYFNHRLGHGIGMDVHEYPSIVAGNDLVIQEGMCFSNEPGIYIPGKVGVRIEDCLYVTENGCESFTHTDHDLLIF

Solvent-accessible surface area: 31102 Å² total; per-residue (Å²): 209,54,68,42,108,108,0,23,61,36,0,53,106,117,120,2,41,0,0,0,0,5,42,53,49,5,0,28,15,17,20,60,8,99,10,105,12,87,172,114,15,2,0,0,0,1,10,76,132,70,82,22,31,1,0,0,7,30,145,53,27,127,101,2,120,107,119,24,107,60,23,63,16,17,24,14,101,98,112,82,60,21,27,85,14,0,77,98,75,6,181,66,126,10,147,11,0,0,0,8,36,84,44,0,18,8,43,37,2,63,10,0,71,80,49,24,35,130,14,90,31,38,53,0,32,68,11,4,71,130,12,34,37,71,11,55,84,97,13,25,111,97,1,94,70,0,0,71,36,0,21,92,0,0,119,36,0,9,57,16,0,33,132,75,151,40,18,10,0,19,19,0,5,1,60,0,39,38,33,0,67,120,79,59,6,95,107,29,19,53,127,4,40,0,5,1,3,35,64,4,4,76,111,139,14,55,33,91,107,59,116,17,64,92,75,67,3,0,0,0,12,0,0,0,38,22,58,26,11,1,4,11,0,0,3,3,2,0,1,13,121,30,56,131,85,1,32,81,0,2,98,11,0,60,73,0,2,80,31,0,27,109,67,3,100,43,52,17,24,0,66,77,0,2,25,40,0,58,93,55,0,76,179,43,49,40,24,135,58,5,98,60,98,0,1,24,0,0,0,10,38,22,113,17,110,2,24,0,55,58,64,40,104,63,79,1,94,92,5,1,0,0,1,0,18,0,0,0,16,22,106,67,69,2,1,0,28,1,1,1,1,0,29,2,33,131,118,14,21,96,21,10,2,133,20,70,42,68,39,55,81,70,165,58,78,46,101,83,0,23,47,31,0,62,104,107,129,4,38,0,0,0,0,4,42,55,71,6,0,41,22,17,20,60,15,89,6,108,12,84,146,109,16,2,0,0,0,0,26,91,141,78,76,20,30,0,0,0,8,32,146,51,23,146,110,0,118,144,117,13,110,62,24,64,17,16,21,14,102,95,113,79,62,21,24,86,12,0,71,87,80,6,161,90,86,11,132,11,0,0,0,8,38,85,42,0,17,9,38,32,2,63,10,0,72,82,46,21,35,140,12,91,32,38,52,0,30,84,28,5,64,150,11,30,21,80,10,50,86,106,17,21,94,93,1,78,60,0,0,70,38,0,15,90,0,0,110,35,0,9,56,17,0,31,134,75,152,39,19,11,0,39,27,0,6,2,62,0,38,36,24,2,67,93,85,60,6,91,113,31,20,51,125,4,38,0,6,2,3,30,64,5,3,77,118,134,15,55,34,97,120,58,109,19,69,86,74,44,4,0,1,0,12,0,0,0,27,18,57,29,12,1,4,9,0,0,4,2,2,0,1,12,125,25,80,132,67,1,33,80,0,1,97,8,0,57,70,0,2,79,30,0,27,106,53,4,85,38,50,16,24,0,71,76,0,2,24,39,0,59,90,55,0,75,189,47,44,42,20,129,72,5,101,62,92,0,1,8,0,1,0,17,68,15,122,31,125,2,30,0,49,61,64,40,106,59,65,0,89,90,4,4,0,0,0,0,19,0,0,0,17,17,105,72,96,2,1,0,30,0,1,0,2,0,28,1,34,135,125,14,22,95,22,8,3,134,19,71,42,70,39,54,78,72